Protein AF-A0A970FQN6-F1 (afdb_monomer)

Structure (mmCIF, N/CA/C/O backbone):
data_AF-A0A970FQN6-F1
#
_entry.id   AF-A0A970FQN6-F1
#
loop_
_atom_site.group_PDB
_atom_site.id
_atom_site.type_symbol
_atom_site.label_atom_id
_atom_site.label_alt_id
_atom_site.label_comp_id
_atom_site.label_asym_id
_atom_site.label_entity_id
_atom_site.label_seq_id
_atom_site.pdbx_PDB_ins_code
_atom_site.Cartn_x
_atom_site.Cartn_y
_atom_site.Cartn_z
_atom_site.occupancy
_atom_site.B_iso_or_equiv
_atom_site.auth_seq_id
_atom_site.auth_comp_id
_atom_site.auth_asym_id
_atom_site.auth_atom_id
_atom_site.pdbx_PDB_model_num
ATOM 1 N N . MET A 1 1 ? 2.406 27.500 33.387 1.00 47.84 1 MET A N 1
ATOM 2 C CA . MET A 1 1 ? 1.299 26.759 32.747 1.00 47.84 1 MET A CA 1
ATOM 3 C C . MET A 1 1 ? 1.703 25.301 32.716 1.00 47.84 1 MET A C 1
ATOM 5 O O . MET A 1 1 ? 2.878 25.051 32.470 1.00 47.84 1 MET A O 1
ATOM 9 N N . LYS A 1 2 ? 0.803 24.367 33.048 1.00 50.22 2 LYS A N 1
ATOM 10 C CA . LYS A 1 2 ? 1.091 22.944 32.832 1.00 50.22 2 LYS A CA 1
ATOM 11 C C . LYS A 1 2 ? 1.287 22.752 31.327 1.00 50.22 2 LYS A C 1
ATOM 13 O O . LYS A 1 2 ? 0.471 23.234 30.558 1.00 50.22 2 LYS A O 1
ATOM 18 N N . GLN A 1 3 ? 2.400 22.143 30.932 1.00 70.81 3 GLN A N 1
ATOM 19 C CA . GLN A 1 3 ? 2.715 21.893 29.521 1.00 70.81 3 GLN A CA 1
ATOM 20 C C . GLN A 1 3 ? 2.004 20.639 28.982 1.00 70.81 3 GLN A C 1
ATOM 22 O O . GLN A 1 3 ? 2.036 20.419 27.780 1.00 70.81 3 GLN A O 1
ATOM 27 N N . TYR A 1 4 ? 1.423 19.827 29.879 1.00 80.06 4 TYR A N 1
ATOM 28 C CA . TYR A 1 4 ? 0.677 18.599 29.596 1.00 80.06 4 TYR A CA 1
ATOM 29 C C . TYR A 1 4 ? -0.427 18.408 30.642 1.00 80.06 4 TYR A C 1
ATOM 31 O O . TYR A 1 4 ? -0.227 18.742 31.818 1.00 80.06 4 TYR A O 1
ATOM 39 N N . LEU A 1 5 ? -1.567 17.843 30.234 1.00 81.94 5 LEU A N 1
ATOM 40 C CA . LEU A 1 5 ? -2.668 17.502 31.141 1.00 81.94 5 LEU A CA 1
ATOM 41 C C . LEU A 1 5 ? -2.284 16.417 32.150 1.00 81.94 5 LEU A C 1
ATOM 43 O O . LEU A 1 5 ? -2.620 16.541 33.330 1.00 81.94 5 LEU A O 1
ATOM 47 N N . VAL A 1 6 ? -1.566 15.386 31.695 1.00 89.12 6 VAL A N 1
ATOM 48 C CA . VAL A 1 6 ? -1.220 14.214 32.504 1.00 89.12 6 VAL A CA 1
ATOM 49 C C . VAL A 1 6 ? 0.293 14.028 32.587 1.00 89.12 6 VAL A C 1
ATOM 51 O O . VAL A 1 6 ? 1.008 14.055 31.582 1.00 89.12 6 VAL A O 1
ATOM 54 N N . GLU A 1 7 ? 0.791 13.821 33.805 1.00 91.62 7 GLU A N 1
ATOM 55 C CA . GLU A 1 7 ? 2.194 13.494 34.060 1.00 91.62 7 GLU A CA 1
ATOM 56 C C . GLU A 1 7 ? 2.445 12.008 33.772 1.00 91.62 7 GLU A C 1
ATOM 58 O O . GLU A 1 7 ? 1.716 11.148 34.272 1.00 91.62 7 GLU A O 1
ATOM 63 N N . ARG A 1 8 ? 3.474 11.689 32.971 1.00 90.81 8 ARG A N 1
ATOM 64 C CA . ARG A 1 8 ? 3.842 10.296 32.659 1.00 90.81 8 ARG A CA 1
ATOM 65 C C . ARG A 1 8 ? 4.082 9.508 33.948 1.00 90.81 8 ARG A C 1
ATOM 67 O O . ARG A 1 8 ? 4.757 9.996 34.847 1.00 90.81 8 ARG A O 1
ATOM 74 N N . PHE A 1 9 ? 3.575 8.277 33.998 1.00 91.12 9 PHE A N 1
ATOM 75 C CA . PHE A 1 9 ? 3.705 7.354 35.135 1.00 91.12 9 PHE A CA 1
ATOM 76 C C . PHE A 1 9 ? 2.958 7.749 36.425 1.00 91.12 9 PHE A C 1
ATOM 78 O O . PHE A 1 9 ? 3.067 7.025 37.413 1.00 91.12 9 PHE A O 1
ATOM 85 N N . SER A 1 10 ? 2.185 8.839 36.430 1.00 92.69 10 SER A N 1
ATOM 86 C CA . SER A 1 10 ? 1.264 9.155 37.533 1.00 92.69 10 SER A CA 1
ATOM 87 C C . SER A 1 10 ? 0.054 8.211 37.557 1.00 92.69 10 SER A C 1
ATOM 89 O O . SER A 1 10 ? -0.230 7.537 36.570 1.00 92.69 10 SER A O 1
ATOM 91 N N . ASP A 1 11 ? -0.709 8.189 38.653 1.00 92.88 11 ASP A N 1
ATOM 92 C CA . ASP A 1 11 ? -1.968 7.429 38.705 1.00 92.88 11 ASP A CA 1
ATOM 93 C C . ASP A 1 11 ? -2.923 7.854 37.577 1.00 92.88 11 ASP A C 1
ATOM 95 O O . ASP A 1 11 ? -3.490 7.007 36.890 1.00 92.88 11 ASP A O 1
ATOM 99 N N . ASP A 1 12 ? -3.040 9.161 37.320 1.00 91.19 12 ASP A N 1
ATOM 100 C CA . ASP A 1 12 ? -3.902 9.714 36.268 1.00 91.19 12 ASP A CA 1
ATOM 101 C C . ASP A 1 12 ? -3.480 9.271 34.856 1.00 91.19 12 ASP A C 1
ATOM 103 O O . ASP A 1 12 ? -4.323 9.174 33.969 1.00 91.19 12 ASP A O 1
ATOM 107 N N . TYR A 1 13 ? -2.203 8.922 34.655 1.00 91.88 13 TYR A N 1
ATOM 108 C CA . TYR A 1 13 ? -1.685 8.352 33.403 1.00 91.88 13 TYR A CA 1
ATOM 109 C C . TYR A 1 13 ? -2.259 6.969 33.086 1.00 91.88 13 TYR A C 1
ATOM 111 O O . TYR A 1 13 ? -2.321 6.573 31.923 1.00 91.88 13 TYR A O 1
ATOM 119 N N . TYR A 1 14 ? -2.681 6.241 34.119 1.00 93.62 14 TYR A N 1
ATOM 120 C CA . TYR A 1 14 ? -3.165 4.869 34.014 1.00 93.62 14 TYR A CA 1
ATOM 121 C C . TYR A 1 14 ? -4.645 4.711 34.319 1.00 93.62 14 TYR A C 1
ATOM 123 O O . TYR A 1 14 ? -5.156 3.597 34.218 1.00 93.62 14 TYR A O 1
ATOM 131 N N . ARG A 1 15 ? -5.340 5.783 34.710 1.00 95.56 15 ARG A N 1
ATOM 132 C CA . ARG A 1 15 ? -6.764 5.701 35.029 1.00 95.56 15 ARG A CA 1
ATOM 133 C C . ARG A 1 15 ? -7.542 5.191 33.835 1.00 95.56 15 ARG A C 1
ATOM 135 O O . ARG A 1 15 ? -7.483 5.759 32.744 1.00 95.56 15 ARG A O 1
ATOM 142 N N . LEU A 1 16 ? -8.293 4.126 34.074 1.00 97.44 16 LEU A N 1
ATOM 143 C CA . LEU A 1 16 ? -9.225 3.599 33.098 1.00 97.44 16 LEU A CA 1
ATOM 144 C C . LEU A 1 16 ? -10.344 4.611 32.851 1.00 97.44 16 LEU A C 1
ATOM 146 O O . LEU A 1 16 ? -10.579 5.523 33.648 1.00 97.44 16 LEU A O 1
ATOM 150 N N . ILE A 1 17 ? -11.074 4.416 31.761 1.00 97.75 17 ILE A N 1
ATOM 151 C CA . ILE A 1 17 ? -12.407 4.997 31.616 1.00 97.75 17 ILE A CA 1
ATOM 152 C C . ILE A 1 17 ? -13.291 4.616 32.820 1.00 97.75 17 ILE A C 1
ATOM 154 O O . ILE A 1 17 ? -13.066 3.587 33.474 1.00 97.75 17 ILE A O 1
ATOM 158 N N . ASN A 1 18 ? -14.310 5.426 33.130 1.00 97.50 18 ASN A N 1
ATOM 159 C CA . ASN A 1 18 ? -15.292 5.031 34.143 1.00 97.50 18 ASN A CA 1
ATOM 160 C C . ASN A 1 18 ? -15.930 3.685 33.745 1.00 97.50 18 ASN A C 1
ATOM 162 O O . ASN A 1 18 ? -16.050 3.373 32.566 1.00 97.50 18 ASN A O 1
ATOM 166 N N . GLN A 1 19 ? -16.283 2.852 34.720 1.00 97.69 19 GLN A N 1
ATOM 167 C CA . GLN A 1 19 ? -16.672 1.462 34.448 1.00 97.69 19 GLN A CA 1
ATOM 168 C C . GLN A 1 19 ? -18.193 1.275 34.303 1.00 97.69 19 GLN A C 1
ATOM 170 O O . GLN A 1 19 ? -18.667 0.145 34.196 1.00 97.69 19 GLN A O 1
ATOM 175 N N . ASN A 1 20 ? -18.974 2.360 34.289 1.00 97.88 20 ASN A N 1
ATOM 176 C CA . ASN A 1 20 ? -20.427 2.281 34.159 1.00 97.88 20 ASN A CA 1
ATOM 177 C C . ASN A 1 20 ? -20.806 2.029 32.696 1.00 97.88 20 ASN A C 1
ATOM 179 O O . ASN A 1 20 ? -20.415 2.778 31.806 1.00 97.88 20 ASN A O 1
ATOM 183 N N . GLY A 1 21 ? -21.549 0.950 32.441 1.00 96.81 21 GLY A N 1
ATOM 184 C CA . GLY A 1 21 ? -21.921 0.550 31.081 1.00 96.81 21 GLY A CA 1
ATOM 185 C C . GLY A 1 21 ? -20.784 -0.074 30.258 1.00 96.81 21 GLY A C 1
ATOM 186 O O . GLY A 1 21 ? -20.989 -0.351 29.079 1.00 96.81 21 GLY A O 1
ATOM 187 N N . VAL A 1 22 ? -19.610 -0.324 30.854 1.00 98.12 22 VAL A N 1
ATOM 188 C CA . VAL A 1 22 ? -18.449 -0.919 30.171 1.00 98.12 22 VAL A CA 1
ATOM 189 C C . VAL A 1 22 ? -18.440 -2.434 30.339 1.00 98.12 22 VAL A C 1
ATOM 191 O O . VAL A 1 22 ? -18.572 -2.959 31.445 1.00 98.12 22 VAL A O 1
ATOM 194 N N . ARG A 1 23 ? -18.235 -3.151 29.235 1.00 97.62 23 ARG A N 1
ATOM 195 C CA . ARG A 1 23 ? -17.995 -4.599 29.222 1.00 97.62 23 ARG A CA 1
ATOM 196 C C . ARG A 1 23 ? -16.897 -4.953 28.230 1.00 97.62 23 ARG A C 1
ATOM 198 O O . ARG A 1 23 ? -16.698 -4.250 27.243 1.00 97.62 23 ARG A O 1
ATOM 205 N N . LEU A 1 24 ? -16.196 -6.051 28.495 1.00 97.31 24 LEU A N 1
ATOM 206 C CA . LEU A 1 24 ? -15.098 -6.529 27.662 1.00 97.31 24 LEU A CA 1
ATOM 207 C C . LEU A 1 24 ? -15.153 -8.049 27.523 1.00 97.31 24 LEU A C 1
ATOM 209 O O . LEU A 1 24 ? -15.381 -8.757 28.509 1.00 97.31 24 LEU A O 1
ATOM 213 N N . ALA A 1 25 ? -14.897 -8.542 26.313 1.00 97.69 25 ALA A N 1
ATOM 214 C CA . ALA A 1 25 ? -14.717 -9.957 26.020 1.00 97.69 25 ALA A CA 1
ATOM 215 C C . ALA A 1 25 ? -13.352 -10.222 25.379 1.00 97.69 25 ALA A C 1
ATOM 217 O O . ALA A 1 25 ? -12.825 -9.412 24.615 1.00 97.69 25 ALA A O 1
ATOM 218 N N . ARG A 1 26 ? -12.795 -11.394 25.691 1.00 96.38 26 ARG A N 1
ATOM 219 C CA . ARG A 1 26 ? -11.540 -11.912 25.136 1.00 96.38 26 ARG A CA 1
ATOM 220 C C . ARG A 1 26 ? -11.789 -13.239 24.423 1.00 96.38 26 ARG A C 1
ATOM 222 O O . ARG A 1 26 ? -12.753 -13.931 24.771 1.00 96.38 26 ARG A O 1
ATOM 229 N N . PRO A 1 27 ? -10.936 -13.615 23.459 1.00 95.56 27 PRO A N 1
ATOM 230 C CA . PRO A 1 27 ? -10.995 -14.929 22.845 1.00 95.56 27 PRO A CA 1
ATOM 231 C C . PRO A 1 27 ? -10.719 -15.999 23.900 1.00 95.56 27 PRO A C 1
ATOM 233 O O . PRO A 1 27 ? -9.972 -15.788 24.856 1.00 95.56 27 PRO A O 1
ATOM 236 N N . GLN A 1 28 ? -11.335 -17.164 23.732 1.00 94.38 28 GLN A N 1
ATOM 237 C CA . GLN A 1 28 ? -10.967 -18.340 24.516 1.00 94.38 28 GLN A CA 1
ATOM 238 C C . GLN A 1 28 ? -9.619 -18.866 24.024 1.00 94.38 28 GLN A C 1
ATOM 240 O O . GLN A 1 28 ? -9.338 -18.776 22.833 1.00 94.38 28 GLN A O 1
ATOM 245 N N . ALA A 1 29 ? -8.802 -19.431 24.916 1.00 92.19 29 ALA A N 1
ATOM 246 C CA . ALA A 1 29 ? -7.517 -20.004 24.516 1.00 92.19 29 ALA A CA 1
ATOM 247 C C . ALA A 1 29 ? -7.691 -21.169 23.526 1.00 92.19 29 ALA A C 1
ATOM 249 O O . ALA A 1 29 ? -7.026 -21.192 22.493 1.00 92.19 29 ALA A O 1
ATOM 250 N N . GLU A 1 30 ? -8.597 -22.100 23.841 1.00 94.62 30 GLU A N 1
ATOM 251 C CA . GLU A 1 30 ? -8.875 -23.281 23.022 1.00 94.62 30 GLU A CA 1
ATOM 252 C C . GLU A 1 30 ? -9.428 -22.873 21.649 1.00 94.62 30 GLU A C 1
ATOM 254 O O . GLU A 1 30 ? -10.441 -22.177 21.554 1.00 94.62 30 GLU A O 1
ATOM 259 N N . GLY A 1 31 ? -8.740 -23.288 20.583 1.00 91.94 31 GLY A N 1
ATOM 260 C CA . GLY A 1 31 ? -9.114 -23.000 19.196 1.00 91.94 31 GLY A CA 1
ATOM 261 C C . GLY A 1 31 ? -8.743 -21.599 18.690 1.00 91.94 31 GLY A C 1
ATOM 262 O O . GLY A 1 31 ? -9.152 -21.238 17.579 1.00 91.94 31 GLY A O 1
ATOM 263 N N . ASN A 1 32 ? -7.998 -20.807 19.476 1.00 94.81 32 ASN A N 1
ATOM 264 C CA . ASN A 1 32 ? -7.471 -19.493 19.076 1.00 94.81 32 ASN A CA 1
ATOM 265 C C . ASN A 1 32 ? -5.974 -19.309 19.386 1.00 94.81 32 ASN A C 1
ATOM 267 O O . ASN A 1 32 ? -5.469 -18.186 19.423 1.00 94.81 32 ASN A O 1
ATOM 271 N N . GLU A 1 33 ? -5.234 -20.395 19.599 1.00 94.69 33 GLU A N 1
ATOM 272 C CA . GLU A 1 33 ? -3.833 -20.411 20.041 1.00 94.69 33 GLU A CA 1
ATOM 273 C C . GLU A 1 33 ? -2.864 -19.726 19.063 1.00 94.69 33 GLU A C 1
ATOM 275 O O . GLU A 1 33 ? -1.706 -19.451 19.406 1.00 94.69 33 GLU A O 1
ATOM 280 N N . THR A 1 34 ? -3.311 -19.484 17.837 1.00 94.38 34 THR A N 1
ATOM 281 C CA . THR A 1 34 ? -2.544 -18.940 16.715 1.00 94.38 34 THR A CA 1
ATOM 282 C C . THR A 1 34 ? -2.926 -17.511 16.348 1.00 94.38 34 THR A C 1
ATOM 284 O O . THR A 1 34 ? -2.173 -16.869 15.624 1.00 94.38 34 THR A O 1
ATOM 287 N N . PHE A 1 35 ? -4.008 -16.963 16.907 1.00 95.25 35 PHE A N 1
ATOM 288 C CA . PHE A 1 35 ? -4.444 -15.601 16.608 1.00 95.25 35 PHE A CA 1
ATOM 289 C C . PHE A 1 35 ? -3.907 -14.615 17.629 1.00 95.25 35 PHE A C 1
ATOM 291 O O . PHE A 1 35 ? -4.072 -14.807 18.835 1.00 95.25 35 PHE A O 1
ATOM 298 N N . ASN A 1 36 ? -3.272 -13.556 17.142 1.00 94.81 36 ASN A N 1
ATOM 299 C CA . ASN A 1 36 ? -2.705 -12.507 17.978 1.00 94.81 36 ASN A CA 1
ATOM 300 C C . ASN A 1 36 ? -3.177 -11.107 17.647 1.00 94.81 36 ASN A C 1
ATOM 302 O O . ASN A 1 36 ? -2.873 -10.217 18.431 1.00 94.81 36 ASN A O 1
ATOM 306 N N . THR A 1 37 ? -3.872 -10.898 16.527 1.00 95.56 37 THR A N 1
ATOM 307 C CA . THR A 1 37 ? -4.160 -9.538 16.080 1.00 95.56 37 THR A CA 1
ATOM 308 C C . THR A 1 37 ? -5.481 -9.367 15.343 1.00 95.56 37 THR A C 1
ATOM 310 O O . THR A 1 37 ? -6.066 -10.325 14.836 1.00 95.56 37 THR A O 1
ATOM 313 N N . CYS A 1 38 ? -5.958 -8.127 15.304 1.00 96.31 38 CYS A N 1
ATOM 314 C CA . CYS A 1 38 ? -7.152 -7.684 14.606 1.00 96.31 38 CYS A CA 1
ATOM 315 C C . CYS A 1 38 ? -6.845 -6.340 13.952 1.00 96.31 38 CYS A C 1
ATOM 317 O O . CYS A 1 38 ? -6.336 -5.437 14.610 1.00 96.31 38 CYS A O 1
ATOM 319 N N . TRP A 1 39 ? -7.185 -6.213 12.674 1.00 94.62 39 TRP A N 1
ATOM 320 C CA . TRP A 1 39 ? -6.995 -4.992 11.889 1.00 94.62 39 TRP A CA 1
ATOM 321 C C . TRP A 1 39 ? -8.262 -4.620 11.118 1.00 94.62 39 TRP A C 1
ATOM 323 O O . TRP A 1 39 ? -8.201 -3.974 10.073 1.00 94.62 39 TRP A O 1
ATOM 333 N N . ASP A 1 40 ? -9.411 -5.114 11.581 1.00 96.06 40 ASP A N 1
ATOM 334 C CA . ASP A 1 40 ? -10.687 -4.832 10.948 1.00 96.06 40 ASP A CA 1
ATOM 335 C C . ASP A 1 40 ? -11.870 -5.124 11.862 1.00 96.06 40 ASP A C 1
ATOM 337 O O . ASP A 1 40 ? -11.909 -6.134 12.570 1.00 96.06 40 ASP A O 1
ATOM 341 N N . GLY A 1 41 ? -12.870 -4.267 11.760 1.00 96.88 41 GLY A N 1
ATOM 342 C CA . GLY A 1 41 ? -14.160 -4.420 12.394 1.00 96.88 41 GLY A CA 1
ATOM 343 C C . GLY A 1 41 ? -15.204 -3.647 11.605 1.00 96.88 41 GLY A C 1
ATOM 344 O O . GLY A 1 41 ? -14.901 -2.673 10.922 1.00 96.88 41 GLY A O 1
ATOM 345 N N . ALA A 1 42 ? -16.446 -4.093 11.669 1.00 97.50 42 ALA A N 1
ATOM 346 C CA . ALA A 1 42 ? -17.548 -3.357 11.085 1.00 97.50 42 ALA A CA 1
ATOM 347 C C . ALA A 1 42 ? -18.842 -3.723 11.800 1.00 97.50 42 ALA A C 1
ATOM 349 O O . ALA A 1 42 ? -19.084 -4.888 12.142 1.00 97.50 42 ALA A O 1
ATOM 350 N N . ILE A 1 43 ? -19.697 -2.727 12.002 1.00 97.06 43 ILE A N 1
ATOM 351 C CA . ILE A 1 43 ? -21.035 -2.949 12.527 1.00 97.06 43 ILE A CA 1
ATOM 352 C C . ILE A 1 43 ? -22.008 -3.183 11.378 1.00 97.06 43 ILE A C 1
ATOM 354 O O . ILE A 1 43 ? -22.044 -2.449 10.389 1.00 97.06 43 ILE A O 1
ATOM 358 N N . SER A 1 44 ? -22.768 -4.262 11.491 1.00 96.19 44 SER A N 1
ATOM 359 C CA . SER A 1 44 ? -23.825 -4.576 10.538 1.00 96.19 44 SER A CA 1
ATOM 360 C C . SER A 1 44 ? -25.029 -3.648 10.725 1.00 96.19 44 SER A C 1
ATOM 362 O O . SER A 1 44 ? -25.206 -3.092 11.810 1.00 96.19 44 SER A O 1
ATOM 364 N N . PRO A 1 45 ? -25.913 -3.518 9.720 1.00 92.50 45 PRO A N 1
ATOM 365 C CA . PRO A 1 45 ? -27.122 -2.703 9.847 1.00 92.50 45 PRO A CA 1
ATOM 366 C C . PRO A 1 45 ? -28.065 -3.100 10.997 1.00 92.50 45 PRO A C 1
ATOM 368 O O . PRO A 1 45 ? -28.905 -2.294 11.373 1.00 92.50 45 PRO A O 1
ATOM 371 N N . ASP A 1 46 ? -27.959 -4.318 11.550 1.00 92.31 46 ASP A N 1
ATOM 372 C CA . ASP A 1 46 ? -28.746 -4.759 12.718 1.00 92.31 46 ASP A CA 1
ATOM 373 C C . ASP A 1 46 ? -28.064 -4.477 14.078 1.00 92.31 46 ASP A C 1
ATOM 375 O O . ASP A 1 46 ? -28.594 -4.816 15.146 1.00 92.31 46 ASP A O 1
ATOM 379 N N . GLY A 1 47 ? -26.886 -3.849 14.037 1.00 95.19 47 GLY A N 1
ATOM 380 C CA . GLY A 1 47 ? -26.050 -3.492 15.180 1.00 95.19 47 GLY A CA 1
ATOM 381 C C . GLY A 1 47 ? -25.133 -4.611 15.689 1.00 95.19 47 GLY A C 1
ATOM 382 O O . GLY A 1 47 ? -24.400 -4.414 16.654 1.00 95.19 47 GLY A O 1
ATOM 383 N N . THR A 1 48 ? -25.099 -5.784 15.045 1.00 97.31 48 THR A N 1
ATOM 384 C CA . THR A 1 48 ? -24.095 -6.812 15.361 1.00 97.31 48 THR A CA 1
ATOM 385 C C . THR A 1 48 ? -22.711 -6.350 14.908 1.00 97.31 48 THR A C 1
ATOM 387 O O . THR A 1 48 ? -22.514 -6.050 13.727 1.00 97.31 48 THR A O 1
ATOM 390 N N . PHE A 1 49 ? -21.741 -6.345 15.823 1.00 98.56 49 PHE A N 1
ATOM 391 C CA . PHE A 1 49 ? -20.350 -6.001 15.535 1.00 98.56 49 PHE A CA 1
ATOM 392 C C . PHE A 1 49 ? -19.538 -7.238 15.123 1.00 98.56 49 PHE A C 1
ATOM 394 O O . PHE A 1 49 ? -19.423 -8.204 15.886 1.00 98.56 49 PHE A O 1
ATOM 401 N N . TYR A 1 50 ? -18.975 -7.199 13.916 1.00 98.69 50 TYR A N 1
ATOM 402 C CA . TYR A 1 50 ? -18.101 -8.228 13.352 1.00 98.69 50 TYR A CA 1
ATOM 403 C C . TYR A 1 50 ? -16.660 -7.739 13.348 1.00 98.69 50 TYR A C 1
ATOM 405 O O . TYR A 1 50 ? -16.407 -6.566 13.098 1.00 98.69 50 TYR A O 1
ATOM 413 N N . PHE A 1 51 ? -15.717 -8.641 13.587 1.00 98.44 51 PHE A N 1
ATOM 414 C CA . PHE A 1 51 ? -14.286 -8.352 13.519 1.00 98.44 51 PHE A CA 1
ATOM 415 C C . PHE A 1 51 ? -13.507 -9.632 13.212 1.00 98.44 51 PHE A C 1
ATOM 417 O O . PHE A 1 51 ? -14.086 -10.714 13.081 1.00 98.44 51 PHE A O 1
ATOM 424 N N . THR A 1 52 ? -12.191 -9.522 13.061 1.00 97.31 52 THR A N 1
ATOM 425 C CA . THR A 1 52 ? -11.338 -10.660 12.699 1.00 97.31 52 THR A CA 1
ATOM 426 C C . THR A 1 52 ? -10.426 -11.095 13.843 1.00 97.31 52 THR A C 1
ATOM 428 O O . THR A 1 52 ? -9.862 -10.273 14.562 1.00 97.31 52 THR A O 1
ATOM 431 N N . LEU A 1 53 ? -10.206 -12.401 13.966 1.00 97.19 53 LEU A N 1
ATOM 432 C CA . LEU A 1 53 ? -9.036 -12.953 14.640 1.00 97.19 53 LEU A CA 1
ATOM 433 C C . LEU A 1 53 ? -8.022 -13.337 13.564 1.00 97.19 53 LEU A C 1
ATOM 435 O O . LEU A 1 53 ? -8.310 -14.145 12.681 1.00 97.19 53 LEU A O 1
ATOM 439 N N . SER A 1 54 ? -6.850 -12.717 13.607 1.00 96.50 54 SER A N 1
ATOM 440 C CA . SER A 1 54 ? -5.824 -12.842 12.574 1.00 96.50 54 SER A CA 1
ATOM 441 C C . SER A 1 54 ? -4.523 -13.397 13.136 1.00 96.50 54 SER A C 1
ATOM 443 O O . SER A 1 54 ? -4.222 -13.223 14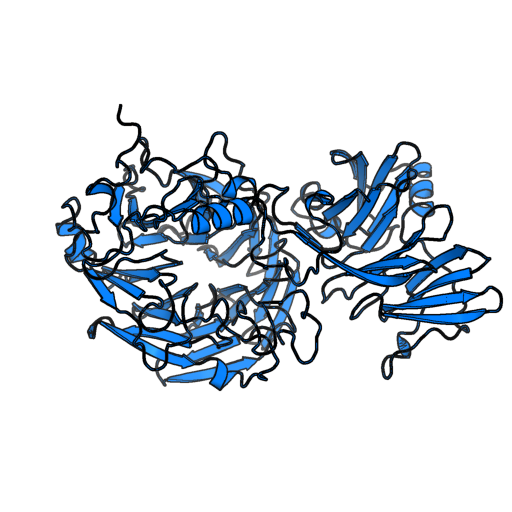.321 1.00 96.50 54 SER A O 1
ATOM 445 N N . SER A 1 55 ? -3.749 -14.043 12.266 1.00 94.00 55 SER A N 1
ATOM 446 C CA . SER A 1 55 ? -2.399 -14.521 12.567 1.00 94.00 55 SER A CA 1
ATOM 447 C C . SER A 1 55 ? -1.372 -13.583 11.944 1.00 94.00 55 SER A C 1
ATOM 449 O O . SER A 1 55 ? -1.431 -13.246 10.758 1.00 94.00 55 SER A O 1
ATOM 451 N N . GLU A 1 56 ? -0.421 -13.143 12.753 1.00 90.81 56 GLU A N 1
ATOM 452 C CA . GLU A 1 56 ? 0.694 -12.305 12.339 1.00 90.81 56 GLU A CA 1
ATOM 453 C C . GLU A 1 56 ? 1.956 -12.714 13.097 1.00 90.81 56 GLU A C 1
ATOM 455 O O . GLU A 1 56 ? 1.908 -13.050 14.281 1.00 90.81 56 GLU A O 1
ATOM 460 N N . ALA A 1 57 ? 3.104 -12.645 12.423 1.00 80.62 57 ALA A N 1
ATOM 461 C CA . ALA A 1 57 ? 4.417 -12.866 13.028 1.00 80.62 57 ALA A CA 1
ATOM 462 C C . ALA A 1 57 ? 4.677 -14.281 13.601 1.00 80.62 57 ALA A C 1
ATOM 464 O O . ALA A 1 57 ? 5.354 -14.432 14.620 1.00 80.62 57 ALA A O 1
ATOM 465 N N . GLY A 1 58 ? 4.252 -15.342 12.907 1.00 71.19 58 GLY A N 1
ATOM 466 C CA . GLY A 1 58 ? 5.023 -16.590 12.898 1.00 71.19 58 GLY A CA 1
ATOM 467 C C . GLY A 1 58 ? 4.289 -17.891 13.212 1.00 71.19 58 GLY A C 1
ATOM 468 O O . GLY A 1 58 ? 4.984 -18.895 13.427 1.00 71.19 58 GLY A O 1
ATOM 469 N N . LYS A 1 59 ? 2.949 -17.903 13.244 1.00 89.50 59 LYS A N 1
ATOM 470 C CA . LYS A 1 59 ? 2.143 -19.106 13.530 1.00 89.50 59 LYS A CA 1
ATOM 471 C C . LYS A 1 59 ? 1.382 -19.666 12.325 1.00 89.50 59 LYS A C 1
ATOM 473 O O . LYS A 1 59 ? 0.649 -20.633 12.502 1.00 89.50 59 LYS A O 1
ATOM 478 N N . PHE A 1 60 ? 1.665 -19.143 11.125 1.00 92.25 60 PHE A N 1
ATOM 479 C CA . PHE A 1 60 ? 1.337 -19.721 9.813 1.00 92.25 60 PHE A CA 1
ATOM 480 C C . PHE A 1 60 ? -0.140 -20.124 9.657 1.00 92.25 60 PHE A C 1
ATOM 482 O O . PHE A 1 60 ? -0.440 -21.146 9.044 1.00 92.25 60 PHE A O 1
ATOM 489 N N . ASP A 1 61 ? -1.054 -19.335 10.228 1.00 94.62 61 ASP A N 1
ATOM 490 C CA . ASP A 1 61 ? -2.487 -19.643 10.264 1.00 94.62 61 ASP A CA 1
ATOM 491 C C . ASP A 1 61 ? -3.326 -18.656 9.428 1.00 94.62 61 ASP A C 1
ATOM 493 O O . ASP A 1 61 ? -2.845 -17.611 8.986 1.00 94.62 61 ASP A O 1
ATOM 497 N N . HIS A 1 62 ? -4.592 -18.999 9.203 1.00 96.38 62 HIS A N 1
ATOM 498 C CA . HIS A 1 62 ? -5.552 -18.275 8.377 1.00 96.38 62 HIS A CA 1
ATOM 499 C C . HIS A 1 62 ? -6.555 -17.491 9.216 1.00 96.38 62 HIS A C 1
ATOM 501 O O . HIS A 1 62 ? -6.950 -17.928 10.289 1.00 96.38 62 HIS A O 1
ATOM 507 N N . ALA A 1 63 ? -7.029 -16.357 8.708 1.00 97.12 63 ALA A N 1
ATOM 508 C CA . ALA A 1 63 ? -7.960 -15.502 9.438 1.00 97.12 63 ALA A CA 1
ATOM 509 C C . ALA A 1 63 ? -9.263 -16.214 9.835 1.00 97.12 63 ALA A C 1
ATOM 511 O O . ALA A 1 63 ? -9.752 -17.115 9.145 1.00 97.12 63 ALA A O 1
ATOM 512 N N . LYS A 1 64 ? -9.880 -15.732 10.911 1.00 97.06 64 LYS A N 1
ATOM 513 C CA . LYS A 1 64 ? -11.203 -16.151 11.365 1.00 97.06 64 LYS A CA 1
ATOM 514 C C . LYS A 1 64 ? -12.114 -14.931 11.494 1.00 97.06 64 LYS A C 1
ATOM 516 O O . LYS A 1 64 ? -11.794 -14.006 12.236 1.00 97.06 64 LYS A O 1
ATOM 521 N N . LEU A 1 65 ? -13.258 -14.940 10.809 1.00 98.56 65 LEU A N 1
ATOM 522 C CA . LEU A 1 65 ? -14.305 -13.950 11.061 1.00 98.56 65 LEU A CA 1
ATOM 523 C C . LEU A 1 65 ? -15.053 -14.344 12.334 1.00 98.56 65 LEU A C 1
ATOM 525 O O . LEU A 1 65 ? -15.494 -15.489 12.476 1.00 98.56 65 LEU A O 1
ATOM 529 N N . VAL A 1 66 ? -15.234 -13.379 13.225 1.00 98.56 66 VAL A N 1
ATOM 530 C CA . VAL A 1 66 ? -15.981 -13.530 14.470 1.00 98.56 66 VAL A CA 1
ATOM 531 C C . VAL A 1 66 ? -16.977 -12.384 14.628 1.00 98.56 66 VAL A C 1
ATOM 533 O O . VAL A 1 66 ? -16.893 -11.354 13.957 1.00 98.56 66 VAL A O 1
ATOM 536 N N . ARG A 1 67 ? -17.934 -12.557 15.535 1.00 98.25 67 ARG A N 1
ATOM 537 C CA . ARG A 1 67 ? -18.847 -11.496 15.963 1.00 98.25 67 ARG A CA 1
ATOM 538 C C . ARG A 1 67 ? -18.871 -11.381 17.473 1.00 98.25 67 ARG A C 1
ATOM 540 O O . ARG A 1 67 ? -18.658 -12.368 18.182 1.00 98.25 67 ARG A O 1
ATOM 547 N N . TYR A 1 68 ? -19.176 -10.190 17.962 1.00 98.50 68 TYR A N 1
ATOM 548 C CA . TYR A 1 68 ? -19.407 -9.973 19.378 1.00 98.50 68 TYR A CA 1
ATOM 549 C C . TYR A 1 68 ? -20.873 -10.243 19.739 1.00 98.50 68 TYR A C 1
ATOM 551 O O . TYR A 1 68 ? -21.795 -9.656 19.177 1.00 98.50 68 TYR A O 1
ATOM 559 N N . ASP A 1 69 ? -21.086 -11.152 20.684 1.00 97.69 69 ASP A N 1
ATOM 560 C CA . ASP A 1 69 ? -22.365 -11.375 21.347 1.00 97.69 69 ASP A CA 1
ATOM 561 C C . ASP A 1 69 ? -22.436 -10.473 22.585 1.00 97.69 69 ASP A C 1
ATOM 563 O O . ASP A 1 69 ? -21.874 -10.791 23.639 1.00 97.69 69 ASP A O 1
ATOM 567 N N . TYR A 1 70 ? -23.106 -9.330 22.424 1.00 96.31 70 TYR A N 1
ATOM 568 C CA . TYR A 1 70 ? -23.243 -8.309 23.461 1.00 96.31 70 TYR A CA 1
ATOM 569 C C . TYR A 1 70 ? -23.964 -8.828 24.711 1.00 96.31 70 TYR A C 1
ATOM 571 O O . TYR A 1 70 ? -23.537 -8.532 25.830 1.00 96.31 70 TYR A O 1
ATOM 579 N N . GLU A 1 71 ? -25.021 -9.625 24.533 1.00 95.62 71 GLU A N 1
ATOM 580 C CA . GLU A 1 71 ? -25.868 -10.125 25.624 1.00 95.62 71 GLU A CA 1
ATOM 581 C C . GLU A 1 71 ? -25.114 -11.115 26.511 1.00 95.62 71 GLU A C 1
ATOM 583 O O . GLU A 1 71 ? -25.173 -11.039 27.738 1.00 95.62 71 GLU A O 1
ATOM 588 N N . ASN A 1 72 ? -24.354 -12.025 25.895 1.00 97.06 72 ASN A N 1
ATOM 589 C CA . ASN A 1 72 ? -23.584 -13.030 26.627 1.00 97.06 72 ASN A CA 1
ATOM 590 C C . ASN A 1 72 ? -22.147 -12.594 26.947 1.00 97.06 72 ASN A C 1
ATOM 592 O O . ASN A 1 72 ? -21.425 -13.353 27.598 1.00 97.06 72 ASN A O 1
ATOM 596 N N . ASN A 1 73 ? -21.732 -11.408 26.487 1.00 97.31 73 ASN A N 1
ATOM 597 C CA . ASN A 1 73 ? -20.370 -10.879 26.560 1.00 97.31 73 ASN A CA 1
ATOM 598 C C . ASN A 1 73 ? -19.314 -11.885 26.059 1.00 97.31 73 ASN A C 1
ATOM 600 O O . ASN A 1 73 ? -18.382 -12.251 26.780 1.00 97.31 73 ASN A O 1
ATOM 604 N N . LYS A 1 74 ? -19.489 -12.381 24.827 1.00 97.12 74 LYS A N 1
ATOM 605 C CA . LYS A 1 74 ? -18.636 -13.425 24.231 1.00 97.12 74 LYS A CA 1
ATOM 606 C C . LYS A 1 74 ? -18.286 -13.132 22.781 1.00 97.12 74 LYS A C 1
ATOM 608 O O . LYS A 1 74 ? -19.039 -12.488 22.063 1.00 97.12 74 LYS A O 1
ATOM 613 N N . ILE A 1 75 ? -17.153 -13.670 22.345 1.00 98.19 75 ILE A N 1
ATOM 614 C CA . ILE A 1 75 ? -16.756 -13.706 20.937 1.00 98.19 75 ILE A CA 1
ATOM 615 C C . ILE A 1 75 ? -17.265 -15.022 20.345 1.00 98.19 75 ILE A C 1
ATOM 617 O O . ILE A 1 75 ? -17.071 -16.079 20.946 1.00 98.19 75 ILE A O 1
ATOM 621 N N . VAL A 1 76 ? -17.947 -14.948 19.202 1.00 97.44 76 VAL A N 1
ATOM 622 C CA . VAL A 1 76 ? -18.570 -16.096 18.533 1.00 97.44 76 VAL A CA 1
ATOM 623 C C . VAL A 1 76 ? -17.996 -16.256 17.132 1.00 97.44 76 VAL A C 1
ATOM 625 O O . VAL A 1 76 ? -18.039 -15.327 16.323 1.00 97.44 76 VAL A O 1
ATOM 628 N N . ASP A 1 77 ? -17.504 -17.457 16.842 1.00 97.25 77 ASP A N 1
ATOM 629 C CA . ASP A 1 77 ? -16.954 -17.819 15.539 1.00 97.25 77 ASP A CA 1
ATOM 630 C C . ASP A 1 77 ? -18.034 -17.769 14.446 1.00 97.25 77 ASP A C 1
ATOM 632 O O . ASP A 1 77 ? -19.133 -18.298 14.618 1.00 97.25 77 ASP A O 1
ATOM 636 N N . CYS A 1 78 ? -17.711 -17.134 13.314 1.00 98.19 78 CYS A N 1
ATOM 637 C CA . CYS A 1 78 ? -18.548 -17.133 12.110 1.00 98.19 78 CYS A CA 1
ATOM 638 C C . CYS A 1 78 ? -17.987 -18.117 11.078 1.00 98.19 78 CYS A C 1
ATOM 640 O O . CYS A 1 78 ? -18.662 -19.065 10.689 1.00 98.19 78 CYS A O 1
ATOM 642 N N . PHE A 1 79 ? -16.727 -17.933 10.667 1.00 98.19 79 PHE A N 1
ATOM 643 C CA . PHE A 1 79 ? -16.016 -18.898 9.826 1.00 98.19 79 PHE A CA 1
ATOM 644 C C . PHE A 1 79 ? -14.500 -18.804 10.001 1.00 98.19 79 PHE A C 1
ATOM 646 O O . PHE A 1 79 ? -13.963 -17.757 10.355 1.00 98.19 79 PHE A O 1
ATOM 653 N N . TYR A 1 80 ? -13.809 -19.889 9.655 1.00 97.94 80 TYR A N 1
ATOM 654 C CA . TYR A 1 80 ? -12.354 -19.946 9.524 1.00 97.94 80 TYR A CA 1
ATOM 655 C C . TYR A 1 80 ? -11.959 -19.994 8.042 1.00 97.94 80 TYR A C 1
ATOM 657 O O . TYR A 1 80 ? -12.425 -20.865 7.303 1.00 97.94 80 TYR A O 1
ATOM 665 N N . ALA A 1 81 ? -11.121 -19.056 7.591 1.00 97.81 81 ALA A N 1
ATOM 666 C CA . ALA A 1 81 ? -10.807 -18.866 6.174 1.00 97.81 81 ALA A CA 1
ATOM 667 C C . ALA A 1 81 ? -10.100 -20.080 5.549 1.00 97.81 81 ALA A C 1
ATOM 669 O O . ALA A 1 81 ? -10.357 -20.404 4.389 1.00 97.81 81 ALA A O 1
ATOM 670 N N . GLY A 1 82 ? -9.279 -20.807 6.318 1.00 96.50 82 GLY A N 1
ATOM 671 C CA . GLY A 1 82 ? -8.589 -22.008 5.833 1.00 96.50 82 GLY A CA 1
ATOM 672 C C . GLY A 1 82 ? -9.547 -23.098 5.332 1.00 96.50 82 GLY A C 1
ATOM 673 O O . GLY A 1 82 ? -9.265 -23.739 4.322 1.00 96.50 82 GLY A O 1
ATOM 674 N N . ASN A 1 83 ? -10.731 -23.230 5.945 1.00 96.94 83 ASN A N 1
ATOM 675 C CA . ASN A 1 83 ? -11.754 -24.199 5.521 1.00 96.94 83 ASN A CA 1
ATOM 676 C C . ASN A 1 83 ? -12.444 -23.820 4.200 1.00 96.94 83 ASN A C 1
ATOM 678 O O . ASN A 1 83 ? -13.035 -24.682 3.554 1.00 96.94 83 ASN A O 1
ATOM 682 N N . LEU A 1 84 ? -12.395 -22.544 3.809 1.00 97.75 84 LEU A N 1
ATOM 683 C CA . LEU A 1 84 ? -13.010 -22.034 2.578 1.00 97.75 84 LEU A CA 1
ATOM 684 C C . LEU A 1 84 ? -12.008 -21.961 1.424 1.00 97.75 84 LEU A C 1
ATOM 686 O O . LEU A 1 84 ? -12.377 -22.096 0.258 1.00 97.75 84 LEU A O 1
ATOM 690 N N . ILE A 1 85 ? -10.744 -21.695 1.749 1.00 96.81 85 ILE A N 1
ATOM 691 C CA . ILE A 1 85 ? -9.665 -21.509 0.777 1.00 96.81 85 ILE A CA 1
ATOM 692 C C . ILE A 1 85 ? -9.027 -22.842 0.399 1.00 96.81 85 ILE A C 1
ATOM 694 O O . ILE A 1 85 ? -8.696 -23.036 -0.767 1.00 96.81 85 ILE A O 1
ATOM 698 N N . LEU A 1 86 ? -8.891 -23.755 1.368 1.00 94.94 86 LEU A N 1
ATOM 699 C CA . LEU A 1 86 ? -8.159 -25.016 1.226 1.00 94.94 86 LEU A CA 1
ATOM 700 C C . LEU A 1 86 ? -6.729 -24.796 0.677 1.00 94.94 86 LEU A C 1
ATOM 702 O O . LEU A 1 86 ? -6.373 -25.347 -0.369 1.00 94.94 86 LEU A O 1
ATOM 706 N N . PRO A 1 87 ? -5.917 -23.952 1.344 1.00 91.00 87 PRO A N 1
ATOM 707 C CA . PRO A 1 87 ? -4.604 -23.550 0.850 1.00 91.00 87 PRO A CA 1
ATOM 708 C C . PRO A 1 87 ? -3.588 -24.692 0.935 1.00 91.00 87 PRO A C 1
ATOM 710 O O . PRO A 1 87 ? -3.735 -25.631 1.715 1.00 91.00 87 PRO A O 1
ATOM 713 N N . ASN A 1 88 ? -2.521 -24.600 0.140 1.00 91.06 88 ASN A N 1
ATOM 714 C CA . ASN A 1 88 ? -1.387 -25.510 0.272 1.00 91.06 88 ASN A CA 1
ATOM 715 C C . ASN A 1 88 ? -0.488 -25.060 1.435 1.00 91.06 88 ASN A C 1
ATOM 717 O O . ASN A 1 88 ? -0.092 -23.901 1.472 1.00 91.06 88 ASN A O 1
ATOM 721 N N . ASP A 1 89 ? -0.078 -25.979 2.314 1.00 88.56 89 ASP A N 1
ATOM 722 C CA . ASP A 1 89 ? 0.786 -25.695 3.479 1.00 88.56 89 ASP A CA 1
ATOM 723 C C . ASP A 1 89 ? 2.128 -25.010 3.152 1.00 88.56 89 ASP A C 1
ATOM 725 O O . ASP A 1 89 ? 2.784 -24.454 4.038 1.00 88.56 89 ASP A O 1
ATOM 729 N N . ARG A 1 90 ? 2.579 -25.090 1.894 1.00 92.25 90 ARG A N 1
ATOM 730 C CA . ARG A 1 90 ? 3.794 -24.421 1.411 1.00 92.25 90 ARG A CA 1
ATOM 731 C C . ARG A 1 90 ? 3.588 -22.936 1.116 1.00 92.25 90 ARG A C 1
ATOM 733 O O . ARG A 1 90 ? 4.572 -22.206 1.075 1.00 92.25 90 ARG A O 1
ATOM 740 N 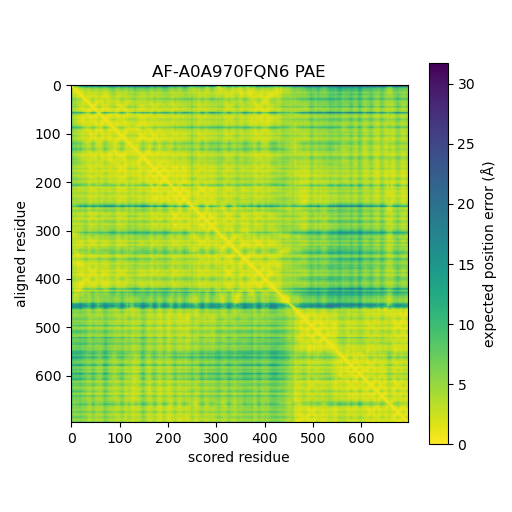N . GLN A 1 91 ? 2.352 -22.510 0.873 1.00 93.88 91 GLN A N 1
ATOM 741 C CA . GLN A 1 91 ? 2.017 -21.138 0.503 1.00 93.88 91 GLN A CA 1
ATOM 742 C C . GLN A 1 91 ? 1.986 -20.228 1.730 1.00 93.88 91 GLN A C 1
ATOM 744 O O . GLN A 1 91 ? 1.741 -20.664 2.856 1.00 93.88 91 GLN A O 1
ATOM 749 N N . LEU A 1 92 ? 2.192 -18.934 1.492 1.00 94.31 92 LEU A N 1
ATOM 750 C CA . LEU A 1 92 ? 1.882 -17.911 2.485 1.00 94.31 92 LEU A CA 1
ATOM 751 C C . LEU A 1 92 ? 0.383 -17.968 2.843 1.00 94.31 92 LEU A C 1
ATOM 753 O O . LEU A 1 92 ? -0.455 -18.082 1.942 1.00 94.31 92 LEU A O 1
ATOM 757 N N . PRO A 1 93 ? 0.017 -17.901 4.133 1.00 95.62 93 PRO A N 1
ATOM 758 C CA . PRO A 1 93 ? -1.370 -18.030 4.542 1.00 95.62 93 PRO A CA 1
ATOM 759 C C . PRO A 1 93 ? -2.174 -16.741 4.330 1.00 95.62 93 PRO A C 1
ATOM 761 O O . PRO A 1 93 ? -1.696 -15.632 4.547 1.00 95.62 93 PRO A O 1
ATOM 764 N N . ALA A 1 94 ? -3.457 -16.893 3.994 1.00 96.62 94 ALA A N 1
ATOM 765 C CA . ALA A 1 94 ? -4.468 -15.836 4.099 1.00 96.62 94 ALA A CA 1
ATOM 766 C C . ALA A 1 94 ? -4.760 -15.496 5.578 1.00 96.62 94 ALA A C 1
ATOM 768 O O . ALA A 1 94 ? -5.791 -15.884 6.128 1.00 96.62 94 ALA A O 1
ATOM 769 N N . SER A 1 95 ? -3.804 -14.846 6.237 1.00 96.19 95 SER A N 1
ATOM 770 C CA . SER A 1 95 ? -3.718 -14.725 7.692 1.00 96.19 95 SER A CA 1
ATOM 771 C C . SER A 1 95 ? -4.553 -13.599 8.302 1.00 96.19 95 SER A C 1
ATOM 773 O O . SER A 1 95 ? -4.721 -13.566 9.521 1.00 96.19 95 SER A O 1
ATOM 775 N N . LYS A 1 96 ? -5.108 -12.704 7.473 1.00 96.25 96 LYS A N 1
ATOM 776 C CA . LYS A 1 96 ? -5.906 -11.539 7.893 1.00 96.25 96 LYS A CA 1
ATOM 777 C C . LYS A 1 96 ? -7.161 -11.340 7.037 1.00 96.25 96 LYS A C 1
ATOM 779 O O . LYS A 1 96 ? -7.159 -11.653 5.847 1.00 96.25 96 LYS A O 1
ATOM 784 N N . LEU A 1 97 ? -8.189 -10.740 7.636 1.00 97.38 97 LEU A N 1
ATOM 785 C CA . LEU A 1 97 ? -9.159 -9.880 6.950 1.00 97.38 97 LEU A CA 1
ATOM 786 C C . LEU A 1 97 ? -8.800 -8.452 7.371 1.00 97.38 97 LEU A C 1
ATOM 788 O O . LEU A 1 97 ? -8.959 -8.113 8.537 1.00 97.38 97 LEU A O 1
ATOM 792 N N . HIS A 1 98 ? -8.198 -7.661 6.487 1.00 95.81 98 HIS A N 1
ATOM 793 C CA . HIS A 1 98 ? -7.625 -6.364 6.858 1.00 95.81 98 HIS A CA 1
ATOM 794 C C . HIS A 1 98 ? -8.463 -5.247 6.242 1.00 95.81 98 HIS A C 1
ATOM 796 O O . HIS A 1 98 ? -8.570 -5.183 5.022 1.00 95.81 98 HIS A O 1
ATOM 802 N N . THR A 1 99 ? -9.089 -4.398 7.061 1.00 95.94 99 THR A N 1
ATOM 803 C CA . THR A 1 99 ? -9.898 -3.236 6.634 1.00 95.94 99 THR A CA 1
ATOM 804 C C . THR A 1 99 ? -10.771 -3.469 5.384 1.00 95.94 99 THR A C 1
ATOM 806 O O . THR A 1 99 ? -10.738 -2.702 4.420 1.00 95.94 99 THR A O 1
ATOM 809 N N . SER A 1 100 ? -11.489 -4.589 5.349 1.00 97.31 100 SER A N 1
ATOM 810 C CA . SER A 1 100 ? -12.198 -5.138 4.190 1.00 97.31 100 SER A CA 1
ATOM 811 C C . SER A 1 100 ? -13.596 -5.685 4.493 1.00 97.31 100 SER A C 1
ATOM 813 O O . SER A 1 100 ? -14.326 -5.983 3.545 1.00 97.31 100 SER A O 1
ATOM 815 N N . ILE A 1 101 ? -13.994 -5.822 5.760 1.00 98.38 101 ILE A N 1
ATOM 816 C CA . ILE A 1 101 ? -15.327 -6.279 6.157 1.00 98.38 101 ILE A CA 1
ATOM 817 C C . ILE A 1 101 ? -16.352 -5.222 5.727 1.00 98.38 101 ILE A C 1
ATOM 819 O O . ILE A 1 101 ? -16.318 -4.063 6.134 1.00 98.38 101 ILE A O 1
ATOM 823 N N . ASN A 1 102 ? -17.283 -5.630 4.870 1.00 98.38 102 ASN A N 1
ATOM 824 C CA . ASN A 1 102 ? -18.386 -4.812 4.383 1.00 98.38 102 ASN A CA 1
ATOM 825 C C . ASN A 1 102 ? -19.694 -5.617 4.417 1.00 98.38 102 ASN A C 1
ATOM 827 O O . ASN A 1 102 ? -19.678 -6.845 4.498 1.00 98.38 102 ASN A O 1
ATOM 831 N N . PHE A 1 103 ? -20.827 -4.925 4.290 1.00 98.12 103 PHE A N 1
ATOM 832 C CA . PHE A 1 103 ? -22.154 -5.540 4.233 1.00 98.12 103 PHE A CA 1
ATOM 833 C C . PHE A 1 103 ? -22.811 -5.268 2.881 1.00 98.12 103 PHE A C 1
ATOM 835 O O . PHE A 1 103 ? -22.886 -4.120 2.440 1.00 98.12 103 PHE A O 1
ATOM 842 N N . MET A 1 104 ? -23.279 -6.328 2.224 1.00 97.38 104 MET A N 1
ATOM 843 C CA . MET A 1 104 ? -24.090 -6.235 1.008 1.00 97.38 104 MET A CA 1
ATOM 844 C C . MET A 1 104 ? -25.539 -5.862 1.351 1.00 97.38 104 MET A C 1
ATOM 846 O O . MET A 1 104 ? -25.960 -5.971 2.503 1.00 97.38 104 MET A O 1
ATOM 850 N N . GLU A 1 105 ? -26.339 -5.460 0.356 1.00 94.94 105 GLU A N 1
ATOM 851 C CA . GLU A 1 105 ? -27.710 -4.972 0.605 1.00 94.94 105 GLU A CA 1
ATOM 852 C C . GLU A 1 105 ? -28.641 -6.044 1.193 1.00 94.94 105 GLU A C 1
ATOM 854 O O . GLU A 1 105 ? -29.666 -5.725 1.789 1.00 94.94 105 GLU A O 1
ATOM 859 N N . ASP A 1 106 ? -28.298 -7.324 1.028 1.00 95.00 106 ASP A N 1
ATOM 860 C CA . ASP A 1 106 ? -29.041 -8.459 1.584 1.00 95.00 106 ASP A CA 1
ATOM 861 C C . ASP A 1 106 ? -28.644 -8.824 3.032 1.00 95.00 106 ASP A C 1
ATOM 863 O O . ASP A 1 106 ? -29.265 -9.703 3.650 1.00 95.00 106 ASP A O 1
ATOM 867 N N . GLY A 1 107 ? -27.655 -8.116 3.588 1.00 95.94 107 GLY A N 1
ATOM 868 C CA . GLY A 1 107 ? -27.128 -8.286 4.941 1.00 95.94 107 GLY A CA 1
ATOM 869 C C . GLY A 1 107 ? -25.971 -9.278 5.054 1.00 95.94 107 GLY A C 1
ATOM 870 O O . GLY A 1 107 ? -25.480 -9.501 6.159 1.00 95.94 107 GLY A O 1
ATOM 871 N N . ARG A 1 108 ? -25.514 -9.881 3.949 1.00 98.12 108 ARG A N 1
ATOM 872 C CA . ARG A 1 108 ? -24.332 -10.751 3.974 1.00 98.12 108 ARG A CA 1
ATOM 873 C C . ARG A 1 108 ? -23.053 -9.939 4.147 1.00 98.12 108 ARG A C 1
ATOM 875 O O . ARG A 1 108 ? -22.911 -8.849 3.591 1.00 98.12 108 ARG A O 1
ATOM 882 N N . VAL A 1 109 ? -22.102 -10.517 4.870 1.00 98.62 109 VAL A N 1
ATOM 883 C CA . VAL A 1 109 ? -20.742 -9.997 5.008 1.00 98.62 109 VAL A CA 1
ATOM 884 C C . VAL A 1 109 ? -19.950 -10.343 3.752 1.00 98.62 109 VAL A C 1
ATOM 886 O O . VAL A 1 109 ? -20.008 -11.480 3.288 1.00 98.62 109 VAL A O 1
ATOM 889 N N . ILE A 1 110 ? -19.189 -9.389 3.227 1.00 98.62 110 ILE A N 1
ATOM 890 C CA . ILE A 1 110 ? -18.192 -9.591 2.172 1.00 98.62 110 ILE A CA 1
ATOM 891 C C . ILE A 1 110 ? -16.853 -9.021 2.645 1.00 98.62 110 ILE A C 1
ATOM 893 O O . ILE A 1 110 ? -16.806 -7.901 3.148 1.00 98.62 110 ILE A O 1
ATOM 897 N N . ALA A 1 111 ? -15.777 -9.794 2.509 1.00 98.50 111 ALA A N 1
ATOM 898 C CA . ALA A 1 111 ? -14.432 -9.400 2.923 1.00 98.50 111 ALA A CA 1
ATOM 899 C C . ALA A 1 111 ? -13.364 -9.959 1.977 1.00 98.50 111 ALA A C 1
ATOM 901 O O . ALA A 1 111 ? -13.604 -10.925 1.249 1.00 98.50 111 ALA A O 1
ATOM 902 N N . THR A 1 112 ? -12.170 -9.370 2.009 1.00 98.38 112 THR A N 1
ATOM 903 C CA . THR A 1 112 ? -11.004 -9.857 1.263 1.00 98.38 112 THR A CA 1
ATOM 904 C C . THR A 1 112 ? -9.906 -10.289 2.212 1.00 98.38 112 THR A C 1
ATOM 906 O O . THR A 1 112 ? -9.676 -9.654 3.239 1.00 98.38 112 THR A O 1
ATOM 909 N N . THR A 1 113 ? -9.188 -11.350 1.870 1.00 98.00 113 THR A N 1
ATOM 910 C CA . THR A 1 113 ? -8.063 -11.788 2.702 1.00 98.00 113 THR A CA 1
ATOM 911 C C . THR A 1 113 ? -6.812 -10.939 2.491 1.00 98.00 113 THR A C 1
ATOM 913 O O . THR A 1 113 ? -6.665 -10.296 1.459 1.00 98.00 113 THR A O 1
ATOM 916 N N . HIS A 1 114 ? -5.867 -11.023 3.418 1.00 96.50 114 HIS A N 1
ATOM 917 C CA . HIS A 1 114 ? -4.519 -10.459 3.348 1.00 96.50 114 HIS A CA 1
ATOM 918 C C . HIS A 1 114 ? -3.520 -11.456 3.974 1.00 96.50 114 HIS A C 1
ATOM 920 O O . HIS A 1 114 ? -3.937 -12.388 4.666 1.00 96.50 114 HIS A O 1
ATOM 926 N N . THR A 1 115 ? -2.215 -11.282 3.747 1.00 94.12 115 THR A N 1
ATOM 927 C CA . THR A 1 115 ? -1.151 -12.120 4.332 1.00 94.12 115 THR A CA 1
ATOM 928 C C . THR A 1 115 ? -0.148 -11.245 5.066 1.00 94.12 115 THR A C 1
ATOM 930 O O . THR A 1 115 ? 0.439 -10.372 4.445 1.00 94.12 115 THR A O 1
ATOM 933 N N . THR A 1 116 ? 0.112 -11.532 6.340 1.00 92.50 116 THR A N 1
ATOM 934 C CA . THR A 1 116 ? 1.249 -10.979 7.116 1.00 92.50 116 THR A CA 1
ATOM 935 C C . THR A 1 116 ? 1.866 -12.022 8.047 1.00 92.50 116 THR A C 1
ATOM 937 O O . THR A 1 116 ? 2.442 -11.707 9.091 1.00 92.50 116 THR A O 1
ATOM 940 N N . ASP A 1 117 ? 1.692 -13.295 7.711 1.00 91.88 117 ASP A N 1
ATOM 941 C CA . ASP A 1 117 ? 2.345 -14.389 8.406 1.00 91.88 117 ASP A CA 1
ATOM 942 C C . ASP A 1 117 ? 3.205 -15.182 7.423 1.00 91.88 117 ASP A C 1
ATOM 944 O O . ASP A 1 117 ? 2.977 -15.180 6.212 1.00 91.88 117 ASP A O 1
ATOM 948 N N . ARG A 1 118 ? 4.237 -15.832 7.947 1.00 90.75 118 ARG A N 1
ATOM 949 C CA . ARG A 1 118 ? 5.145 -16.662 7.160 1.00 90.75 118 ARG A CA 1
ATOM 950 C C . ARG A 1 118 ? 4.472 -17.978 6.786 1.00 90.75 118 ARG A C 1
ATOM 952 O O . ARG A 1 118 ? 3.639 -18.488 7.532 1.00 90.75 118 ARG A O 1
ATOM 959 N N . ALA A 1 119 ? 4.896 -18.580 5.681 1.00 91.25 119 ALA A N 1
ATOM 960 C CA . ALA A 1 119 ? 4.582 -19.977 5.412 1.00 91.25 119 ALA A CA 1
ATOM 961 C C . ALA A 1 119 ? 5.326 -20.871 6.416 1.00 91.25 119 ALA A C 1
ATOM 963 O O . ALA A 1 119 ? 6.355 -20.487 6.981 1.00 91.25 119 ALA A O 1
ATOM 964 N N . ARG A 1 120 ? 4.858 -22.107 6.616 1.00 90.06 120 ARG A N 1
ATOM 965 C CA . ARG A 1 120 ? 5.474 -23.041 7.578 1.00 90.06 120 ARG A CA 1
ATOM 966 C C . ARG A 1 120 ? 6.965 -23.283 7.298 1.00 90.06 120 ARG A C 1
ATOM 968 O O . ARG A 1 120 ? 7.749 -23.406 8.240 1.00 90.06 120 ARG A O 1
ATOM 975 N N . SER A 1 121 ? 7.344 -23.343 6.020 1.00 88.06 121 SER A N 1
ATOM 976 C CA . SER A 1 121 ? 8.717 -23.560 5.541 1.00 88.06 121 SER A CA 1
ATOM 977 C C . SER A 1 121 ? 9.583 -22.301 5.520 1.00 88.06 121 SER A C 1
ATOM 979 O O . SER A 1 121 ? 10.792 -22.399 5.324 1.00 88.06 121 SER A O 1
ATOM 981 N N . HIS A 1 122 ? 8.991 -21.122 5.696 1.00 88.81 122 HIS A N 1
ATOM 982 C CA . HIS A 1 122 ? 9.688 -19.848 5.572 1.00 88.81 122 HIS A CA 1
ATOM 983 C C . HIS A 1 122 ? 10.308 -19.427 6.910 1.00 88.81 122 HIS A C 1
ATOM 985 O O . HIS A 1 122 ? 9.660 -19.592 7.945 1.00 88.81 122 HIS A O 1
ATOM 991 N N . PRO A 1 123 ? 11.540 -18.881 6.935 1.00 86.94 123 PRO A N 1
ATOM 992 C CA . PRO A 1 123 ? 12.152 -18.380 8.168 1.00 86.94 123 PRO A CA 1
ATOM 993 C C . PRO A 1 123 ? 11.452 -17.122 8.703 1.00 86.94 123 PRO A C 1
ATOM 995 O O . PRO A 1 123 ? 11.383 -16.924 9.913 1.00 86.94 123 PRO A O 1
ATOM 998 N N . GLU A 1 124 ? 10.896 -16.306 7.809 1.00 87.56 124 GLU A N 1
ATOM 999 C CA . GLU A 1 124 ? 10.194 -15.054 8.097 1.00 87.56 124 GLU A CA 1
ATOM 1000 C C . GLU A 1 124 ? 9.089 -14.816 7.057 1.00 87.56 124 GLU A C 1
ATOM 1002 O O . GLU A 1 124 ? 8.893 -15.631 6.154 1.00 87.56 124 GLU A O 1
ATOM 1007 N N . TRP A 1 125 ? 8.307 -13.748 7.199 1.00 89.75 125 TRP A N 1
ATOM 1008 C CA . TRP A 1 125 ? 7.273 -13.412 6.221 1.00 89.75 125 TRP A CA 1
ATOM 1009 C C . TRP A 1 125 ? 7.922 -12.807 4.971 1.00 89.75 125 TRP A C 1
ATOM 1011 O O . TRP A 1 125 ? 8.537 -11.752 5.042 1.00 89.75 125 TRP A O 1
ATOM 1021 N N . MET A 1 126 ? 7.809 -13.488 3.825 1.00 88.94 126 MET A N 1
ATOM 1022 C CA . MET A 1 126 ? 8.563 -13.151 2.606 1.00 88.94 126 MET A CA 1
ATOM 1023 C C . MET A 1 126 ? 7.657 -12.942 1.374 1.00 88.94 126 MET A C 1
ATOM 1025 O O . MET A 1 126 ? 7.853 -13.600 0.348 1.00 88.94 126 MET A O 1
ATOM 1029 N N . PRO A 1 127 ? 6.661 -12.038 1.429 1.00 89.44 127 PRO A N 1
ATOM 1030 C CA . PRO A 1 127 ? 5.668 -11.880 0.363 1.00 89.44 127 PRO A CA 1
ATOM 1031 C C . PRO A 1 127 ? 6.281 -11.357 -0.940 1.00 89.44 127 PRO A C 1
ATOM 1033 O O . PRO A 1 127 ? 5.915 -11.819 -2.015 1.00 89.44 127 PRO A O 1
ATOM 1036 N N . VAL A 1 128 ? 7.249 -10.439 -0.849 1.00 89.50 128 VAL A N 1
ATOM 1037 C CA . VAL A 1 128 ? 7.916 -9.849 -2.017 1.00 89.50 128 VAL A CA 1
ATOM 1038 C C . VAL A 1 128 ? 8.915 -10.838 -2.619 1.00 89.50 128 VAL A C 1
ATOM 1040 O O . VAL A 1 128 ? 8.896 -11.090 -3.820 1.00 89.50 128 VAL A O 1
ATOM 1043 N N . ALA A 1 129 ? 9.760 -11.457 -1.788 1.00 87.75 129 ALA A N 1
ATOM 1044 C CA . ALA A 1 129 ? 10.791 -12.380 -2.267 1.00 87.75 129 ALA A CA 1
ATOM 1045 C C . ALA A 1 129 ? 10.209 -13.638 -2.941 1.00 87.75 129 ALA A C 1
ATOM 1047 O O . ALA A 1 129 ? 10.838 -14.195 -3.838 1.00 87.75 129 ALA A O 1
ATOM 1048 N N . TYR A 1 130 ? 9.005 -14.065 -2.541 1.00 90.12 130 TYR A N 1
ATOM 1049 C CA . TYR A 1 130 ? 8.311 -15.225 -3.108 1.00 90.12 130 TYR A CA 1
ATOM 1050 C C . TYR A 1 130 ? 7.102 -14.863 -3.978 1.00 90.12 130 TYR A C 1
ATOM 1052 O O . TYR A 1 130 ? 6.356 -15.768 -4.341 1.00 90.12 130 TYR A O 1
ATOM 1060 N N . HIS A 1 131 ? 6.920 -13.593 -4.360 1.00 90.81 131 HIS A N 1
ATOM 1061 C CA . HIS A 1 131 ? 5.756 -13.123 -5.130 1.00 90.81 131 HIS A CA 1
ATOM 1062 C C . HIS A 1 131 ? 5.410 -14.038 -6.314 1.00 90.81 131 HIS A C 1
ATOM 1064 O O . HIS A 1 131 ? 4.278 -14.488 -6.454 1.00 90.81 131 HIS A O 1
ATOM 1070 N N . ASN A 1 132 ? 6.432 -14.409 -7.089 1.00 88.12 132 ASN A N 1
ATOM 1071 C CA . ASN A 1 132 ? 6.298 -15.204 -8.309 1.00 88.12 132 ASN A CA 1
ATOM 1072 C C . ASN A 1 132 ? 6.530 -16.709 -8.120 1.00 88.12 132 ASN A C 1
ATOM 1074 O O . ASN A 1 132 ? 6.549 -17.470 -9.093 1.00 88.12 132 ASN A O 1
ATOM 1078 N N . HIS A 1 133 ? 6.745 -17.171 -6.885 1.00 91.06 133 HIS A N 1
ATOM 1079 C CA . HIS A 1 133 ? 7.039 -18.576 -6.638 1.00 91.06 133 HIS A CA 1
ATOM 1080 C C . HIS A 1 133 ? 5.756 -19.411 -6.655 1.00 91.06 133 HIS A C 1
ATOM 1082 O O . HIS A 1 133 ? 4.973 -19.390 -5.707 1.00 91.06 133 HIS A O 1
ATOM 1088 N N . ALA A 1 134 ? 5.585 -20.231 -7.693 1.00 88.81 134 ALA A N 1
ATOM 1089 C CA . ALA A 1 134 ? 4.355 -20.987 -7.956 1.00 88.81 134 ALA A CA 1
ATOM 1090 C C . ALA A 1 134 ? 3.839 -21.857 -6.787 1.00 88.81 134 ALA A C 1
ATOM 1092 O O . ALA A 1 134 ? 2.645 -22.137 -6.714 1.00 88.81 134 ALA A O 1
ATOM 1093 N N . TRP A 1 135 ? 4.719 -22.302 -5.883 1.00 90.38 135 TRP A N 1
ATOM 1094 C CA . TRP A 1 135 ? 4.364 -23.225 -4.792 1.00 90.38 135 TRP A CA 1
ATOM 1095 C C . TRP A 1 135 ? 4.395 -22.617 -3.394 1.00 90.38 135 TRP A C 1
ATOM 1097 O O . TRP A 1 135 ? 3.879 -23.228 -2.467 1.00 90.38 135 TRP A O 1
ATOM 1107 N N . GLU A 1 136 ? 5.059 -21.475 -3.233 1.00 92.50 136 GLU A N 1
ATOM 1108 C CA . GLU A 1 136 ? 5.375 -20.917 -1.905 1.00 92.50 136 GLU A CA 1
ATOM 1109 C C . GLU A 1 136 ? 5.024 -19.438 -1.789 1.00 92.50 136 GLU A C 1
ATOM 1111 O O . GLU A 1 136 ? 4.908 -18.917 -0.684 1.00 92.50 136 GLU A O 1
ATOM 1116 N N . GLY A 1 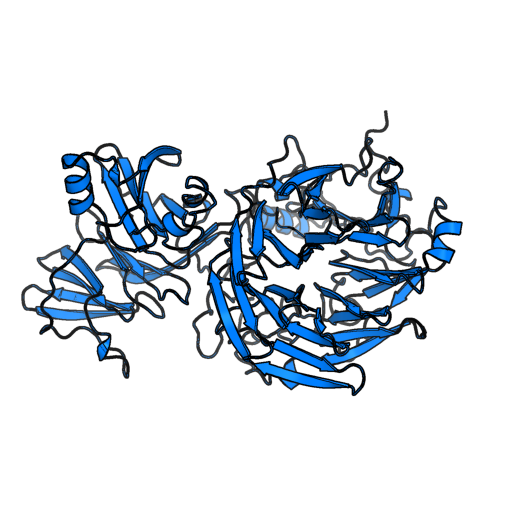137 ? 4.815 -18.765 -2.922 1.00 93.00 137 GLY A N 1
ATOM 1117 C CA . GLY A 1 137 ? 4.239 -17.437 -2.952 1.00 93.00 137 GLY A CA 1
ATOM 1118 C C . GLY A 1 137 ? 2.796 -17.438 -2.475 1.00 93.00 137 GLY A C 1
ATOM 1119 O O . GLY A 1 137 ? 2.121 -18.471 -2.411 1.00 93.00 137 GLY A O 1
ATOM 1120 N N . PHE A 1 138 ? 2.313 -16.244 -2.160 1.00 95.00 138 PHE A N 1
ATOM 1121 C CA . PHE A 1 138 ? 0.895 -16.033 -1.941 1.00 95.00 138 PHE A CA 1
ATOM 1122 C C . PHE A 1 138 ? 0.169 -16.178 -3.291 1.00 95.00 138 PHE A C 1
ATOM 1124 O O . PHE A 1 138 ? 0.569 -15.528 -4.259 1.00 95.00 138 PHE A O 1
ATOM 1131 N N . PRO A 1 139 ? -0.865 -17.030 -3.413 1.00 94.81 139 PRO A N 1
ATOM 1132 C CA . PRO A 1 139 ? -1.574 -17.198 -4.684 1.00 94.81 139 PRO A CA 1
ATOM 1133 C C . PRO A 1 139 ? -2.412 -15.965 -5.056 1.00 94.81 139 PRO A C 1
ATOM 1135 O O . PRO A 1 139 ? -2.751 -15.779 -6.224 1.00 94.81 139 PRO A O 1
ATOM 1138 N N . GLY A 1 140 ? -2.723 -15.123 -4.071 1.00 95.94 140 GLY A N 1
ATOM 1139 C CA . GLY A 1 140 ? -3.564 -13.939 -4.181 1.00 95.94 140 GLY A CA 1
ATOM 1140 C C . GLY A 1 140 ? -4.686 -13.971 -3.144 1.00 95.94 140 GLY A C 1
ATOM 1141 O O . GLY A 1 140 ? -5.016 -15.024 -2.590 1.00 95.94 140 GLY A O 1
ATOM 1142 N N . SER A 1 141 ? -5.260 -12.812 -2.839 1.00 97.69 141 SER A N 1
ATOM 1143 C CA . SER A 1 141 ? -6.332 -12.726 -1.844 1.00 97.69 141 SER A CA 1
ATOM 1144 C C . SER A 1 141 ? -7.629 -13.345 -2.331 1.00 97.69 141 SER A C 1
ATOM 1146 O O . SER A 1 141 ? -7.957 -13.256 -3.504 1.00 97.69 141 SER A O 1
ATOM 1148 N N . HIS A 1 142 ? -8.419 -13.900 -1.419 1.00 98.25 142 HIS A N 1
ATOM 1149 C CA . HIS A 1 142 ? -9.750 -14.415 -1.713 1.00 98.25 142 HIS A CA 1
ATOM 1150 C C . HIS A 1 142 ? -10.833 -13.407 -1.338 1.00 98.25 142 HIS A C 1
ATOM 1152 O O . HIS A 1 142 ? -10.717 -12.740 -0.310 1.00 98.25 142 HIS A O 1
ATOM 1158 N N . ILE A 1 143 ? -11.905 -13.344 -2.132 1.00 98.69 143 ILE A N 1
ATOM 1159 C CA . ILE A 1 143 ? -13.170 -12.717 -1.723 1.00 98.69 143 ILE A CA 1
ATOM 1160 C C . ILE A 1 143 ? -13.990 -13.771 -0.974 1.00 98.69 143 ILE A C 1
ATOM 1162 O O . ILE A 1 143 ? -14.370 -14.792 -1.553 1.00 98.69 143 ILE A O 1
ATOM 1166 N N . LEU A 1 144 ? -14.261 -13.528 0.306 1.00 98.69 144 LEU A N 1
ATOM 1167 C CA . LEU A 1 144 ? -15.033 -14.413 1.177 1.00 98.69 144 LEU A CA 1
ATOM 1168 C C . LEU A 1 144 ? -16.368 -13.762 1.534 1.00 98.69 144 LEU A C 1
ATOM 1170 O O . LEU A 1 144 ? -16.430 -12.558 1.790 1.00 98.69 144 LEU A O 1
ATOM 1174 N N . VAL A 1 145 ? -17.431 -14.562 1.557 1.00 98.62 145 VAL A N 1
ATOM 1175 C CA . VAL A 1 145 ? -18.791 -14.102 1.864 1.00 98.62 145 VAL A CA 1
ATOM 1176 C C . VAL A 1 145 ? -19.386 -14.950 2.973 1.00 98.62 145 VAL A C 1
ATOM 1178 O O . VAL A 1 145 ? -19.220 -16.165 2.961 1.00 98.62 145 VAL A O 1
ATOM 1181 N N . TYR A 1 146 ? -20.089 -14.321 3.911 1.00 98.62 146 TYR A N 1
ATOM 1182 C CA . TYR A 1 146 ? -20.776 -14.987 5.017 1.00 98.62 146 TYR A CA 1
ATOM 1183 C C . TYR A 1 146 ? -22.209 -14.482 5.146 1.00 98.62 146 TYR A C 1
ATOM 1185 O O . TYR A 1 146 ? -22.455 -13.277 5.168 1.00 98.62 146 TYR A O 1
ATOM 1193 N N . ASP A 1 147 ? -23.160 -15.404 5.239 1.00 98.19 147 ASP A N 1
ATOM 1194 C CA . ASP A 1 147 ? -24.557 -15.098 5.508 1.00 98.19 147 ASP A CA 1
ATOM 1195 C C . ASP A 1 147 ? -24.873 -15.285 6.998 1.00 98.19 147 ASP A C 1
ATOM 1197 O O . ASP A 1 147 ? -25.002 -16.423 7.460 1.00 98.19 147 ASP A O 1
ATOM 1201 N N . PRO A 1 148 ? -25.064 -14.193 7.759 1.00 97.06 148 PRO A N 1
ATOM 1202 C CA . PRO A 1 148 ? -25.339 -14.287 9.187 1.00 97.06 148 PRO A CA 1
ATOM 1203 C C . PRO A 1 148 ? -26.694 -14.926 9.511 1.00 97.06 148 PRO A C 1
ATOM 1205 O O . PRO A 1 148 ? -26.886 -15.393 10.632 1.00 97.06 148 PRO A O 1
ATOM 1208 N N . LYS A 1 149 ? -27.635 -14.983 8.556 1.00 96.12 149 LYS A N 1
ATOM 1209 C CA . LYS A 1 149 ? -28.961 -15.585 8.774 1.00 96.12 149 LYS A CA 1
ATOM 1210 C C . LYS A 1 149 ? -28.914 -17.108 8.727 1.00 96.12 149 LYS A C 1
ATOM 1212 O O . LYS A 1 149 ? -29.677 -17.763 9.433 1.00 96.12 149 LYS A O 1
ATOM 1217 N N . THR A 1 150 ? -28.055 -17.669 7.879 1.00 97.12 150 THR A N 1
ATOM 1218 C CA . THR A 1 150 ? -27.962 -19.121 7.652 1.00 97.12 150 THR A CA 1
ATOM 1219 C C . THR A 1 150 ? -26.701 -19.744 8.243 1.00 97.12 150 THR A C 1
ATOM 1221 O O . THR A 1 150 ? -26.655 -20.959 8.424 1.00 97.12 150 THR A O 1
ATOM 1224 N N . GLY A 1 151 ? -25.684 -18.934 8.546 1.00 96.69 151 GLY A N 1
ATOM 1225 C CA . GLY A 1 151 ? -24.355 -19.396 8.937 1.00 96.69 151 GLY A CA 1
ATOM 1226 C C . GLY A 1 151 ? -23.520 -19.927 7.765 1.00 96.69 151 GLY A C 1
ATOM 1227 O O . GLY A 1 151 ? -22.476 -20.533 7.991 1.00 96.69 151 GLY A O 1
ATOM 1228 N N . HIS A 1 152 ? -23.977 -19.754 6.519 1.00 98.06 152 HIS A N 1
ATOM 1229 C CA . HIS A 1 152 ? -23.284 -20.253 5.332 1.00 98.06 152 HIS A CA 1
ATOM 1230 C C . HIS A 1 152 ? -22.155 -19.311 4.895 1.00 98.06 152 HIS A C 1
ATOM 1232 O O . HIS A 1 152 ? -22.335 -18.093 4.888 1.00 98.06 152 HIS A O 1
ATOM 1238 N N . SER A 1 153 ? -21.025 -19.879 4.459 1.00 98.31 153 SER A N 1
ATOM 1239 C CA . SER A 1 153 ? -19.881 -19.125 3.935 1.00 98.31 153 SER A CA 1
ATOM 1240 C C . SER A 1 153 ? -19.437 -19.620 2.564 1.00 98.31 153 SER A C 1
ATOM 1242 O O . SER A 1 153 ? -19.463 -20.817 2.284 1.00 98.31 153 SER A O 1
ATOM 1244 N N . GLU A 1 154 ? -18.963 -18.698 1.731 1.00 97.44 154 GLU A N 1
ATOM 1245 C CA . GLU A 1 154 ? -18.539 -18.944 0.354 1.00 97.44 154 GLU A CA 1
ATOM 1246 C C . GLU A 1 154 ? -17.170 -18.318 0.067 1.00 97.44 154 GLU A C 1
ATOM 1248 O O . GLU A 1 154 ? -16.791 -17.300 0.647 1.00 97.44 154 GLU A O 1
ATOM 1253 N N . ASN A 1 155 ? -16.457 -18.909 -0.891 1.00 98.25 155 ASN A N 1
ATOM 1254 C CA . ASN A 1 155 ? -15.237 -18.369 -1.480 1.00 98.25 155 ASN A CA 1
ATOM 1255 C C . ASN A 1 155 ? -15.513 -18.037 -2.949 1.00 98.25 155 ASN A C 1
ATOM 1257 O O . ASN A 1 155 ? -15.816 -18.928 -3.742 1.00 98.25 155 ASN A O 1
ATOM 1261 N N . TRP A 1 156 ? -15.429 -16.761 -3.315 1.00 97.75 156 TRP A N 1
ATOM 1262 C CA . TRP A 1 156 ? -15.675 -16.284 -4.681 1.00 97.75 156 TRP A CA 1
ATOM 1263 C C . TRP A 1 156 ? -14.404 -16.239 -5.543 1.00 97.75 156 TRP A C 1
ATOM 1265 O O . TRP A 1 156 ? -14.449 -15.787 -6.687 1.00 97.75 156 TRP A O 1
ATOM 1275 N N . GLY A 1 157 ? -13.288 -16.754 -5.023 1.00 96.75 157 GLY A N 1
ATOM 1276 C CA . GLY A 1 157 ? -12.024 -16.902 -5.733 1.00 96.75 157 GLY A CA 1
ATOM 1277 C C . GLY A 1 157 ? -11.066 -15.729 -5.543 1.00 96.75 157 GLY A C 1
ATOM 1278 O O . GLY A 1 157 ? -11.287 -14.838 -4.720 1.00 96.75 157 GLY A O 1
ATOM 1279 N N . ILE A 1 158 ? -9.980 -15.775 -6.314 1.00 97.62 158 ILE A N 1
ATOM 1280 C CA . ILE A 1 158 ? -8.897 -14.791 -6.300 1.00 97.62 158 ILE A CA 1
ATOM 1281 C C . ILE A 1 158 ? -9.162 -13.762 -7.406 1.00 97.62 158 ILE A C 1
ATOM 1283 O O . ILE A 1 158 ? -9.128 -14.139 -8.580 1.00 97.62 158 ILE A O 1
ATOM 1287 N N . PRO A 1 159 ? -9.439 -12.483 -7.082 1.00 96.06 159 PRO A N 1
ATOM 1288 C CA . PRO A 1 159 ? -9.722 -11.478 -8.096 1.00 96.06 159 PRO A CA 1
ATOM 1289 C C . PRO A 1 159 ? -8.456 -11.039 -8.840 1.00 96.06 159 PRO A C 1
ATOM 1291 O O . PRO A 1 159 ? -8.529 -10.701 -10.019 1.00 96.06 159 PRO A O 1
ATOM 1294 N N . VAL A 1 160 ? -7.303 -11.048 -8.167 1.00 95.62 160 VAL A N 1
ATOM 1295 C CA . VAL A 1 160 ? -6.013 -10.628 -8.722 1.00 95.62 160 VAL A CA 1
ATOM 1296 C C . VAL A 1 160 ? -4.947 -11.632 -8.272 1.00 95.62 160 VAL A C 1
ATOM 1298 O O . VAL A 1 160 ? -4.701 -11.738 -7.069 1.00 95.62 160 VAL A O 1
ATOM 1301 N N . PRO A 1 161 ? -4.348 -12.407 -9.193 1.00 93.94 161 PRO A N 1
ATOM 1302 C CA . PRO A 1 161 ? -3.294 -13.360 -8.854 1.00 93.94 161 PRO A CA 1
ATOM 1303 C C . PRO A 1 161 ? -2.107 -12.678 -8.175 1.00 93.94 161 PRO A C 1
ATOM 1305 O O . PRO A 1 161 ? -1.723 -11.581 -8.571 1.00 93.94 161 PRO A O 1
ATOM 1308 N N . HIS A 1 162 ? -1.530 -13.342 -7.175 1.00 92.88 162 HIS A N 1
ATOM 1309 C CA . HIS A 1 162 ? -0.337 -12.933 -6.413 1.00 92.88 162 HIS A CA 1
ATOM 1310 C C . HIS A 1 162 ? -0.439 -11.624 -5.616 1.00 92.88 162 HIS A C 1
ATOM 1312 O O . HIS A 1 162 ? 0.326 -11.413 -4.674 1.00 92.88 162 HIS A O 1
ATOM 1318 N N . GLU A 1 163 ? -1.434 -10.788 -5.896 1.00 93.69 163 GLU A N 1
ATOM 1319 C CA . GLU A 1 163 ? -1.702 -9.590 -5.123 1.00 93.69 163 GLU A CA 1
ATOM 1320 C C . GLU A 1 163 ? -2.358 -9.942 -3.788 1.00 93.69 163 GLU A C 1
ATOM 1322 O O . GLU A 1 163 ? -3.324 -10.708 -3.700 1.00 93.69 163 GLU A O 1
ATOM 1327 N N . THR A 1 164 ? -1.859 -9.315 -2.731 1.00 94.62 164 THR A N 1
ATOM 1328 C CA . THR A 1 164 ? -2.497 -9.352 -1.423 1.00 94.62 164 THR A CA 1
ATOM 1329 C C . THR A 1 164 ? -3.281 -8.065 -1.209 1.00 94.62 164 THR A C 1
ATOM 1331 O O . THR A 1 164 ? -2.725 -6.975 -1.247 1.00 94.62 164 THR A O 1
ATOM 1334 N N . ILE A 1 165 ? -4.597 -8.175 -1.064 1.00 97.19 165 ILE A N 1
ATOM 1335 C CA . ILE A 1 165 ? -5.512 -7.046 -0.898 1.00 97.19 165 ILE A CA 1
ATOM 1336 C C . ILE A 1 165 ? -5.447 -6.556 0.542 1.00 97.19 165 ILE A C 1
ATOM 1338 O O . ILE A 1 165 ? -5.750 -7.304 1.467 1.00 97.19 165 ILE A O 1
ATOM 1342 N N . TYR A 1 166 ? -5.046 -5.300 0.725 1.00 94.94 166 TYR A N 1
ATOM 1343 C CA . TYR A 1 166 ? -4.822 -4.726 2.049 1.00 94.94 166 TYR A CA 1
ATOM 1344 C C . TYR A 1 166 ? -6.085 -4.115 2.663 1.00 94.94 166 TYR A C 1
ATOM 1346 O O . TYR A 1 166 ? -6.198 -4.014 3.880 1.00 94.94 166 TYR A O 1
ATOM 1354 N N . GLY A 1 167 ? -7.043 -3.727 1.824 1.00 96.62 167 GLY A N 1
ATOM 1355 C CA . GLY A 1 167 ? -8.362 -3.300 2.262 1.00 96.62 167 GLY A CA 1
ATOM 1356 C C . GLY A 1 167 ? -9.357 -3.203 1.121 1.00 96.62 167 GLY A C 1
ATOM 1357 O O . GLY A 1 167 ? -8.992 -3.231 -0.060 1.00 96.62 167 GLY A O 1
ATOM 1358 N N . ALA A 1 168 ? -10.634 -3.133 1.488 1.00 98.19 168 ALA A N 1
ATOM 1359 C CA . ALA A 1 168 ? -11.731 -3.142 0.537 1.00 98.19 168 ALA A CA 1
ATOM 1360 C C . ALA A 1 168 ? -12.927 -2.319 1.020 1.00 98.19 168 ALA A C 1
ATOM 1362 O O . ALA A 1 168 ? -13.233 -2.264 2.213 1.00 98.19 168 ALA A O 1
ATOM 1363 N N . LYS A 1 169 ? -13.654 -1.718 0.076 1.00 98.44 169 LYS A N 1
ATOM 1364 C CA . LYS A 1 169 ? -14.894 -0.993 0.356 1.00 98.44 169 LYS A CA 1
ATOM 1365 C C . LYS A 1 169 ? -15.973 -1.331 -0.659 1.00 98.44 169 LYS A C 1
ATOM 1367 O O . LYS A 1 169 ? -15.741 -1.294 -1.868 1.00 98.44 169 LYS A O 1
ATOM 1372 N N . TYR A 1 170 ? -17.150 -1.671 -0.145 1.00 98.44 170 TYR A N 1
ATOM 1373 C CA . TYR A 1 170 ? -18.319 -1.962 -0.959 1.00 98.44 170 TYR A CA 1
ATOM 1374 C C . TYR A 1 170 ? -19.065 -0.678 -1.328 1.00 98.44 170 TYR A C 1
ATOM 1376 O O . TYR A 1 170 ? -19.373 0.140 -0.462 1.00 98.44 170 TYR A O 1
ATOM 1384 N N . ASP A 1 171 ? -19.358 -0.529 -2.615 1.00 98.06 171 ASP A N 1
ATOM 1385 C CA . ASP A 1 171 ? -20.248 0.482 -3.168 1.00 98.06 171 ASP A CA 1
ATOM 1386 C C . ASP A 1 171 ? -21.616 -0.161 -3.469 1.00 98.06 171 ASP A C 1
ATOM 1388 O O . ASP A 1 171 ? -21.728 -0.943 -4.427 1.00 98.06 171 ASP A O 1
ATOM 1392 N N . PRO A 1 172 ? -22.657 0.159 -2.678 1.00 96.31 172 PRO A N 1
ATOM 1393 C CA . PRO A 1 172 ? -23.979 -0.439 -2.835 1.00 96.31 172 PRO A CA 1
ATOM 1394 C C . PRO A 1 172 ? -24.757 0.094 -4.046 1.00 96.31 172 PRO A C 1
ATOM 1396 O O . PRO A 1 172 ? -25.656 -0.584 -4.541 1.00 96.31 172 PRO A O 1
ATOM 1399 N N . ILE A 1 173 ? -24.432 1.285 -4.563 1.00 96.94 173 ILE A N 1
ATOM 1400 C CA . ILE A 1 173 ? -25.163 1.869 -5.698 1.00 96.94 173 ILE A CA 1
ATOM 1401 C C . ILE A 1 173 ? -24.835 1.096 -6.971 1.00 96.94 173 ILE A C 1
ATOM 1403 O O . ILE A 1 173 ? -25.728 0.657 -7.699 1.00 96.94 173 ILE A O 1
ATOM 1407 N N . HIS A 1 174 ? -23.544 0.885 -7.219 1.00 97.56 174 HIS A N 1
ATOM 1408 C CA . HIS A 1 174 ? -23.077 0.192 -8.417 1.00 97.56 174 HIS A CA 1
ATOM 1409 C C . HIS A 1 174 ? -22.875 -1.308 -8.212 1.00 97.56 174 HIS A C 1
ATOM 1411 O O . HIS A 1 174 ? -22.592 -2.018 -9.180 1.00 97.56 174 HIS A O 1
ATOM 1417 N N . ARG A 1 175 ? -23.024 -1.799 -6.973 1.00 97.94 175 ARG A N 1
ATOM 1418 C CA . ARG A 1 175 ? -22.776 -3.190 -6.569 1.00 97.94 175 ARG A CA 1
ATOM 1419 C C . ARG A 1 175 ? -21.360 -3.626 -6.940 1.00 97.94 175 ARG A C 1
ATOM 1421 O O . ARG A 1 175 ? -21.149 -4.608 -7.660 1.00 97.94 175 ARG A O 1
ATOM 1428 N N . ARG A 1 176 ? -20.376 -2.859 -6.472 1.00 98.50 176 ARG A N 1
ATOM 1429 C CA . ARG A 1 176 ? -18.947 -3.067 -6.752 1.00 98.50 176 ARG A CA 1
ATOM 1430 C C . ARG A 1 176 ? -18.154 -3.137 -5.458 1.00 98.50 176 ARG A C 1
ATOM 1432 O O . ARG A 1 176 ? -18.365 -2.340 -4.553 1.00 98.50 176 ARG A O 1
ATOM 1439 N N . LEU A 1 177 ? -17.215 -4.073 -5.387 1.00 98.69 177 LEU A N 1
ATOM 1440 C CA . LEU A 1 177 ? -16.213 -4.119 -4.330 1.00 98.69 177 LEU A CA 1
ATOM 1441 C C . LEU A 1 177 ? -14.921 -3.501 -4.860 1.00 98.69 177 LEU A C 1
ATOM 1443 O O . LEU A 1 177 ? -14.303 -4.034 -5.783 1.00 98.69 177 LEU A O 1
ATOM 1447 N N . TYR A 1 178 ? -14.525 -2.374 -4.282 1.00 98.75 178 TYR A N 1
ATOM 1448 C CA . TYR A 1 178 ? -13.243 -1.742 -4.562 1.00 98.75 178 TYR A CA 1
ATOM 1449 C C . TYR A 1 178 ? -12.191 -2.271 -3.595 1.00 98.75 178 TYR A C 1
ATOM 1451 O O . TYR A 1 178 ? -12.474 -2.425 -2.411 1.00 98.75 178 TYR A O 1
ATOM 1459 N N . MET A 1 179 ? -10.999 -2.569 -4.098 1.00 98.38 179 MET A N 1
ATOM 1460 C CA . MET A 1 179 ? -9.929 -3.257 -3.374 1.00 98.38 179 MET A CA 1
ATOM 1461 C C . MET A 1 179 ? -8.600 -2.554 -3.642 1.00 98.38 179 MET A C 1
ATOM 1463 O O . MET A 1 179 ? -8.340 -2.183 -4.784 1.00 98.38 179 MET A O 1
ATOM 1467 N N . ILE A 1 180 ? -7.750 -2.389 -2.631 1.00 97.75 180 ILE A N 1
ATOM 1468 C CA . ILE A 1 180 ? -6.395 -1.836 -2.789 1.00 97.75 180 ILE A CA 1
ATOM 1469 C C . ILE A 1 180 ? -5.352 -2.933 -2.543 1.00 97.75 180 ILE A C 1
ATOM 1471 O O . ILE A 1 180 ? -5.390 -3.626 -1.526 1.00 97.75 180 ILE A O 1
ATOM 1475 N N . GLY A 1 181 ? -4.439 -3.118 -3.496 1.00 95.75 181 GLY A N 1
ATOM 1476 C CA . GLY A 1 181 ? -3.326 -4.059 -3.393 1.00 95.75 181 GLY A CA 1
ATOM 1477 C C . GLY A 1 181 ? -2.226 -3.558 -2.457 1.00 95.75 181 GLY A C 1
ATOM 1478 O O . GLY A 1 181 ? -1.893 -2.373 -2.440 1.00 95.75 181 GLY A O 1
ATOM 1479 N N . PHE A 1 182 ? -1.637 -4.468 -1.692 1.00 93.75 182 PHE A N 1
ATOM 1480 C CA . PHE A 1 182 ? -0.548 -4.199 -0.757 1.00 93.75 182 PHE A CA 1
ATOM 1481 C C . PHE A 1 182 ? 0.790 -4.022 -1.479 1.00 93.75 182 PHE A C 1
ATOM 1483 O O . PHE A 1 182 ? 1.533 -3.096 -1.155 1.00 93.75 182 PHE A O 1
ATOM 1490 N N . LEU A 1 183 ? 1.101 -4.893 -2.448 1.00 91.94 183 LEU A N 1
ATOM 1491 C CA . LEU A 1 183 ? 2.442 -4.999 -3.030 1.00 91.94 183 LEU A CA 1
ATOM 1492 C C . LEU A 1 183 ? 2.646 -3.995 -4.159 1.00 91.94 183 LEU A C 1
ATOM 1494 O O . LEU A 1 183 ? 3.667 -3.310 -4.192 1.00 91.94 183 LEU A O 1
ATOM 1498 N N . ARG A 1 184 ? 1.675 -3.896 -5.075 1.00 93.38 184 ARG A N 1
ATOM 1499 C CA . ARG A 1 184 ? 1.759 -2.981 -6.227 1.00 93.38 184 ARG A CA 1
ATOM 1500 C C . ARG A 1 184 ? 1.104 -1.626 -5.965 1.00 93.38 184 ARG A C 1
ATOM 1502 O O . ARG A 1 184 ? 1.367 -0.679 -6.698 1.00 93.38 184 ARG A O 1
ATOM 1509 N N . GLY A 1 185 ? 0.241 -1.515 -4.951 1.00 95.00 185 GLY A N 1
ATOM 1510 C CA . GLY A 1 185 ? -0.497 -0.278 -4.658 1.00 95.00 185 GLY A CA 1
ATOM 1511 C C . GLY A 1 185 ? -1.558 0.080 -5.709 1.00 95.00 185 GLY A C 1
ATOM 1512 O O . GLY A 1 185 ? -1.933 1.248 -5.843 1.00 95.00 185 GLY A O 1
ATOM 1513 N N . HIS A 1 186 ? -2.022 -0.907 -6.481 1.00 97.25 186 HIS A N 1
ATOM 1514 C CA . HIS A 1 186 ? -3.086 -0.763 -7.478 1.00 97.25 186 HIS A CA 1
ATOM 1515 C C . HIS A 1 186 ? -4.474 -0.854 -6.847 1.00 97.25 186 HIS A C 1
ATOM 1517 O O . HIS A 1 186 ? -4.690 -1.622 -5.907 1.00 97.25 186 HIS A O 1
ATOM 1523 N N . VAL A 1 187 ? -5.421 -0.088 -7.392 1.00 98.19 187 VAL A N 1
ATOM 1524 C CA . VAL A 1 187 ? -6.839 -0.188 -7.035 1.00 98.19 187 VAL A CA 1
ATOM 1525 C C . VAL A 1 187 ? -7.555 -1.060 -8.054 1.00 98.19 187 VAL A C 1
ATOM 1527 O O . VAL A 1 187 ? -7.499 -0.808 -9.253 1.00 98.19 187 VAL A O 1
ATOM 1530 N N . TYR A 1 188 ? -8.313 -2.031 -7.567 1.00 98.31 188 TYR A N 1
ATOM 1531 C CA . TYR A 1 188 ? -9.100 -2.950 -8.371 1.00 98.31 188 TYR A CA 1
ATOM 1532 C C . TYR A 1 188 ? -10.589 -2.779 -8.076 1.00 98.31 188 TYR A C 1
ATOM 1534 O O . TYR A 1 188 ? -10.994 -2.475 -6.955 1.00 98.31 188 TYR A O 1
ATOM 1542 N N . CYS A 1 189 ? -11.419 -3.009 -9.084 1.00 98.50 189 CYS A N 1
ATOM 1543 C CA . CYS A 1 189 ? -12.870 -3.010 -8.975 1.00 98.50 189 CYS A CA 1
ATOM 1544 C C . CYS A 1 189 ? -13.402 -4.390 -9.352 1.00 98.50 189 CYS A C 1
ATOM 1546 O O . CYS A 1 189 ? -13.201 -4.836 -10.481 1.00 98.50 189 CYS A O 1
ATOM 1548 N N . TYR A 1 190 ? -14.097 -5.047 -8.428 1.00 98.69 190 TYR A N 1
ATOM 1549 C CA . TYR A 1 190 ? -14.843 -6.271 -8.685 1.00 98.69 190 TYR A CA 1
ATOM 1550 C C . TYR A 1 190 ? -16.334 -5.958 -8.791 1.00 98.69 190 TYR A C 1
ATOM 1552 O O . TYR A 1 190 ? -16.963 -5.521 -7.829 1.00 98.69 190 TYR A O 1
ATOM 1560 N N . ASP A 1 191 ? -16.909 -6.180 -9.967 1.00 98.25 191 ASP A N 1
ATOM 1561 C CA . ASP A 1 191 ? -18.330 -5.962 -10.218 1.00 98.25 191 ASP A CA 1
ATOM 1562 C C . ASP A 1 191 ? -19.131 -7.205 -9.808 1.00 98.25 191 ASP A C 1
ATOM 1564 O O . ASP A 1 191 ? -18.953 -8.289 -10.369 1.00 98.25 191 ASP A O 1
ATOM 1568 N N . LEU A 1 192 ? -20.024 -7.070 -8.823 1.00 97.50 192 LEU A N 1
ATOM 1569 C CA . LEU A 1 192 ? -20.735 -8.219 -8.256 1.00 97.50 192 LEU A CA 1
ATOM 1570 C C . LEU A 1 192 ? -21.784 -8.796 -9.210 1.00 97.50 192 LEU A C 1
ATOM 1572 O O . LEU A 1 192 ? -22.181 -9.947 -9.015 1.00 97.50 192 LEU A O 1
ATOM 1576 N N . ASN A 1 193 ? -22.230 -8.035 -10.212 1.00 96.19 193 ASN A N 1
ATOM 1577 C CA . ASN A 1 193 ? -23.235 -8.483 -11.174 1.00 96.19 193 ASN A CA 1
ATOM 1578 C C . ASN A 1 193 ? -22.590 -9.315 -12.284 1.00 96.19 193 ASN A C 1
ATOM 1580 O O . ASN A 1 193 ? -23.094 -10.374 -12.650 1.00 96.19 193 ASN A O 1
ATOM 1584 N N . THR A 1 194 ? -21.459 -8.845 -12.810 1.00 97.19 194 THR A N 1
ATOM 1585 C CA . THR A 1 194 ? -20.744 -9.483 -13.925 1.00 97.19 194 THR A CA 1
ATOM 1586 C C . THR A 1 194 ? -19.640 -10.434 -13.478 1.00 97.19 194 THR A C 1
ATOM 1588 O O . THR A 1 194 ? -19.167 -11.225 -14.294 1.00 97.19 194 THR A O 1
ATOM 1591 N N . LYS A 1 195 ? -19.234 -10.362 -12.204 1.00 95.81 195 LYS A N 1
ATOM 1592 C CA . LYS A 1 195 ? -18.133 -11.130 -11.604 1.00 95.81 195 LYS A CA 1
ATOM 1593 C C . LYS A 1 195 ? -16.783 -10.871 -12.286 1.00 95.81 195 LYS A C 1
ATOM 1595 O O . LYS A 1 195 ? -15.922 -11.746 -12.316 1.00 95.81 195 LYS A O 1
ATOM 1600 N N . LYS A 1 196 ? -16.603 -9.673 -12.853 1.00 97.00 196 LYS A N 1
ATOM 1601 C CA . LYS A 1 196 ? -15.371 -9.246 -13.531 1.00 97.00 196 LYS A CA 1
ATOM 1602 C C . LYS A 1 196 ? -14.560 -8.302 -12.656 1.00 97.00 196 LYS A C 1
ATOM 1604 O O . LYS A 1 196 ? -15.125 -7.484 -11.934 1.00 97.00 196 LYS A O 1
ATOM 1609 N N . VAL A 1 197 ? -13.241 -8.400 -12.789 1.00 97.94 197 VAL A N 1
ATOM 1610 C CA . VAL A 1 197 ? -12.273 -7.500 -12.157 1.00 97.94 197 VAL A CA 1
ATOM 1611 C C . VAL A 1 197 ? -11.750 -6.516 -13.198 1.00 97.94 197 VAL A C 1
ATOM 1613 O O . VAL A 1 197 ? -11.489 -6.894 -14.340 1.00 97.94 197 VAL A O 1
ATOM 1616 N N . LYS A 1 198 ? -11.598 -5.254 -12.801 1.00 97.75 198 LYS A N 1
ATOM 1617 C CA . LYS A 1 198 ? -10.917 -4.207 -13.562 1.00 97.75 198 LYS A CA 1
ATOM 1618 C C . LYS A 1 198 ? -9.818 -3.603 -12.691 1.00 97.75 198 LYS A C 1
ATOM 1620 O O . LYS A 1 198 ? -10.112 -3.155 -11.587 1.00 97.75 198 LYS A O 1
ATOM 1625 N N . ASP A 1 199 ? -8.592 -3.559 -13.198 1.00 97.50 199 ASP A N 1
ATOM 1626 C CA . ASP A 1 199 ? -7.516 -2.747 -12.622 1.00 97.50 199 ASP A CA 1
ATOM 1627 C C . ASP A 1 199 ? -7.742 -1.273 -13.001 1.00 97.50 199 ASP A C 1
ATOM 1629 O O . ASP A 1 199 ? -7.936 -0.943 -14.175 1.00 97.50 199 ASP A O 1
ATOM 1633 N N . LEU A 1 200 ? -7.811 -0.394 -12.001 1.00 97.31 200 LEU A N 1
ATOM 1634 C CA . LEU A 1 200 ? -7.984 1.051 -12.175 1.00 97.31 200 LEU A CA 1
ATOM 1635 C C . LEU A 1 200 ? -6.644 1.799 -12.228 1.00 97.31 200 LEU A C 1
ATOM 1637 O O . LEU A 1 200 ? -6.640 3.000 -12.502 1.00 97.31 200 LEU A O 1
ATOM 1641 N N . GLY A 1 201 ? -5.534 1.103 -11.987 1.00 94.94 201 GLY A N 1
ATOM 1642 C CA . GLY A 1 201 ? -4.175 1.619 -11.989 1.00 94.94 201 GLY A CA 1
ATOM 1643 C C . GLY A 1 201 ? -3.592 1.829 -10.590 1.00 94.94 201 GLY A C 1
ATOM 1644 O O . GLY A 1 201 ? -4.267 1.717 -9.561 1.00 94.94 201 GLY A O 1
ATOM 1645 N N . LYS A 1 202 ? -2.300 2.171 -10.570 1.00 95.81 202 LYS A N 1
ATOM 1646 C CA . LYS A 1 202 ? -1.537 2.447 -9.349 1.00 95.81 202 LYS A CA 1
ATOM 1647 C C . LYS A 1 202 ? -2.009 3.728 -8.656 1.00 95.81 202 LYS A C 1
ATOM 1649 O O . LYS A 1 202 ? -2.003 4.810 -9.253 1.00 95.81 202 LYS A O 1
ATOM 1654 N N . ALA A 1 203 ? -2.398 3.602 -7.390 1.00 95.69 203 ALA A N 1
ATOM 1655 C CA . ALA A 1 203 ? -2.853 4.704 -6.545 1.00 95.69 203 ALA A CA 1
ATOM 1656 C C . ALA A 1 203 ? -1.868 5.054 -5.429 1.00 95.69 203 ALA A C 1
ATOM 1658 O O . ALA A 1 203 ? -1.796 6.212 -5.031 1.00 95.69 203 ALA A O 1
ATOM 1659 N N . ALA A 1 204 ? -1.117 4.070 -4.937 1.00 94.69 204 ALA A N 1
ATOM 1660 C CA . ALA A 1 204 ? -0.168 4.227 -3.844 1.00 94.69 204 ALA A CA 1
ATOM 1661 C C . ALA A 1 204 ? 1.173 3.578 -4.185 1.00 94.69 204 ALA A C 1
ATOM 1663 O O . ALA A 1 204 ? 1.242 2.702 -5.043 1.00 94.69 204 ALA A O 1
ATOM 1664 N N . GLU A 1 205 ? 2.237 3.988 -3.497 1.00 92.88 205 GLU A N 1
ATOM 1665 C CA . GLU A 1 205 ? 3.550 3.367 -3.634 1.00 92.88 205 GLU A CA 1
ATOM 1666 C C . GLU A 1 205 ? 3.491 1.894 -3.199 1.00 92.88 205 GLU A C 1
ATOM 1668 O O . GLU A 1 205 ? 3.750 1.001 -4.003 1.00 92.88 205 GLU A O 1
ATOM 1673 N N . LEU A 1 206 ? 3.097 1.667 -1.944 1.00 89.25 206 LEU A N 1
ATOM 1674 C CA . LEU A 1 206 ? 2.819 0.375 -1.323 1.00 89.25 206 LEU A CA 1
ATOM 1675 C C . LEU A 1 206 ? 2.043 0.596 -0.010 1.00 89.25 206 LEU A C 1
ATOM 1677 O O . LEU A 1 206 ? 1.993 1.715 0.506 1.00 89.25 206 LEU A O 1
ATOM 1681 N N . TYR A 1 207 ? 1.472 -0.473 0.543 1.00 87.06 207 TYR A N 1
ATOM 1682 C CA . TYR A 1 207 ? 0.978 -0.550 1.932 1.00 87.06 207 TYR A CA 1
ATOM 1683 C C . TYR A 1 207 ? -0.064 0.529 2.285 1.00 87.06 207 TYR A C 1
ATOM 1685 O O . TYR A 1 207 ? 0.001 1.179 3.327 1.00 87.06 207 TYR A O 1
ATOM 1693 N N . CYS A 1 208 ? -1.050 0.714 1.405 1.00 87.56 208 CYS A N 1
ATOM 1694 C CA . CYS A 1 208 ? -2.224 1.552 1.646 1.00 87.56 208 CYS A CA 1
ATOM 1695 C C . CYS A 1 208 ? -3.434 0.650 1.899 1.00 87.56 208 CYS A C 1
ATOM 1697 O O . CYS A 1 208 ? -3.794 -0.114 1.009 1.00 87.56 208 CYS A O 1
ATOM 1699 N N . TYR A 1 209 ? -4.050 0.713 3.082 1.00 88.06 209 TYR A N 1
ATOM 1700 C CA . TYR A 1 209 ? -5.137 -0.208 3.437 1.00 88.06 209 TYR A CA 1
ATOM 1701 C C . TYR A 1 209 ? -6.531 0.429 3.423 1.00 88.06 209 TYR A C 1
ATOM 1703 O O . TYR A 1 209 ? -7.482 -0.203 2.973 1.00 88.06 209 TYR A O 1
ATOM 1711 N N . ARG A 1 210 ? -6.702 1.676 3.889 1.00 93.94 210 ARG A N 1
ATOM 1712 C CA . ARG A 1 210 ? -8.054 2.189 4.156 1.00 93.94 210 ARG A CA 1
ATOM 1713 C C . ARG A 1 210 ? -8.688 2.805 2.914 1.00 93.94 210 ARG A C 1
ATOM 1715 O O . ARG A 1 210 ? -8.160 3.750 2.335 1.00 93.94 210 ARG A O 1
ATOM 1722 N N . LEU A 1 211 ? -9.872 2.302 2.576 1.00 97.69 211 LEU A N 1
ATOM 1723 C CA . LEU A 1 211 ? -10.793 2.881 1.603 1.00 97.69 211 LEU A CA 1
ATOM 1724 C C . LEU A 1 211 ? -12.060 3.340 2.337 1.00 97.69 211 LEU A C 1
ATOM 1726 O O . LEU A 1 211 ? -12.655 2.566 3.087 1.00 97.69 211 LEU A O 1
ATOM 1730 N N . VAL A 1 212 ? -12.490 4.585 2.128 1.00 97.62 212 VAL A N 1
ATOM 1731 C CA . VAL A 1 212 ? -13.620 5.183 2.858 1.00 97.62 212 VAL A CA 1
ATOM 1732 C C . VAL A 1 212 ? -14.699 5.657 1.891 1.00 97.62 212 VAL A C 1
ATOM 1734 O O . VAL A 1 212 ? -14.416 6.442 0.995 1.00 97.62 212 VAL A O 1
ATOM 1737 N N . LEU A 1 213 ? -15.941 5.210 2.083 1.00 98.00 213 LEU A N 1
ATOM 1738 C CA . LEU A 1 213 ? -17.083 5.644 1.271 1.00 98.00 213 LEU A CA 1
ATOM 1739 C C . LEU A 1 213 ? -17.600 7.007 1.758 1.00 98.00 213 LEU A C 1
ATOM 1741 O O . LEU A 1 213 ? -18.056 7.132 2.898 1.00 98.00 213 LEU A O 1
ATOM 1745 N N . GLY A 1 214 ? -17.530 8.017 0.895 1.00 98.31 214 GLY A N 1
ATOM 1746 C CA . GLY A 1 214 ? -18.091 9.344 1.128 1.00 98.31 214 GLY A CA 1
ATOM 1747 C C . GLY A 1 214 ? -19.603 9.392 0.904 1.00 98.31 214 GLY A C 1
ATOM 1748 O O . GLY A 1 214 ? -20.164 8.576 0.174 1.00 98.31 214 GLY A O 1
ATOM 1749 N N . ALA A 1 215 ? -20.272 10.376 1.507 1.00 98.12 215 ALA A N 1
ATOM 1750 C CA . ALA A 1 215 ? -21.707 10.612 1.315 1.00 98.12 215 ALA A CA 1
ATOM 1751 C C . ALA A 1 215 ? -22.062 11.061 -0.117 1.00 98.12 215 ALA A C 1
ATOM 1753 O O . ALA A 1 215 ? -23.223 11.004 -0.516 1.00 98.12 215 ALA A O 1
ATOM 1754 N N . ASP A 1 216 ? -21.069 11.480 -0.904 1.00 97.88 216 ASP A N 1
ATOM 1755 C CA . ASP A 1 216 ? -21.199 11.749 -2.337 1.00 97.88 216 ASP A CA 1
ATOM 1756 C C . ASP A 1 216 ? -21.051 10.488 -3.211 1.00 97.88 216 ASP A C 1
ATOM 1758 O O . ASP A 1 216 ? -21.036 10.583 -4.438 1.00 97.88 216 ASP A O 1
ATOM 1762 N N . ASN A 1 217 ? -20.968 9.315 -2.576 1.00 97.44 217 ASN A N 1
ATOM 1763 C CA . ASN A 1 217 ? -20.809 7.988 -3.168 1.00 97.44 217 ASN A CA 1
ATOM 1764 C C . ASN A 1 217 ? -19.457 7.728 -3.838 1.00 97.44 217 ASN A C 1
ATOM 1766 O O . ASN A 1 217 ? -19.293 6.685 -4.468 1.00 97.44 217 ASN A O 1
ATOM 1770 N N . ASN A 1 218 ? -18.471 8.613 -3.684 1.00 98.62 218 ASN A N 1
ATOM 1771 C CA . ASN A 1 218 ? -17.096 8.327 -4.083 1.00 98.62 218 ASN A CA 1
ATOM 1772 C C . ASN A 1 218 ? -16.328 7.651 -2.944 1.00 98.62 218 ASN A C 1
ATOM 1774 O O . ASN A 1 218 ? -16.702 7.742 -1.775 1.00 98.62 218 ASN A O 1
ATOM 1778 N N . ILE A 1 219 ? -15.233 6.968 -3.278 1.00 98.69 219 ILE A N 1
ATOM 1779 C CA . ILE A 1 219 ? -14.367 6.332 -2.278 1.00 98.69 219 ILE A CA 1
ATOM 1780 C C . ILE A 1 219 ? -13.064 7.112 -2.165 1.00 98.69 219 ILE A C 1
ATOM 1782 O O . ILE A 1 219 ? -12.456 7.450 -3.173 1.00 98.69 219 ILE A O 1
ATOM 1786 N N . TYR A 1 220 ? -12.622 7.367 -0.941 1.00 98.50 220 TYR A N 1
ATOM 1787 C CA . TYR A 1 220 ? -11.465 8.192 -0.614 1.00 98.50 220 TYR A CA 1
ATOM 1788 C C . TYR A 1 220 ? -10.395 7.380 0.093 1.00 98.50 220 TYR A C 1
ATOM 1790 O O . TYR A 1 220 ? -10.704 6.483 0.881 1.00 98.50 220 TYR A O 1
ATOM 1798 N N . ALA A 1 221 ? -9.141 7.727 -0.173 1.00 97.69 221 ALA A N 1
ATOM 1799 C CA . ALA A 1 221 ? -7.985 7.140 0.482 1.00 97.69 221 ALA A CA 1
ATOM 1800 C C . ALA A 1 221 ? -6.764 8.057 0.364 1.00 97.69 221 ALA A C 1
ATOM 1802 O O . ALA A 1 221 ? -6.781 9.077 -0.330 1.00 97.69 221 ALA A O 1
ATOM 1803 N N . CYS A 1 222 ? -5.701 7.692 1.073 1.00 96.62 222 CYS A N 1
ATOM 1804 C CA . CYS A 1 222 ? -4.455 8.439 1.096 1.00 96.62 222 CYS A CA 1
ATOM 1805 C C . CYS A 1 222 ? -3.275 7.472 1.135 1.00 96.62 222 CYS A C 1
ATOM 1807 O O . CYS A 1 222 ? -3.296 6.516 1.909 1.00 96.62 222 CYS A O 1
ATOM 1809 N N . THR A 1 223 ? -2.260 7.717 0.307 1.00 94.69 223 THR A N 1
ATOM 1810 C CA . THR A 1 223 ? -1.058 6.880 0.255 1.00 94.69 223 THR A CA 1
ATOM 1811 C C . THR A 1 223 ? -0.255 6.980 1.546 1.00 94.69 223 THR A C 1
ATOM 1813 O O . THR A 1 223 ? -0.393 7.928 2.322 1.00 94.69 223 THR A O 1
ATOM 1816 N N . LYS A 1 224 ? 0.655 6.030 1.773 1.00 91.88 224 LYS A N 1
ATOM 1817 C CA . LYS A 1 224 ? 1.525 6.039 2.954 1.00 91.88 224 LYS A CA 1
ATOM 1818 C C . LYS A 1 224 ? 2.432 7.279 3.021 1.00 91.88 224 LYS A C 1
ATOM 1820 O O . LYS A 1 224 ? 2.752 7.725 4.118 1.00 91.88 224 LYS A O 1
ATOM 1825 N N . SER A 1 225 ? 2.762 7.879 1.875 1.00 91.88 225 SER A N 1
ATOM 1826 C CA . SER A 1 225 ? 3.475 9.162 1.776 1.00 91.88 225 SER A CA 1
ATOM 1827 C C . SER A 1 225 ? 2.588 10.403 1.951 1.00 91.88 225 SER A C 1
ATOM 1829 O O . SER A 1 225 ? 3.117 11.511 1.995 1.00 91.88 225 SER A O 1
ATOM 1831 N N . GLY A 1 226 ? 1.269 10.247 2.090 1.00 94.19 226 GLY A N 1
ATOM 1832 C CA . GLY A 1 226 ? 0.354 11.340 2.416 1.00 94.19 226 GLY A CA 1
ATOM 1833 C C . GLY A 1 226 ? -0.412 11.927 1.231 1.00 94.19 226 GLY A C 1
ATOM 1834 O O . GLY A 1 226 ? -1.037 12.972 1.405 1.00 94.19 226 GLY A O 1
ATOM 1835 N N . PHE A 1 227 ? -0.388 11.308 0.046 1.00 95.31 227 PHE A N 1
ATOM 1836 C CA . PHE A 1 227 ? -1.103 11.821 -1.129 1.00 95.31 227 PHE A CA 1
ATOM 1837 C C . PHE A 1 227 ? -2.542 11.310 -1.181 1.00 95.31 227 PHE A C 1
ATOM 1839 O O . PHE A 1 227 ? -2.780 10.104 -1.169 1.00 95.31 227 PHE A O 1
ATOM 1846 N N . TYR A 1 228 ? -3.511 12.217 -1.272 1.00 97.62 228 TYR A N 1
ATOM 1847 C CA . TYR A 1 228 ? -4.924 11.855 -1.321 1.00 97.62 228 TYR A CA 1
ATOM 1848 C C . TYR A 1 228 ? -5.413 11.582 -2.747 1.00 97.62 228 TYR A C 1
ATOM 1850 O O . TYR A 1 228 ? -5.172 12.358 -3.675 1.00 97.62 228 TYR A O 1
ATOM 1858 N N . PHE A 1 229 ? -6.190 10.512 -2.892 1.00 97.88 229 PHE A N 1
ATOM 1859 C CA . PHE A 1 229 ? -6.858 10.135 -4.132 1.00 97.88 229 PHE A CA 1
ATOM 1860 C C . PHE A 1 229 ? -8.321 9.770 -3.868 1.00 97.88 229 PHE A C 1
ATOM 1862 O O . PHE A 1 229 ? -8.720 9.483 -2.735 1.00 97.88 229 PHE A O 1
ATOM 1869 N N . ARG A 1 230 ? -9.129 9.764 -4.930 1.00 97.94 230 ARG A N 1
ATOM 1870 C CA . ARG A 1 230 ? -10.473 9.186 -4.896 1.00 97.94 230 ARG A CA 1
ATOM 1871 C C . ARG A 1 230 ? -10.683 8.193 -6.021 1.00 97.94 230 ARG A C 1
ATOM 1873 O O . ARG A 1 230 ? -10.096 8.297 -7.094 1.00 97.94 230 ARG A O 1
ATOM 1880 N N . ILE A 1 231 ? -11.600 7.275 -5.785 1.00 98.69 231 ILE A N 1
ATOM 1881 C CA . ILE A 1 231 ? -12.216 6.449 -6.805 1.00 98.69 231 ILE A CA 1
ATOM 1882 C C . ILE A 1 231 ? -13.551 7.104 -7.134 1.00 98.69 231 ILE A C 1
ATOM 1884 O O . ILE A 1 231 ? -14.443 7.179 -6.286 1.00 98.69 231 ILE A O 1
ATOM 1888 N N . ASN A 1 232 ? -13.671 7.581 -8.368 1.00 98.25 232 ASN A N 1
ATOM 1889 C CA . ASN A 1 232 ? -14.942 8.024 -8.912 1.00 98.25 232 ASN A CA 1
ATOM 1890 C C . ASN A 1 232 ? -15.757 6.776 -9.269 1.00 98.25 232 ASN A C 1
ATOM 1892 O O . ASN A 1 232 ? -15.409 6.065 -10.217 1.00 98.25 232 ASN A O 1
ATOM 1896 N N . THR A 1 233 ? -16.780 6.471 -8.476 1.00 98.50 233 THR A N 1
ATOM 1897 C CA . THR A 1 233 ? -17.522 5.199 -8.551 1.00 98.50 233 THR A CA 1
ATOM 1898 C C . THR A 1 233 ? -18.421 5.120 -9.781 1.00 98.50 233 THR A C 1
ATOM 1900 O O . THR A 1 233 ? -18.461 4.082 -10.448 1.00 98.50 233 THR A O 1
ATOM 1903 N N . GLU A 1 234 ? -19.027 6.245 -10.162 1.00 98.06 234 GLU A N 1
ATOM 1904 C CA . GLU A 1 234 ? -19.812 6.395 -11.393 1.00 98.06 234 GLU A CA 1
ATOM 1905 C C . GLU A 1 234 ? -18.967 6.113 -12.639 1.00 98.06 234 GLU A C 1
ATOM 1907 O O . GLU A 1 234 ? -19.289 5.259 -13.468 1.00 98.06 234 GLU A O 1
ATOM 1912 N N . LEU A 1 235 ? -17.822 6.792 -12.755 1.00 97.88 235 LEU A N 1
ATOM 1913 C CA . LEU A 1 235 ? -16.917 6.642 -13.897 1.00 97.88 235 LEU A CA 1
ATOM 1914 C C . LEU A 1 235 ? -16.026 5.395 -13.796 1.00 97.88 235 LEU A C 1
ATOM 1916 O O . LEU A 1 235 ? -15.345 5.043 -14.762 1.00 97.88 235 LEU A O 1
ATOM 1920 N N . ASN A 1 236 ? -16.029 4.728 -12.641 1.00 97.94 236 ASN A N 1
ATOM 1921 C CA . ASN A 1 236 ? -15.184 3.592 -12.301 1.00 97.94 236 ASN A CA 1
ATOM 1922 C C . ASN A 1 236 ? -13.706 3.824 -12.665 1.00 97.94 236 ASN A C 1
ATOM 1924 O O . ASN A 1 236 ? -13.118 3.090 -13.479 1.00 97.94 236 ASN A O 1
ATOM 1928 N N . LYS A 1 237 ? -13.142 4.902 -12.109 1.00 97.25 237 LYS A N 1
ATOM 1929 C CA . LYS A 1 237 ? -11.779 5.374 -12.383 1.00 97.25 237 LYS A CA 1
ATOM 1930 C C . LYS A 1 237 ? -11.133 5.998 -11.145 1.00 97.25 237 LYS A C 1
ATOM 1932 O O . LYS A 1 237 ? -11.821 6.494 -10.255 1.00 97.25 237 LYS A O 1
ATOM 1937 N N . LEU A 1 238 ? -9.809 6.010 -11.144 1.00 97.12 238 LEU A N 1
ATOM 1938 C CA . LEU A 1 238 ? -8.983 6.644 -10.126 1.00 97.12 238 LEU A CA 1
ATOM 1939 C C . LEU A 1 238 ? -8.726 8.121 -10.471 1.00 97.12 238 LEU A C 1
ATOM 1941 O O . LEU A 1 238 ? -8.492 8.456 -11.630 1.00 97.12 238 LEU A O 1
ATOM 1945 N N . GLU A 1 239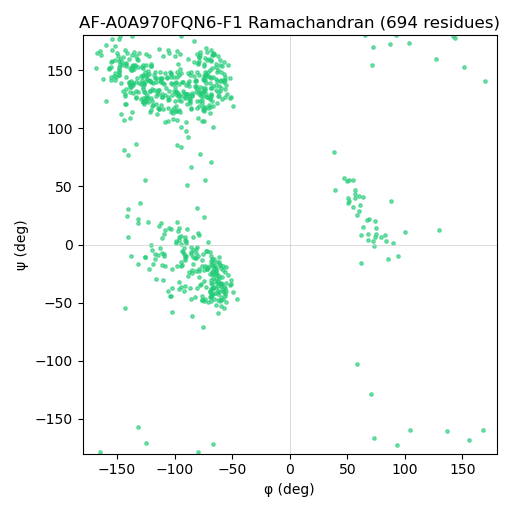 ? -8.747 9.002 -9.473 1.00 97.12 239 GLU A N 1
ATOM 1946 C CA . GLU A 1 239 ? -8.456 10.433 -9.616 1.00 97.12 239 GLU A CA 1
ATOM 1947 C C . GLU A 1 239 ? -7.543 10.908 -8.476 1.00 97.12 239 GLU A C 1
ATOM 1949 O O . GLU A 1 239 ? -7.756 10.561 -7.314 1.00 97.12 239 GLU A O 1
ATOM 1954 N N . ASP A 1 240 ? -6.539 11.727 -8.790 1.00 96.50 240 ASP A N 1
ATOM 1955 C CA . ASP A 1 240 ? -5.730 12.410 -7.773 1.00 96.50 240 ASP A CA 1
ATOM 1956 C C . ASP A 1 240 ? -6.453 13.662 -7.282 1.00 96.50 240 ASP A C 1
ATOM 1958 O O . ASP A 1 240 ? -7.004 14.423 -8.080 1.00 96.50 240 ASP A O 1
ATOM 1962 N N . LEU A 1 241 ? -6.453 13.881 -5.968 1.00 96.81 241 LEU A N 1
ATOM 1963 C CA . LEU A 1 241 ? -7.113 15.042 -5.366 1.00 96.81 241 LEU A CA 1
ATOM 1964 C C . LEU A 1 241 ? -6.188 16.257 -5.247 1.00 96.81 241 LEU A C 1
ATOM 1966 O O . LEU A 1 241 ? -6.591 17.281 -4.699 1.00 96.81 241 LEU A O 1
ATOM 1970 N N . ASN A 1 242 ? -4.952 16.148 -5.740 1.00 95.38 242 ASN A N 1
ATOM 1971 C CA . ASN A 1 242 ? -3.916 17.168 -5.668 1.00 95.38 242 ASN A CA 1
ATOM 1972 C C . ASN A 1 242 ? -3.703 17.736 -4.256 1.00 95.38 242 ASN A C 1
ATOM 1974 O O . ASN A 1 242 ? -3.431 18.924 -4.079 1.00 95.38 242 ASN A O 1
ATOM 1978 N N . TYR A 1 243 ? -3.837 16.877 -3.249 1.00 96.25 243 TYR A N 1
ATOM 1979 C CA . TYR A 1 243 ? -3.646 17.223 -1.850 1.00 96.25 243 TYR A CA 1
ATOM 1980 C C . TYR A 1 243 ? -2.645 16.264 -1.212 1.00 96.25 243 TYR A C 1
ATOM 1982 O O . TYR A 1 243 ? -2.687 15.056 -1.453 1.00 96.25 243 TYR A O 1
ATOM 1990 N N . THR A 1 244 ? -1.747 16.817 -0.398 1.00 94.31 244 THR A N 1
ATOM 1991 C CA . THR A 1 244 ? -0.766 16.055 0.371 1.00 94.31 244 THR A CA 1
ATOM 1992 C C . THR A 1 244 ? -0.825 16.459 1.832 1.00 94.31 244 THR A C 1
ATOM 1994 O O . THR A 1 244 ? -0.962 17.640 2.150 1.00 94.31 244 THR A O 1
ATOM 1997 N N . VAL A 1 245 ? -0.683 15.483 2.721 1.00 94.25 245 VAL A N 1
ATOM 1998 C CA . VAL A 1 245 ? -0.517 15.738 4.149 1.00 94.25 245 VAL A CA 1
ATOM 1999 C C . VAL A 1 245 ? 0.865 16.351 4.386 1.00 94.25 245 VAL A C 1
ATOM 2001 O O . VAL A 1 245 ? 1.897 15.756 4.056 1.00 94.25 245 VAL A O 1
ATOM 2004 N N . GLU A 1 246 ? 0.876 17.561 4.935 1.00 91.94 246 GLU A N 1
ATOM 2005 C CA . GLU A 1 246 ? 2.085 18.360 5.151 1.00 91.94 246 GLU A CA 1
ATOM 2006 C C . GLU A 1 246 ? 3.012 17.738 6.205 1.00 91.94 246 GLU A C 1
ATOM 2008 O O . GLU A 1 246 ? 2.569 17.026 7.110 1.00 91.94 246 GLU A O 1
ATOM 2013 N N . ASP A 1 247 ? 4.313 18.008 6.081 1.00 91.56 247 ASP A N 1
ATOM 2014 C CA . ASP A 1 247 ? 5.266 17.744 7.160 1.00 91.56 247 ASP A CA 1
ATOM 2015 C C . ASP A 1 247 ? 4.982 18.662 8.353 1.00 91.56 247 ASP A C 1
ATOM 2017 O O . ASP A 1 247 ? 4.626 19.833 8.193 1.00 91.56 247 ASP A O 1
ATOM 2021 N N . LEU A 1 248 ? 5.172 18.131 9.558 1.00 88.81 248 LEU A N 1
ATOM 2022 C CA . LEU A 1 248 ? 4.970 18.871 10.799 1.00 88.81 248 LEU A CA 1
ATOM 2023 C C . LEU A 1 248 ? 6.316 19.385 11.337 1.00 88.81 248 LEU A C 1
ATOM 2025 O O . LEU A 1 248 ? 7.283 18.617 11.401 1.00 88.81 248 LEU A O 1
ATOM 2029 N N . PRO A 1 249 ? 6.419 20.675 11.715 1.00 87.62 249 PRO A N 1
ATOM 2030 C CA . PRO A 1 249 ? 7.641 21.233 12.277 1.00 87.62 249 PRO A CA 1
ATOM 2031 C C . PRO A 1 249 ? 7.796 20.878 13.760 1.00 87.62 249 PRO A C 1
ATOM 2033 O O . PRO A 1 249 ? 6.819 20.737 14.488 1.00 87.62 249 PRO A O 1
ATOM 2036 N N . GLY A 1 250 ? 9.039 20.871 14.241 1.00 80.00 250 GLY A N 1
ATOM 2037 C CA . GLY A 1 250 ? 9.346 20.666 15.659 1.00 80.00 250 GLY A CA 1
ATOM 2038 C C . GLY A 1 250 ? 9.613 19.202 16.031 1.00 80.00 250 GLY A C 1
ATOM 2039 O O . GLY A 1 250 ? 9.651 18.332 15.161 1.00 80.00 250 GLY A O 1
ATOM 2040 N N . PRO A 1 251 ? 9.904 18.935 17.315 1.00 73.25 251 PRO A N 1
ATOM 2041 C CA . PRO A 1 251 ? 10.178 17.584 17.795 1.00 73.25 251 PRO A CA 1
ATOM 2042 C C . PRO A 1 251 ? 8.895 16.741 17.874 1.00 73.25 251 PRO A C 1
ATOM 2044 O O . PRO A 1 251 ? 7.843 17.272 18.215 1.00 73.25 251 PRO A O 1
ATOM 2047 N N . GLY A 1 252 ? 9.010 15.425 17.655 1.00 75.94 252 GLY A N 1
ATOM 2048 C CA . GLY A 1 252 ? 7.916 14.469 17.887 1.00 75.94 252 GLY A CA 1
ATOM 2049 C C . GLY A 1 252 ? 6.953 14.241 16.715 1.00 75.94 252 GLY A C 1
ATOM 2050 O O . GLY A 1 252 ? 5.751 14.097 16.916 1.00 75.94 252 GLY A O 1
ATOM 2051 N N . HIS A 1 253 ? 7.501 14.232 15.498 1.00 90.00 253 HIS A N 1
ATOM 2052 C CA . HIS A 1 253 ? 6.796 13.929 14.244 1.00 90.00 253 HIS A CA 1
ATOM 2053 C C . HIS A 1 253 ? 7.683 13.090 13.306 1.00 90.00 253 HIS A C 1
ATOM 2055 O O . HIS A 1 253 ? 7.679 13.254 12.083 1.00 90.00 253 HIS A O 1
ATOM 2061 N N . TYR A 1 254 ? 8.562 12.269 13.883 1.00 91.94 254 TYR A N 1
ATOM 2062 C CA . TYR A 1 254 ? 9.566 11.523 13.130 1.00 91.94 254 TYR A CA 1
ATOM 2063 C C . TYR A 1 254 ? 8.914 10.461 12.247 1.00 91.94 254 TYR A C 1
ATOM 2065 O O . TYR A 1 254 ? 9.297 10.298 11.086 1.00 91.94 254 TYR A O 1
ATOM 2073 N N . ILE A 1 255 ? 7.924 9.748 12.784 1.00 92.38 255 ILE A N 1
ATOM 2074 C CA . ILE A 1 255 ? 7.223 8.685 12.063 1.00 92.38 255 ILE A CA 1
ATOM 2075 C C . ILE A 1 255 ? 6.374 9.302 10.945 1.00 92.38 255 ILE A C 1
ATOM 2077 O O . ILE A 1 255 ? 6.444 8.844 9.806 1.00 92.38 255 ILE A O 1
ATOM 2081 N N . HIS A 1 256 ? 5.652 10.381 11.239 1.00 93.19 256 HIS A N 1
ATOM 2082 C CA . HIS A 1 256 ? 4.840 11.162 10.309 1.00 93.19 256 HIS A CA 1
ATOM 2083 C C . HIS A 1 256 ? 5.670 11.685 9.140 1.00 93.19 256 HIS A C 1
ATOM 2085 O O . HIS A 1 256 ? 5.375 11.407 7.981 1.00 93.19 256 HIS A O 1
ATOM 2091 N N . ASN A 1 257 ? 6.765 12.391 9.428 1.00 92.12 257 ASN A N 1
ATOM 2092 C CA . ASN A 1 257 ? 7.572 13.043 8.395 1.00 92.12 257 ASN A CA 1
ATOM 2093 C C . ASN A 1 257 ? 8.408 12.059 7.562 1.00 92.12 257 ASN A C 1
ATOM 2095 O O . ASN A 1 257 ? 8.879 12.426 6.489 1.00 92.12 257 ASN A O 1
ATOM 2099 N N . THR A 1 258 ? 8.634 10.827 8.036 1.00 89.00 258 THR A N 1
ATOM 2100 C CA . THR A 1 258 ? 9.573 9.905 7.370 1.00 89.00 258 THR A CA 1
ATOM 2101 C C . THR A 1 258 ? 9.002 8.542 6.999 1.00 89.00 258 THR A C 1
ATOM 2103 O O . THR A 1 258 ? 9.671 7.811 6.267 1.00 89.00 258 THR A O 1
ATOM 2106 N N . TRP A 1 259 ? 7.802 8.176 7.468 1.00 89.75 259 TRP A N 1
ATOM 2107 C CA . TRP A 1 259 ? 7.283 6.819 7.282 1.00 89.75 259 TRP A CA 1
ATOM 2108 C C . TRP A 1 259 ? 5.778 6.705 7.024 1.00 89.75 259 TRP A C 1
ATOM 2110 O O . TRP A 1 259 ? 5.422 6.094 6.019 1.00 89.75 259 TRP A O 1
ATOM 2120 N N . TYR A 1 260 ? 4.906 7.252 7.880 1.00 90.38 260 TYR A N 1
ATOM 2121 C CA . TYR A 1 260 ? 3.455 7.017 7.817 1.00 90.38 260 TYR A CA 1
ATOM 2122 C C . TYR A 1 260 ? 2.631 8.300 7.782 1.00 90.38 260 TYR A C 1
ATOM 2124 O O . TYR A 1 260 ? 2.664 9.074 8.728 1.00 90.38 260 TYR A O 1
ATOM 2132 N N . LYS A 1 261 ? 1.816 8.451 6.731 1.00 92.50 261 LYS A N 1
ATOM 2133 C CA . LYS A 1 261 ? 0.812 9.519 6.599 1.00 92.50 261 LYS A CA 1
ATOM 2134 C C . LYS A 1 261 ? -0.510 9.075 5.968 1.00 92.50 261 LYS A C 1
ATOM 2136 O O . LYS A 1 261 ? -1.346 9.927 5.666 1.00 92.50 261 LYS A O 1
ATOM 2141 N N . TYR A 1 262 ? -0.719 7.783 5.704 1.00 92.81 262 TYR A N 1
ATOM 2142 C CA . TYR A 1 262 ? -1.964 7.336 5.063 1.00 92.81 262 TYR A CA 1
ATOM 2143 C C . TYR A 1 262 ? -3.189 7.641 5.924 1.00 92.81 262 TYR A C 1
ATOM 2145 O O . TYR A 1 262 ? -3.090 7.877 7.128 1.00 92.81 262 TYR A O 1
ATOM 2153 N N . CYS A 1 263 ? -4.357 7.619 5.292 1.00 95.19 263 CYS A N 1
ATOM 2154 C CA . CYS A 1 263 ? -5.631 7.756 5.983 1.00 95.19 263 CYS A CA 1
ATOM 2155 C C . CYS A 1 263 ? -5.909 6.475 6.779 1.00 95.19 263 CYS A C 1
ATOM 2157 O O . CYS A 1 263 ? -5.850 5.382 6.217 1.00 95.19 263 CYS A O 1
ATOM 2159 N N . THR A 1 264 ? -6.189 6.609 8.074 1.00 94.44 264 THR A N 1
ATOM 2160 C CA . THR A 1 264 ? -6.477 5.477 8.971 1.00 94.44 264 THR A CA 1
ATOM 2161 C C . THR A 1 264 ? -7.970 5.229 9.096 1.00 94.44 264 THR A C 1
ATOM 2163 O O . THR A 1 264 ? -8.400 4.078 9.120 1.00 94.44 264 THR A O 1
ATOM 2166 N N . CYS A 1 265 ? -8.772 6.295 9.098 1.00 96.06 265 CYS A N 1
ATOM 2167 C CA . CYS A 1 265 ? -10.218 6.228 9.224 1.00 96.06 265 CYS A CA 1
ATOM 2168 C C . CYS A 1 265 ? -10.890 7.463 8.605 1.00 96.06 265 CYS A C 1
ATOM 2170 O O . CYS A 1 265 ? -10.293 8.536 8.477 1.00 96.06 265 CYS A O 1
ATOM 2172 N N . GLY A 1 266 ? -12.159 7.309 8.232 1.00 97.25 266 GLY A N 1
ATOM 2173 C CA . GLY A 1 266 ? -13.012 8.419 7.844 1.00 97.25 266 GLY A CA 1
ATOM 2174 C C . GLY A 1 266 ? -14.483 8.138 8.118 1.00 97.25 266 GLY A C 1
ATOM 2175 O O . GLY A 1 266 ? -14.933 6.988 8.056 1.00 97.25 266 GLY A O 1
ATOM 2176 N N . ARG A 1 267 ? -15.226 9.199 8.446 1.00 97.62 267 ARG A N 1
ATOM 2177 C CA . ARG A 1 267 ? -16.648 9.143 8.810 1.00 97.62 267 ARG A CA 1
ATOM 2178 C C . ARG A 1 267 ? -17.384 10.356 8.259 1.00 97.62 267 ARG A C 1
ATOM 2180 O O . ARG A 1 267 ? -16.959 11.499 8.449 1.00 97.62 267 ARG A O 1
ATOM 2187 N N . ASN A 1 268 ? -18.476 10.096 7.547 1.00 98.00 268 ASN A N 1
ATOM 2188 C CA . ASN A 1 268 ? -19.316 11.147 6.987 1.00 98.00 268 ASN A CA 1
ATOM 2189 C C . ASN A 1 268 ? -19.939 11.970 8.115 1.00 98.00 268 ASN A C 1
ATOM 2191 O O . ASN A 1 268 ? -20.412 11.417 9.106 1.00 98.00 268 ASN A O 1
ATOM 2195 N N . HIS A 1 269 ? -19.958 13.290 7.954 1.00 97.31 269 HIS A N 1
ATOM 2196 C CA . HIS A 1 269 ? -20.737 14.138 8.842 1.00 97.31 269 HIS A CA 1
ATOM 2197 C C . HIS A 1 269 ? -22.241 13.908 8.585 1.00 97.31 269 HIS A C 1
ATOM 2199 O O . HIS A 1 269 ? -22.623 13.755 7.420 1.00 97.31 269 HIS A O 1
ATOM 2205 N N . PRO A 1 270 ? -23.117 13.943 9.611 1.00 94.50 270 PRO A N 1
ATOM 2206 C CA . PRO A 1 270 ? -24.556 13.709 9.443 1.00 94.50 270 PRO A CA 1
ATOM 2207 C C . PRO A 1 270 ? -25.262 14.632 8.439 1.00 94.50 270 PRO A C 1
ATOM 2209 O O . PRO A 1 270 ? -26.292 14.260 7.886 1.00 94.50 270 PRO A O 1
ATOM 2212 N N . SER A 1 271 ? -24.717 15.823 8.159 1.00 95.12 271 SER A N 1
ATOM 2213 C CA . SER A 1 271 ? -25.259 16.704 7.107 1.00 95.12 271 SER A CA 1
ATOM 2214 C C . SER A 1 271 ? -25.071 16.163 5.685 1.00 95.12 271 SER A C 1
ATOM 2216 O O . SER A 1 271 ? -25.690 16.679 4.758 1.00 95.12 271 SER A O 1
ATOM 2218 N N . GLY A 1 272 ? -24.186 15.181 5.486 1.00 96.81 272 GLY A N 1
ATOM 2219 C CA . GLY A 1 272 ? -23.805 14.666 4.170 1.00 96.81 272 GLY A CA 1
ATOM 2220 C C . GLY A 1 272 ? -22.933 15.617 3.341 1.00 96.81 272 GLY A C 1
ATOM 2221 O O . GLY A 1 272 ? -22.610 15.304 2.202 1.00 96.81 272 GLY A O 1
ATOM 2222 N N . GLU A 1 273 ? -22.535 16.776 3.876 1.00 97.56 273 GLU A N 1
ATOM 2223 C CA . GLU A 1 273 ? -21.798 17.796 3.111 1.00 97.56 273 GLU A CA 1
ATOM 2224 C C . GLU A 1 273 ? -20.281 17.568 3.066 1.00 97.56 273 GLU A C 1
ATOM 2226 O O . GLU A 1 273 ? -19.597 18.061 2.162 1.00 97.56 273 GLU A O 1
ATOM 2231 N N . PHE A 1 274 ? -19.737 16.858 4.053 1.00 98.25 274 PHE A N 1
ATOM 2232 C CA . PHE A 1 274 ? -18.307 16.612 4.178 1.00 98.25 274 PHE A CA 1
ATOM 2233 C C . PHE A 1 274 ? -18.018 15.324 4.957 1.00 98.25 274 PHE A C 1
ATOM 2235 O O . PHE A 1 274 ? -18.891 14.761 5.621 1.00 98.25 274 PHE A O 1
ATOM 2242 N N . ILE A 1 275 ? -16.765 14.887 4.891 1.00 98.56 275 ILE A N 1
ATOM 2243 C CA . ILE A 1 275 ? -16.231 13.745 5.634 1.00 98.56 275 ILE A CA 1
ATOM 2244 C C . ILE A 1 275 ? -15.098 14.189 6.555 1.00 98.56 275 ILE A C 1
ATOM 2246 O O . ILE A 1 275 ? -14.266 15.012 6.163 1.00 98.56 275 ILE A O 1
ATOM 2250 N N . TYR A 1 276 ? -15.079 13.651 7.774 1.00 98.31 276 TYR A N 1
ATOM 2251 C CA . TYR A 1 276 ? -13.927 13.719 8.669 1.00 98.31 276 TYR A CA 1
ATOM 2252 C C . TYR A 1 276 ? -12.934 12.617 8.306 1.00 98.31 276 TYR A C 1
ATOM 2254 O O . TYR A 1 276 ? -13.347 11.500 7.996 1.00 98.31 276 TYR A O 1
ATOM 2262 N N . LEU A 1 277 ? -11.640 12.918 8.353 1.00 97.69 277 LEU A N 1
ATOM 2263 C CA . LEU A 1 277 ? -10.565 11.992 8.003 1.00 97.69 277 LEU A CA 1
ATOM 2264 C C . LEU A 1 277 ? -9.432 12.102 9.023 1.00 97.69 277 LEU A C 1
ATOM 2266 O O . LEU A 1 277 ? -9.046 13.208 9.409 1.00 97.69 277 LEU A O 1
ATOM 2270 N N . THR A 1 278 ? -8.873 10.964 9.417 1.00 96.00 278 THR A N 1
ATOM 2271 C CA . THR A 1 278 ? -7.645 10.890 10.216 1.00 96.00 278 THR A CA 1
ATOM 2272 C C . THR A 1 278 ? -6.521 10.308 9.382 1.00 96.00 278 THR A C 1
ATOM 2274 O O . THR A 1 278 ? -6.731 9.400 8.573 1.00 96.00 278 THR A O 1
ATOM 2277 N N . ASN A 1 279 ? -5.317 10.830 9.586 1.00 94.94 279 ASN A N 1
ATOM 2278 C CA . ASN A 1 279 ? -4.090 10.293 9.019 1.00 94.94 279 ASN A CA 1
ATOM 2279 C C . ASN A 1 279 ? -3.225 9.737 10.149 1.00 94.94 279 ASN A C 1
ATOM 2281 O O . ASN A 1 279 ? -3.199 10.303 11.244 1.00 94.94 279 ASN A O 1
ATOM 2285 N N . LEU A 1 280 ? -2.526 8.633 9.888 1.00 91.50 280 LEU A N 1
ATOM 2286 C CA . LEU A 1 280 ? -1.642 8.036 10.883 1.00 91.50 280 LEU A CA 1
ATOM 2287 C C . LEU A 1 280 ? -0.542 9.034 11.247 1.00 91.50 280 LEU A C 1
ATOM 2289 O O . LEU A 1 280 ? 0.012 9.678 10.361 1.00 91.50 280 LEU A O 1
ATOM 2293 N N . CYS A 1 281 ? -0.241 9.157 12.536 1.00 92.31 281 CYS A N 1
ATOM 2294 C CA . CYS A 1 281 ? 0.779 10.063 13.065 1.00 92.31 281 CYS A CA 1
ATOM 2295 C C . CYS A 1 281 ? 0.564 11.570 12.839 1.00 92.31 281 CYS A C 1
ATOM 2297 O O . CYS A 1 281 ? 1.423 12.369 13.209 1.00 92.31 281 CYS A O 1
ATOM 2299 N N . ALA A 1 282 ? -0.599 11.980 12.325 1.00 91.06 282 ALA A N 1
ATOM 2300 C CA . ALA A 1 282 ? -0.947 13.387 12.182 1.00 91.06 282 ALA A CA 1
ATOM 2301 C C . ALA A 1 282 ? -1.594 13.957 13.457 1.00 91.06 282 ALA A C 1
ATOM 2303 O O . ALA A 1 282 ? -2.378 13.292 14.133 1.00 91.06 282 ALA A O 1
ATOM 2304 N N . ASP A 1 283 ? -1.325 15.231 13.740 1.00 90.00 283 ASP A N 1
ATOM 2305 C CA . ASP A 1 283 ? -1.924 15.957 14.868 1.00 90.00 283 ASP A CA 1
ATOM 2306 C C . ASP A 1 283 ? -3.364 16.404 14.603 1.00 90.00 283 ASP A C 1
ATOM 2308 O O . ASP A 1 283 ? -4.176 16.508 15.525 1.00 90.00 283 ASP A O 1
ATOM 2312 N N . ASP A 1 284 ? -3.652 16.743 13.349 1.00 92.69 284 ASP A N 1
ATOM 2313 C CA . ASP A 1 284 ? -4.906 17.353 12.932 1.00 92.69 284 ASP A CA 1
ATOM 2314 C C . ASP A 1 284 ? -5.847 16.310 12.334 1.00 92.69 284 ASP A C 1
ATOM 2316 O O . ASP A 1 284 ? -5.453 15.484 11.510 1.00 92.69 284 ASP A O 1
ATOM 2320 N N . MET A 1 285 ? -7.127 16.423 12.675 1.00 95.88 285 MET A N 1
ATOM 2321 C CA . MET A 1 285 ? -8.191 15.783 11.912 1.00 95.88 285 MET A CA 1
ATOM 2322 C C . MET A 1 285 ? -8.537 16.658 10.704 1.00 95.88 285 MET A C 1
ATOM 2324 O O . MET A 1 285 ? -8.660 17.884 10.816 1.00 95.88 285 MET A O 1
ATOM 2328 N N . LEU A 1 286 ? -8.710 16.042 9.539 1.00 96.81 286 LEU A N 1
ATOM 2329 C CA . LEU A 1 286 ? -9.046 16.727 8.295 1.00 96.81 286 LEU A CA 1
ATOM 2330 C C . LEU A 1 286 ? -10.553 16.681 8.020 1.00 96.81 286 LEU A C 1
ATOM 2332 O O . LEU A 1 286 ? -11.265 15.780 8.459 1.00 96.81 286 LEU A O 1
ATOM 2336 N N . LYS A 1 287 ? -11.024 17.662 7.250 1.00 97.50 287 LYS A N 1
ATOM 2337 C CA . LYS A 1 287 ? -12.345 17.708 6.620 1.00 97.50 287 LYS A CA 1
ATOM 2338 C C . LYS A 1 287 ? -12.161 17.742 5.114 1.00 97.50 287 LYS A C 1
ATOM 2340 O O . LYS A 1 287 ? -11.409 18.582 4.622 1.00 97.50 287 LYS A O 1
ATOM 2345 N N . PHE A 1 288 ? -12.903 16.920 4.386 1.00 98.50 288 PHE A N 1
ATOM 2346 C CA . PHE A 1 288 ? -13.049 17.065 2.939 1.00 98.50 288 PHE A CA 1
ATOM 2347 C C . PHE A 1 288 ? -14.496 17.409 2.598 1.00 98.50 288 PHE A C 1
ATOM 2349 O O . PHE A 1 288 ? -15.404 16.630 2.879 1.00 98.50 288 PHE A O 1
ATOM 2356 N N . ASN A 1 289 ? -14.717 18.589 2.016 1.00 98.44 289 ASN A N 1
ATOM 2357 C CA . ASN A 1 289 ? -16.048 19.035 1.607 1.00 98.44 289 ASN A CA 1
ATOM 2358 C C . ASN A 1 289 ? -16.370 18.531 0.196 1.00 98.44 289 ASN A C 1
ATOM 2360 O O . ASN A 1 289 ? -15.668 18.869 -0.757 1.00 98.44 289 ASN A O 1
ATOM 2364 N N . PHE A 1 290 ? -17.455 17.771 0.048 1.00 98.25 290 PHE A N 1
ATOM 2365 C CA . PHE A 1 290 ? -17.800 17.127 -1.223 1.00 98.25 290 PHE A CA 1
ATOM 2366 C C . PHE A 1 290 ? -18.186 18.130 -2.315 1.00 98.25 290 PHE A C 1
ATOM 2368 O O . PHE A 1 290 ? -17.881 17.933 -3.490 1.00 98.25 290 PHE A O 1
ATOM 2375 N N . LYS A 1 291 ? -18.823 19.242 -1.930 1.00 96.75 291 LYS A N 1
ATOM 2376 C CA . LYS A 1 291 ? -19.300 20.264 -2.867 1.00 96.75 291 LYS A CA 1
ATOM 2377 C C . LYS A 1 291 ? -18.167 21.141 -3.391 1.00 96.75 291 LYS A C 1
ATOM 2379 O O . LYS A 1 291 ? -18.105 21.397 -4.591 1.00 96.75 291 LYS A O 1
ATOM 2384 N N . THR A 1 292 ? -17.305 21.644 -2.508 1.00 97.12 292 THR A N 1
ATOM 2385 C CA . THR A 1 292 ? -16.182 22.512 -2.904 1.00 97.12 292 THR A CA 1
ATOM 2386 C C . THR A 1 292 ? -14.962 21.722 -3.360 1.00 97.12 292 THR A C 1
ATOM 2388 O O . THR A 1 292 ? -14.100 22.292 -4.023 1.00 97.12 292 THR A O 1
ATOM 2391 N N . GLN A 1 293 ? -14.902 20.427 -3.033 1.00 96.19 293 GLN A N 1
ATOM 2392 C CA . GLN A 1 293 ? -13.763 19.540 -3.268 1.00 96.19 293 GLN A CA 1
ATOM 2393 C C . GLN A 1 293 ? -12.468 20.047 -2.627 1.00 96.19 293 GLN A C 1
ATOM 2395 O O . GLN A 1 293 ? -11.392 19.977 -3.217 1.00 96.19 293 GLN A O 1
ATOM 2400 N N . GLN A 1 294 ? -12.577 20.594 -1.418 1.00 96.94 294 GLN A N 1
ATOM 2401 C CA . GLN A 1 294 ? -11.447 21.165 -0.694 1.00 96.94 294 GLN A CA 1
ATOM 2402 C C . GLN A 1 294 ? -11.227 20.462 0.637 1.00 96.94 294 GLN A C 1
ATOM 2404 O O . GLN A 1 294 ? -12.175 20.170 1.374 1.00 96.94 294 GLN A O 1
ATOM 2409 N N . PHE A 1 295 ? -9.949 20.258 0.950 1.00 97.81 295 PHE A N 1
ATOM 2410 C CA . PHE A 1 295 ? -9.498 19.871 2.275 1.00 97.81 295 PHE A CA 1
ATOM 2411 C C . PHE A 1 295 ? -9.409 21.098 3.185 1.00 97.81 295 PHE A C 1
ATOM 2413 O O . PHE A 1 295 ? -8.973 22.173 2.774 1.00 97.81 295 PHE A O 1
ATOM 2420 N N . SER A 1 296 ? -9.794 20.928 4.443 1.00 96.81 296 SER A N 1
ATOM 2421 C CA . SER A 1 296 ? -9.523 21.873 5.526 1.00 96.81 296 SER A CA 1
ATOM 2422 C C . SER A 1 296 ? -9.228 21.110 6.817 1.00 96.81 296 SER A C 1
ATOM 2424 O O . SER A 1 296 ? -9.436 19.901 6.893 1.00 96.81 296 SER A O 1
ATOM 2426 N N . LYS A 1 297 ? -8.714 21.794 7.840 1.00 95.69 297 LYS A N 1
ATOM 2427 C CA . LYS A 1 297 ? -8.473 21.188 9.154 1.00 95.69 297 LYS A CA 1
ATOM 2428 C C . LYS A 1 297 ? -9.730 21.322 10.011 1.00 95.69 297 LYS A C 1
ATOM 2430 O O . LYS A 1 297 ? -10.267 22.420 10.139 1.00 95.69 297 LYS A O 1
ATOM 2435 N N . ALA A 1 298 ? -10.181 20.222 10.610 1.00 95.31 298 ALA A N 1
ATOM 2436 C CA . ALA A 1 298 ? -11.175 20.252 11.681 1.00 95.31 298 ALA A CA 1
ATOM 2437 C C . ALA A 1 298 ? -10.577 20.870 12.954 1.00 95.31 298 ALA A C 1
ATOM 2439 O O . ALA A 1 298 ? -11.232 21.649 13.640 1.00 95.31 298 ALA A O 1
ATOM 2440 N N . GLY A 1 299 ? -9.318 20.531 13.234 1.00 93.94 299 GLY A N 1
ATOM 2441 C CA . GLY A 1 299 ? -8.562 20.957 14.406 1.00 93.94 299 GLY A CA 1
ATOM 2442 C C . GLY A 1 299 ? -7.657 19.835 14.911 1.00 93.94 299 GLY A C 1
ATOM 2443 O O . GLY A 1 299 ? -7.672 18.726 14.370 1.00 93.94 299 GLY A O 1
ATOM 2444 N N . ARG A 1 300 ? -6.886 20.131 15.960 1.00 93.00 300 ARG A N 1
ATOM 2445 C CA . ARG A 1 300 ? -5.979 19.165 16.590 1.00 93.00 300 ARG A CA 1
ATOM 2446 C C . ARG A 1 300 ? -6.764 18.131 17.389 1.00 93.00 300 ARG A C 1
ATOM 2448 O O . ARG A 1 300 ? -7.675 18.486 18.129 1.00 93.00 300 ARG A O 1
ATOM 2455 N N . MET A 1 301 ? -6.342 16.874 17.304 1.00 93.31 301 MET A N 1
ATOM 2456 C CA . MET A 1 301 ? -6.899 15.740 18.053 1.00 93.31 301 MET A CA 1
ATOM 2457 C C . MET A 1 301 ? -6.390 15.668 19.501 1.00 93.31 301 MET A C 1
ATOM 2459 O O . MET A 1 301 ? -6.611 14.681 20.200 1.00 93.31 301 MET A O 1
ATOM 2463 N N . VAL A 1 302 ? -5.694 16.704 19.967 1.00 91.44 302 VAL A N 1
ATOM 2464 C CA . VAL A 1 302 ? -5.202 16.823 21.339 1.00 91.44 302 VAL A CA 1
ATOM 2465 C C . VAL A 1 302 ? -5.629 18.155 21.951 1.00 91.44 302 VAL A C 1
ATOM 2467 O O . VAL A 1 302 ? -5.782 19.141 21.223 1.00 91.44 302 VAL A O 1
ATOM 2470 N N . PRO A 1 303 ? -5.784 18.217 23.283 1.00 89.62 303 PRO A N 1
ATOM 2471 C CA . PRO A 1 303 ? -6.068 19.465 23.991 1.00 89.62 303 PRO A CA 1
ATOM 2472 C C . PRO A 1 303 ? -4.955 20.500 23.782 1.00 89.62 303 PRO A C 1
ATOM 2474 O O . PRO A 1 303 ? -3.798 20.135 23.550 1.00 89.62 303 PRO A O 1
ATOM 2477 N N . LYS A 1 304 ? -5.268 21.798 23.904 1.00 86.69 304 LYS A N 1
ATOM 2478 C CA . LYS A 1 304 ? -4.283 22.877 23.668 1.00 86.69 304 LYS A CA 1
ATOM 2479 C C . LYS A 1 304 ? -3.069 22.808 24.588 1.00 86.69 304 LYS A C 1
ATOM 2481 O O . LYS A 1 304 ? -1.959 23.098 24.151 1.00 86.69 304 LYS A O 1
ATOM 2486 N N . ASP A 1 305 ? -3.292 22.392 25.829 1.00 83.69 305 ASP A N 1
ATOM 2487 C CA . ASP A 1 305 ? -2.245 22.206 26.832 1.00 83.69 305 ASP A CA 1
ATOM 2488 C C . ASP A 1 305 ? -1.468 20.893 26.642 1.00 83.69 305 ASP A C 1
ATOM 2490 O O . ASP A 1 305 ? -0.684 20.540 27.509 1.00 83.69 305 ASP A O 1
ATOM 2494 N N . GLY A 1 306 ? -1.683 20.152 25.546 1.00 85.44 306 GLY A N 1
ATOM 2495 C CA . GLY A 1 306 ? -1.077 18.844 25.301 1.00 85.44 306 GLY A CA 1
ATOM 2496 C C . GLY A 1 306 ? -1.650 17.738 26.195 1.00 85.44 306 GLY A C 1
ATOM 2497 O O . GLY A 1 306 ? -2.139 17.976 27.298 1.00 85.44 306 GLY A O 1
ATOM 2498 N N . LEU A 1 307 ? -1.588 16.488 25.731 1.00 87.69 307 LEU A N 1
ATOM 2499 C CA . LEU A 1 307 ? -2.115 15.358 26.503 1.00 87.69 307 LEU A CA 1
ATOM 2500 C C . LEU A 1 307 ? -1.092 14.824 27.516 1.00 87.69 307 LEU A C 1
ATOM 2502 O O . LEU A 1 307 ? -1.314 14.864 28.725 1.00 87.69 307 LEU A O 1
ATOM 2506 N N . MET A 1 308 ? 0.040 14.342 27.010 1.00 88.88 308 MET A N 1
ATOM 2507 C CA . MET A 1 308 ? 1.134 13.760 27.784 1.00 88.88 308 MET A CA 1
ATOM 2508 C C . MET A 1 308 ? 2.466 14.051 27.088 1.00 88.88 308 MET A C 1
ATOM 2510 O O . MET A 1 308 ? 2.507 14.217 25.869 1.00 88.88 308 MET A O 1
ATOM 2514 N N . ALA A 1 309 ? 3.551 14.104 27.860 1.00 88.62 309 ALA A N 1
ATOM 2515 C CA . ALA A 1 309 ? 4.882 14.338 27.309 1.00 88.62 309 ALA A CA 1
ATOM 2516 C C . ALA A 1 309 ? 5.320 13.193 26.384 1.00 88.62 309 ALA A C 1
ATOM 2518 O O . ALA A 1 309 ? 5.079 12.021 26.680 1.00 88.62 309 ALA A O 1
ATOM 2519 N N . PHE A 1 310 ? 6.023 13.523 25.300 1.00 90.75 310 PHE A N 1
ATOM 2520 C CA . PHE A 1 310 ? 6.672 12.514 24.469 1.00 90.75 310 PHE A CA 1
ATOM 2521 C C . PHE A 1 310 ? 7.848 11.857 25.195 1.00 90.75 310 PHE A C 1
ATOM 2523 O O . PHE A 1 310 ? 8.621 12.557 25.854 1.00 90.75 310 PHE A O 1
ATOM 2530 N N . PRO A 1 311 ? 8.016 10.526 25.072 1.00 90.94 311 PRO A N 1
ATOM 2531 C CA . PRO A 1 311 ? 9.212 9.841 25.540 1.00 90.94 311 PRO A CA 1
ATOM 2532 C C . PRO A 1 311 ? 10.512 10.367 24.939 1.00 90.94 311 PRO A C 1
ATOM 2534 O O . PRO A 1 311 ? 11.511 10.464 25.644 1.00 90.94 311 PRO A O 1
ATOM 2537 N N . ASN A 1 312 ? 10.507 10.677 23.642 1.00 92.19 312 ASN A N 1
ATOM 2538 C CA . ASN A 1 312 ? 11.653 11.196 22.902 1.00 92.19 312 ASN A CA 1
ATOM 2539 C C . ASN A 1 312 ? 11.205 11.784 21.550 1.00 92.19 312 ASN A C 1
ATOM 2541 O O . ASN A 1 312 ? 10.019 11.780 21.221 1.00 92.19 312 ASN A O 1
ATOM 2545 N N . GLU A 1 313 ? 12.156 12.270 20.755 1.00 91.12 313 GLU A N 1
ATOM 2546 C CA . GLU A 1 313 ? 11.939 12.866 19.433 1.00 91.12 313 GLU A CA 1
ATOM 2547 C C . GLU A 1 313 ? 11.456 11.886 18.347 1.00 91.12 313 GLU A C 1
ATOM 2549 O O . GLU A 1 313 ? 11.014 12.331 17.290 1.00 91.12 313 GLU A O 1
ATOM 2554 N N . TYR A 1 314 ? 11.517 10.576 18.607 1.00 92.12 314 TYR A N 1
ATOM 2555 C CA . TYR A 1 314 ? 11.074 9.495 17.715 1.00 92.12 314 TYR A CA 1
ATOM 2556 C C . TYR A 1 314 ? 9.675 8.977 18.062 1.00 92.12 314 TYR A C 1
ATOM 2558 O O . TYR A 1 314 ? 9.320 7.840 17.735 1.00 92.12 314 TYR A O 1
ATOM 2566 N N . THR A 1 315 ? 8.920 9.790 18.801 1.00 91.75 315 THR A N 1
ATOM 2567 C CA . THR A 1 315 ? 7.561 9.488 19.227 1.00 91.75 315 THR A CA 1
ATOM 2568 C C . THR A 1 315 ? 6.580 10.430 18.555 1.00 91.75 315 THR A C 1
ATOM 2570 O O . THR A 1 315 ? 6.763 11.642 18.627 1.00 91.75 315 THR A O 1
ATOM 2573 N N . ASP A 1 316 ? 5.509 9.863 18.014 1.00 93.44 316 ASP A N 1
ATOM 2574 C CA . ASP A 1 316 ? 4.420 10.597 17.388 1.00 93.44 316 ASP A CA 1
ATOM 2575 C C . ASP A 1 316 ? 3.085 10.267 18.078 1.00 93.44 316 ASP A C 1
ATOM 2577 O O . ASP A 1 316 ? 2.948 9.269 18.798 1.00 93.44 316 ASP A O 1
ATOM 2581 N N . HIS A 1 317 ? 2.082 11.116 17.858 1.00 91.88 317 HIS A N 1
ATOM 2582 C CA . HIS A 1 317 ? 0.689 10.799 18.170 1.00 91.88 317 HIS A CA 1
ATOM 2583 C C . HIS A 1 317 ? 0.205 9.625 17.317 1.00 91.88 317 HIS A C 1
ATOM 2585 O O . HIS A 1 317 ? 0.703 9.409 16.224 1.00 91.88 317 HIS A O 1
ATOM 2591 N N . HIS A 1 318 ? -0.760 8.846 17.790 1.00 92.38 318 HIS A N 1
ATOM 2592 C CA . HIS A 1 318 ? -1.260 7.691 17.049 1.00 92.38 318 HIS A CA 1
ATOM 2593 C C . HIS A 1 318 ? -2.772 7.563 17.233 1.00 92.38 318 HIS A C 1
ATOM 2595 O O . HIS A 1 318 ? -3.262 7.469 18.355 1.00 92.38 318 HIS A O 1
ATOM 2601 N N . CYS A 1 319 ? -3.500 7.610 16.114 1.00 93.62 319 CYS A N 1
ATOM 2602 C CA . CYS A 1 319 ? -4.948 7.438 16.035 1.00 93.62 319 CYS A CA 1
ATOM 2603 C C . CYS A 1 319 ? -5.287 6.570 14.814 1.00 93.62 319 CYS A C 1
ATOM 2605 O O . CYS A 1 319 ? -5.134 7.007 13.665 1.00 93.62 319 CYS A O 1
ATOM 2607 N N . ASP A 1 320 ? -5.727 5.336 15.057 1.00 92.94 320 ASP A N 1
ATOM 2608 C CA . ASP A 1 320 ? -6.124 4.408 13.988 1.00 92.94 320 ASP A CA 1
ATOM 2609 C C . ASP A 1 320 ? -7.600 4.546 13.600 1.00 92.94 320 ASP A C 1
ATOM 2611 O O . ASP A 1 320 ? -7.978 4.249 12.466 1.00 92.94 320 ASP A O 1
ATOM 2615 N N . THR A 1 321 ? -8.458 4.991 14.520 1.00 95.81 321 THR A N 1
ATOM 2616 C CA . THR A 1 321 ? -9.906 4.955 14.303 1.00 95.81 321 THR A CA 1
ATOM 2617 C C . THR A 1 321 ? -10.670 5.961 15.159 1.00 95.81 321 THR A C 1
ATOM 2619 O O . THR A 1 321 ? -10.261 6.329 16.265 1.00 95.81 321 THR A O 1
ATOM 2622 N N . PHE A 1 322 ? -11.812 6.398 14.629 1.00 97.62 322 PHE A N 1
ATOM 2623 C CA . PHE A 1 322 ? -12.777 7.248 15.306 1.00 97.62 322 PHE A CA 1
ATOM 2624 C C . PHE A 1 322 ? -14.197 6.983 14.797 1.00 97.62 322 PHE A C 1
ATOM 2626 O O . PHE A 1 322 ? -14.408 6.416 13.723 1.00 97.62 322 PHE A O 1
ATOM 2633 N N . ILE A 1 323 ? -15.183 7.459 15.550 1.00 97.81 323 ILE A N 1
ATOM 2634 C CA . ILE A 1 323 ? -16.599 7.382 15.202 1.00 97.81 323 ILE A CA 1
ATOM 2635 C C . ILE A 1 323 ? -17.353 8.616 15.707 1.00 97.81 323 ILE A C 1
ATOM 2637 O O . ILE A 1 323 ? -16.923 9.263 16.663 1.00 97.81 323 ILE A O 1
ATOM 2641 N N . LEU A 1 324 ? -18.463 8.958 15.051 1.00 97.38 324 LEU A N 1
ATOM 2642 C CA . LEU A 1 324 ? -19.407 9.965 15.535 1.00 97.38 324 LEU A CA 1
ATOM 2643 C C . LEU A 1 324 ? -20.589 9.260 16.193 1.00 97.38 324 LEU A C 1
ATOM 2645 O O . LEU A 1 324 ? -21.121 8.307 15.628 1.00 97.38 324 LEU A O 1
ATOM 2649 N N . ASP A 1 325 ? -21.015 9.751 17.352 1.00 96.81 325 ASP A N 1
ATOM 2650 C CA . ASP A 1 325 ? -22.294 9.339 17.924 1.00 96.81 325 ASP A CA 1
ATOM 2651 C C . ASP A 1 325 ? -23.472 10.135 17.331 1.00 96.81 325 ASP A C 1
ATOM 2653 O O . ASP A 1 325 ? -23.293 11.091 16.568 1.00 96.81 325 ASP A O 1
ATOM 2657 N N . LYS A 1 326 ? -24.700 9.770 17.716 1.00 95.06 326 LYS A N 1
ATOM 2658 C CA . LYS A 1 326 ? -25.942 10.419 17.251 1.00 95.06 326 LYS A CA 1
ATOM 2659 C C . LYS A 1 326 ? -26.070 11.905 17.608 1.00 95.06 326 LYS A C 1
ATOM 2661 O O . LYS A 1 326 ? -26.971 12.581 17.119 1.00 95.06 326 LYS A O 1
ATOM 2666 N N . TYR A 1 327 ? -25.200 12.424 18.474 1.00 94.69 327 TYR A N 1
ATOM 2667 C CA . TYR A 1 327 ? -25.143 13.839 18.839 1.00 94.69 327 TYR A CA 1
ATOM 2668 C C . TYR A 1 327 ? -24.054 14.599 18.068 1.00 94.69 327 TYR A C 1
ATOM 2670 O O . TYR A 1 327 ? -23.847 15.784 18.325 1.00 94.69 327 TYR A O 1
ATOM 2678 N N . GLY A 1 328 ? -23.354 13.937 17.140 1.00 94.25 328 GLY A N 1
ATOM 2679 C CA . GLY A 1 328 ? -22.232 14.511 16.401 1.00 94.25 328 GLY A CA 1
ATOM 2680 C C . GLY A 1 328 ? -20.948 14.618 17.227 1.00 94.25 328 GLY A C 1
ATOM 2681 O O . GLY A 1 328 ? -20.019 15.316 16.823 1.00 94.25 328 GLY A O 1
ATOM 2682 N N . VAL A 1 329 ? -20.875 13.946 18.382 1.00 97.12 329 VAL A N 1
ATOM 2683 C CA . VAL A 1 329 ? -19.663 13.915 19.205 1.00 97.12 329 VAL A CA 1
ATOM 2684 C C . VAL A 1 329 ? -18.710 12.870 18.644 1.00 97.12 329 VAL A C 1
ATOM 2686 O O . VAL A 1 329 ? -19.095 11.725 18.411 1.00 97.12 329 VAL A O 1
ATOM 2689 N N . ILE A 1 330 ? -17.452 13.263 18.469 1.00 98.25 330 ILE A N 1
ATOM 2690 C CA . ILE A 1 330 ? -16.393 12.382 17.991 1.00 98.25 330 ILE A CA 1
ATOM 2691 C C . ILE A 1 330 ? -15.811 11.609 19.175 1.00 98.25 330 ILE A C 1
ATOM 2693 O O . ILE A 1 330 ? -15.378 12.202 20.163 1.00 98.25 330 ILE A O 1
ATOM 2697 N N . TRP A 1 331 ? -15.755 10.291 19.045 1.00 98.44 331 TRP A N 1
ATOM 2698 C CA . TRP A 1 331 ? -15.064 9.381 19.952 1.00 98.44 331 TRP A CA 1
ATOM 2699 C C . TRP A 1 331 ? -13.930 8.715 19.194 1.00 98.44 331 TRP A C 1
ATOM 2701 O O . TRP A 1 331 ? -14.139 8.223 18.086 1.00 98.44 331 TRP A O 1
ATOM 2711 N N . TYR A 1 332 ? -12.732 8.708 19.761 1.00 97.81 332 TYR A N 1
ATOM 2712 C CA . TYR A 1 332 ? -11.570 8.173 19.063 1.00 97.81 332 TYR A CA 1
ATOM 2713 C C . TYR A 1 332 ? -10.570 7.548 20.009 1.00 97.81 332 TYR A C 1
ATOM 2715 O O . TYR A 1 332 ? -10.440 7.941 21.173 1.00 97.81 332 TYR A O 1
ATOM 2723 N N . GLN A 1 333 ? -9.863 6.565 19.473 1.00 95.50 333 GLN A N 1
ATOM 2724 C CA . GLN A 1 333 ? -8.694 6.024 20.122 1.00 95.50 333 GLN A CA 1
ATOM 2725 C C . GLN A 1 333 ? -7.533 7.006 19.974 1.00 95.50 333 GLN A C 1
ATOM 2727 O O . GLN A 1 333 ? -7.356 7.644 18.938 1.00 95.50 333 GLN A O 1
ATOM 2732 N N . TYR A 1 334 ? -6.728 7.106 21.023 1.00 94.62 334 TYR A N 1
ATOM 2733 C CA . TYR A 1 334 ? -5.497 7.861 20.988 1.00 94.62 334 TYR A CA 1
ATOM 2734 C C . TYR A 1 334 ? -4.401 7.173 21.800 1.00 94.62 334 TYR A C 1
ATOM 2736 O O . TYR A 1 334 ? -4.580 6.855 22.976 1.00 94.62 334 TYR A O 1
ATOM 2744 N N . SER A 1 335 ? -3.235 7.002 21.196 1.00 92.81 335 SER A N 1
ATOM 2745 C CA . SER A 1 335 ? -2.018 6.499 21.830 1.00 92.81 335 SER A CA 1
ATOM 2746 C C . SER A 1 335 ? -0.811 7.320 21.370 1.00 92.81 335 SER A C 1
ATOM 2748 O O . SER A 1 335 ? -0.913 8.264 20.583 1.00 92.81 335 SER A O 1
ATOM 2750 N N . LEU A 1 336 ? 0.360 6.969 21.893 1.00 92.75 336 LEU A N 1
ATOM 2751 C CA . LEU A 1 336 ? 1.638 7.410 21.351 1.00 92.75 336 LEU A CA 1
ATOM 2752 C C . LEU A 1 336 ? 2.330 6.225 20.677 1.00 92.75 336 LEU A C 1
ATOM 2754 O O . LEU A 1 336 ? 2.242 5.097 21.170 1.00 92.75 336 LEU A O 1
ATOM 2758 N N . TRP A 1 337 ? 3.087 6.491 19.617 1.00 92.06 337 TRP A N 1
ATOM 2759 C CA . TRP A 1 337 ? 3.942 5.503 18.970 1.00 92.06 337 TRP A CA 1
ATOM 2760 C C . TRP A 1 337 ? 5.394 5.963 19.005 1.00 92.06 337 TRP A C 1
ATOM 2762 O O . TRP A 1 337 ? 5.746 6.960 18.392 1.00 92.06 337 TRP A O 1
ATOM 2772 N N . ASN A 1 338 ? 6.241 5.216 19.717 1.00 91.25 338 ASN A N 1
ATOM 2773 C CA . ASN A 1 338 ? 7.689 5.406 19.729 1.00 91.25 338 ASN A CA 1
ATOM 2774 C C . ASN A 1 338 ? 8.383 4.342 18.866 1.00 91.25 338 ASN A C 1
ATOM 2776 O O . ASN A 1 338 ? 8.364 3.158 19.218 1.00 91.25 338 ASN A O 1
ATOM 2780 N N . CYS A 1 339 ? 9.008 4.749 17.758 1.00 89.50 339 CYS A N 1
ATOM 2781 C CA . CYS A 1 339 ? 9.716 3.817 16.876 1.00 89.50 339 CYS A CA 1
ATOM 2782 C C . CYS A 1 339 ? 11.157 3.526 17.328 1.00 89.50 339 CYS A C 1
ATOM 2784 O O . CYS A 1 339 ? 11.703 2.480 16.981 1.00 89.50 339 CYS A O 1
ATOM 2786 N N . MET A 1 340 ? 11.776 4.407 18.125 1.00 90.25 340 MET A N 1
ATOM 2787 C CA . MET A 1 340 ? 13.140 4.232 18.641 1.00 90.25 340 MET A CA 1
ATOM 2788 C C . MET A 1 340 ? 13.199 4.549 20.140 1.00 90.25 340 MET A C 1
ATOM 2790 O O . MET A 1 340 ? 13.513 5.673 20.538 1.00 90.25 340 MET A O 1
ATOM 2794 N N . PRO A 1 341 ? 12.919 3.555 21.004 1.00 90.25 341 PRO A N 1
ATOM 2795 C CA . PRO A 1 341 ? 13.008 3.721 22.449 1.00 90.25 341 PRO A CA 1
ATOM 2796 C C . PRO A 1 341 ? 14.432 4.085 22.882 1.00 90.25 341 PRO A C 1
ATOM 2798 O O . PRO A 1 341 ? 15.390 3.423 22.481 1.00 90.25 341 PRO A O 1
ATOM 2801 N N . THR A 1 342 ? 14.562 5.104 23.732 1.00 91.44 342 THR A N 1
ATOM 2802 C CA . THR A 1 342 ? 15.849 5.605 24.262 1.00 91.44 342 THR A CA 1
ATOM 2803 C C . THR A 1 342 ? 15.971 5.462 25.779 1.00 91.44 342 THR A C 1
ATOM 2805 O O . THR A 1 342 ? 17.057 5.605 26.330 1.00 91.44 342 THR A O 1
ATOM 2808 N N . GLU A 1 343 ? 14.869 5.166 26.466 1.00 92.38 343 GLU A N 1
ATOM 2809 C CA . GLU A 1 343 ? 14.822 5.048 27.921 1.00 92.38 343 GLU A CA 1
ATOM 2810 C C . GLU A 1 343 ? 15.226 3.632 28.372 1.00 92.38 343 GLU A C 1
ATOM 2812 O O . GLU A 1 343 ? 14.958 2.639 27.688 1.00 92.38 343 GLU A O 1
ATOM 2817 N N . ASP A 1 344 ? 15.846 3.517 29.550 1.00 94.50 344 ASP A N 1
ATOM 2818 C CA . ASP A 1 344 ? 16.256 2.245 30.176 1.00 94.50 344 ASP A CA 1
ATOM 2819 C C . ASP A 1 344 ? 15.091 1.534 30.900 1.00 94.50 344 ASP A C 1
ATOM 2821 O O . ASP A 1 344 ? 15.273 0.833 31.898 1.00 94.50 344 ASP A O 1
ATOM 2825 N N . ILE A 1 345 ? 13.875 1.708 30.386 1.00 93.38 345 ILE A N 1
ATOM 2826 C CA . ILE A 1 345 ? 12.644 1.097 30.888 1.00 93.38 345 ILE A CA 1
ATOM 2827 C C . ILE A 1 345 ? 11.837 0.515 29.724 1.00 93.38 345 ILE A C 1
ATOM 2829 O O . ILE A 1 345 ? 11.718 1.121 28.661 1.00 93.38 345 ILE A O 1
ATOM 2833 N N . ARG A 1 346 ? 11.243 -0.660 29.932 1.00 90.94 346 ARG A N 1
ATOM 2834 C CA . ARG A 1 346 ? 10.209 -1.228 29.065 1.00 90.94 346 ARG A CA 1
ATOM 2835 C C . ARG A 1 346 ? 8.842 -0.895 29.640 1.00 90.94 346 ARG A C 1
ATOM 2837 O O . ARG A 1 346 ? 8.582 -1.177 30.803 1.00 90.94 346 ARG A O 1
ATOM 2844 N N . TYR A 1 347 ? 7.964 -0.346 28.814 1.00 90.25 347 TYR A N 1
ATOM 2845 C CA . TYR A 1 347 ? 6.572 -0.059 29.155 1.00 90.25 347 TYR A CA 1
ATOM 2846 C C . TYR A 1 347 ? 5.715 -0.100 27.888 1.00 90.25 347 TYR A C 1
ATOM 2848 O O . TYR A 1 347 ? 6.233 -0.206 26.771 1.00 90.25 347 TYR A O 1
ATOM 2856 N N . ARG A 1 348 ? 4.398 -0.039 28.067 1.00 88.31 348 ARG A N 1
ATOM 2857 C CA . ARG A 1 348 ? 3.430 0.141 26.984 1.00 88.31 348 ARG A CA 1
ATOM 2858 C C . ARG A 1 348 ? 2.816 1.527 27.106 1.00 88.31 348 ARG A C 1
ATOM 2860 O O . ARG A 1 348 ? 2.553 1.992 28.211 1.00 88.31 348 ARG A O 1
ATOM 2867 N N . LEU A 1 349 ? 2.644 2.190 25.969 1.00 89.50 349 LEU A N 1
ATOM 2868 C CA . LEU A 1 349 ? 1.995 3.494 25.918 1.00 89.50 349 LEU A CA 1
ATOM 2869 C C . LEU A 1 349 ? 0.482 3.277 26.082 1.00 89.50 349 LEU A C 1
ATOM 2871 O O . LEU A 1 349 ? -0.047 2.372 25.434 1.00 89.50 349 LEU A O 1
ATOM 2875 N N . PRO A 1 350 ? -0.201 4.025 26.969 1.00 93.19 350 PRO A N 1
ATOM 2876 C CA . PRO A 1 350 ? -1.623 3.830 27.201 1.00 93.19 350 PRO A CA 1
ATOM 2877 C C . PRO A 1 350 ? -2.449 4.055 25.935 1.00 93.19 350 PRO A C 1
ATOM 2879 O O . PRO A 1 350 ? -2.195 4.982 25.164 1.00 93.19 350 PRO A O 1
ATOM 2882 N N . ASN A 1 351 ? -3.459 3.208 25.766 1.00 95.75 351 ASN A N 1
ATOM 2883 C CA . ASN A 1 351 ? -4.470 3.331 24.731 1.00 95.75 351 ASN A CA 1
ATOM 2884 C C . ASN A 1 351 ? -5.679 4.067 25.303 1.00 95.75 351 ASN A C 1
ATOM 2886 O O . ASN A 1 351 ? -6.453 3.495 26.071 1.00 95.75 351 ASN A O 1
ATOM 2890 N N . CYS A 1 352 ? -5.806 5.348 24.992 1.00 95.94 352 CYS A N 1
ATOM 2891 C CA . CYS A 1 352 ? -6.797 6.227 25.592 1.00 95.94 352 CYS A CA 1
ATOM 2892 C C . CYS A 1 352 ? -8.044 6.355 24.719 1.00 95.94 352 CYS A C 1
ATOM 2894 O O . CYS A 1 352 ? -7.961 6.395 23.493 1.00 95.94 352 CYS A O 1
ATOM 2896 N N . LEU A 1 353 ? -9.197 6.492 25.370 1.00 97.69 353 LEU A N 1
ATOM 2897 C CA . LEU A 1 353 ? -10.406 7.014 24.753 1.00 97.69 353 LEU A CA 1
ATOM 2898 C C . LEU A 1 353 ? -10.402 8.534 24.879 1.00 97.69 353 LEU A C 1
ATOM 2900 O O . LEU A 1 353 ? -10.267 9.087 25.977 1.00 97.69 353 LEU A O 1
ATOM 2904 N N . MET A 1 354 ? -10.599 9.193 23.750 1.00 97.44 354 MET A N 1
ATOM 2905 C CA . MET A 1 354 ? -10.794 10.627 23.665 1.00 97.44 354 MET A CA 1
ATOM 2906 C C . MET A 1 354 ? -12.220 10.925 23.211 1.00 97.44 354 MET A C 1
ATOM 2908 O O . MET A 1 354 ? -12.815 10.174 22.432 1.00 97.44 354 MET A O 1
ATOM 2912 N N . ARG A 1 355 ? -12.753 12.047 23.688 1.00 97.44 355 ARG A N 1
ATOM 2913 C CA . ARG A 1 355 ? -14.044 12.594 23.269 1.00 97.44 355 ARG A CA 1
ATOM 2914 C C . ARG A 1 355 ? -13.840 14.005 22.730 1.00 97.44 355 ARG A C 1
ATOM 2916 O O . ARG A 1 355 ? -13.047 14.771 23.268 1.00 97.44 355 ARG A O 1
ATOM 2923 N N . TRP A 1 356 ? -14.556 14.373 21.674 1.00 97.88 356 TRP A N 1
ATOM 2924 C CA . TRP A 1 356 ? -14.508 15.719 21.118 1.00 97.88 356 TRP A CA 1
ATOM 2925 C C . TRP A 1 356 ? -15.874 16.164 20.596 1.00 97.88 356 TRP A C 1
ATOM 2927 O O . TRP A 1 356 ? -16.373 15.723 19.564 1.00 97.88 356 TRP A O 1
ATOM 2937 N N . ASP A 1 357 ? -16.484 17.082 21.341 1.00 96.12 357 ASP A N 1
ATOM 2938 C CA . ASP A 1 357 ? -17.743 17.744 21.000 1.00 96.12 357 ASP A CA 1
ATOM 2939 C C . ASP A 1 357 ? -17.462 18.959 20.101 1.00 96.12 357 ASP A C 1
ATOM 2941 O O . ASP A 1 357 ? -17.564 20.125 20.500 1.00 96.12 357 ASP A O 1
ATOM 2945 N N . ILE A 1 358 ? -16.990 18.639 18.896 1.00 94.44 358 ILE A N 1
ATOM 2946 C CA . ILE A 1 358 ? -16.463 19.602 17.931 1.00 94.44 358 ILE A CA 1
ATOM 2947 C C . ILE A 1 358 ? -17.532 20.584 17.444 1.00 94.44 358 ILE A C 1
ATOM 2949 O O . ILE A 1 358 ? -17.254 21.774 17.300 1.00 94.44 358 ILE A O 1
ATOM 2953 N N . GLU A 1 359 ? -18.766 20.115 17.252 1.00 90.19 359 GLU A N 1
ATOM 2954 C CA . GLU A 1 359 ? -19.871 20.919 16.716 1.00 90.19 359 GLU A CA 1
ATOM 2955 C C . GLU A 1 359 ? -20.312 22.026 17.689 1.00 90.19 359 GLU A C 1
ATOM 2957 O O . GLU A 1 359 ? -20.788 23.079 17.268 1.00 90.19 359 GLU A O 1
ATOM 2962 N N . ASN A 1 360 ? -20.074 21.843 18.993 1.00 93.69 360 ASN A N 1
ATOM 2963 C CA . ASN A 1 360 ? -20.310 22.867 20.014 1.00 93.69 360 ASN A CA 1
ATOM 2964 C C . ASN A 1 360 ? -19.043 23.666 20.374 1.00 93.69 360 ASN A C 1
ATOM 2966 O O . ASN A 1 360 ? -19.014 24.356 21.396 1.00 93.69 360 ASN A O 1
ATOM 2970 N N . GLY A 1 361 ? -17.986 23.573 19.560 1.00 91.69 361 GLY A N 1
ATOM 2971 C CA . GLY A 1 361 ? -16.745 24.332 19.731 1.00 91.69 361 GLY A CA 1
ATOM 2972 C C . GLY A 1 361 ? -15.939 23.957 20.976 1.00 91.69 361 GLY A C 1
ATOM 2973 O O . GLY A 1 361 ? -15.146 24.775 21.449 1.00 91.69 361 GLY A O 1
ATOM 2974 N N . LYS A 1 362 ? -16.147 22.756 21.535 1.00 94.81 362 LYS A N 1
ATOM 2975 C CA . LYS A 1 362 ? -15.368 22.275 22.683 1.00 94.81 362 LYS A CA 1
ATOM 2976 C C . LYS A 1 362 ? -13.997 21.770 22.241 1.00 94.81 362 LYS A C 1
ATOM 2978 O O . LYS A 1 362 ? -13.761 21.481 21.068 1.00 94.81 362 LYS A O 1
ATOM 2983 N N . GLU A 1 363 ? -13.087 21.669 23.201 1.00 94.19 363 GLU A N 1
ATOM 2984 C CA . GLU A 1 363 ? -11.782 21.044 22.993 1.00 94.19 363 GLU A CA 1
ATOM 2985 C C . GLU A 1 363 ? -11.882 19.519 23.142 1.00 94.19 363 GLU A C 1
ATOM 2987 O O . GLU A 1 363 ? -12.815 19.033 23.792 1.00 94.19 363 GLU A O 1
ATOM 2992 N N . PRO A 1 364 ? -10.942 18.762 22.554 1.00 96.19 364 PRO A N 1
ATOM 2993 C CA . PRO A 1 364 ? -10.754 17.362 22.896 1.00 96.19 364 PRO A CA 1
ATOM 2994 C C . PRO A 1 364 ? -10.602 17.148 24.402 1.00 96.19 364 PRO A C 1
ATOM 2996 O O . PRO A 1 364 ? -9.956 17.943 25.084 1.00 96.19 364 PRO A O 1
ATOM 2999 N N . GLU A 1 365 ? -11.140 16.048 24.916 1.00 94.81 365 GLU A N 1
ATOM 3000 C CA . GLU A 1 365 ? -11.019 15.661 26.319 1.00 94.81 365 GLU A CA 1
ATOM 3001 C C . GLU A 1 365 ? -10.548 14.210 26.453 1.00 94.81 365 GLU A C 1
ATOM 3003 O O . GLU A 1 365 ? -10.987 13.317 25.723 1.00 94.81 365 GLU A O 1
ATOM 3008 N N . LEU A 1 366 ? -9.635 13.986 27.402 1.00 95.06 366 LEU A N 1
ATOM 3009 C CA . LEU A 1 366 ? -9.223 12.648 27.804 1.00 95.06 366 LEU A CA 1
ATOM 3010 C C . LEU A 1 366 ? -10.312 12.032 28.673 1.00 95.06 366 LEU A C 1
ATOM 3012 O O . LEU A 1 366 ? -10.625 12.562 29.739 1.00 95.06 366 LEU A O 1
ATOM 3016 N N . VAL A 1 367 ? -10.838 10.891 28.241 1.00 96.19 367 VAL A N 1
ATOM 3017 C CA . VAL A 1 367 ? -11.848 10.143 28.999 1.00 96.19 367 VAL A CA 1
ATOM 3018 C C . VAL A 1 367 ? -11.188 9.126 29.933 1.00 96.19 367 VAL A C 1
ATOM 3020 O O . VAL A 1 367 ? -11.671 8.894 31.038 1.00 96.19 367 VAL A O 1
ATOM 3023 N N . GLY A 1 368 ? -10.076 8.529 29.501 1.00 96.06 368 GLY A N 1
ATOM 3024 C CA . GLY A 1 368 ? -9.303 7.551 30.267 1.00 96.06 368 GLY A CA 1
ATOM 3025 C C . GLY A 1 368 ? -8.760 6.432 29.384 1.00 96.06 368 GLY A C 1
ATOM 3026 O O . GLY A 1 368 ? -8.994 6.401 28.177 1.00 96.06 368 GLY A O 1
ATOM 3027 N N . VAL A 1 369 ? -8.030 5.499 29.984 1.00 96.69 369 VAL A N 1
ATOM 3028 C CA . VAL A 1 369 ? -7.473 4.325 29.304 1.00 96.69 369 VAL A CA 1
ATOM 3029 C C . VAL A 1 369 ? -8.579 3.305 28.997 1.00 96.69 369 VAL A C 1
ATOM 3031 O O . VAL A 1 369 ? -9.396 2.975 29.859 1.00 96.69 369 VAL A O 1
ATOM 3034 N N . LEU A 1 370 ? -8.609 2.795 27.765 1.00 97.25 370 LEU A N 1
ATOM 3035 C CA . LEU A 1 370 ? -9.581 1.804 27.302 1.00 97.25 370 LEU A CA 1
ATOM 3036 C C . LEU A 1 370 ? -9.346 0.450 27.975 1.00 97.25 370 LEU A C 1
ATOM 3038 O O . LEU A 1 370 ? -8.304 -0.180 27.793 1.00 97.25 370 LEU A O 1
ATOM 3042 N N . GLY A 1 371 ? -10.334 -0.027 28.728 1.00 96.50 371 GLY A N 1
ATOM 3043 C CA . GLY A 1 371 ? -10.269 -1.331 29.370 1.00 96.50 371 GLY A CA 1
ATOM 3044 C C . GLY A 1 371 ? -11.153 -1.470 30.600 1.00 96.50 371 GLY A C 1
ATOM 3045 O O . GLY A 1 371 ? -12.000 -0.632 30.908 1.00 96.50 371 GLY A O 1
ATOM 3046 N N . THR A 1 372 ? -10.894 -2.557 31.311 1.00 96.62 372 THR A N 1
ATOM 3047 C CA . THR A 1 372 ? -11.471 -2.933 32.603 1.00 96.62 372 THR A CA 1
ATOM 3048 C C . THR A 1 372 ? -10.334 -3.170 33.605 1.00 96.62 372 THR A C 1
ATOM 3050 O O . THR A 1 372 ? -9.189 -3.334 33.173 1.00 96.62 372 THR A O 1
ATOM 3053 N N . PRO A 1 373 ? -10.593 -3.203 34.927 1.00 95.75 373 PRO A N 1
ATOM 3054 C CA . PRO A 1 373 ? -9.545 -3.410 35.931 1.00 95.75 373 PRO A CA 1
ATOM 3055 C C . PRO A 1 373 ? -8.646 -4.626 35.669 1.00 95.75 373 PRO A C 1
ATOM 3057 O O . PRO A 1 373 ? -7.445 -4.562 35.936 1.00 95.75 373 PRO A O 1
ATOM 3060 N N . ASP A 1 374 ? -9.215 -5.692 35.102 1.00 94.50 374 ASP A N 1
ATOM 3061 C CA . ASP A 1 374 ? -8.520 -6.954 34.833 1.00 94.50 374 ASP A CA 1
ATOM 3062 C C . ASP A 1 374 ? -7.874 -7.014 33.438 1.00 94.50 374 ASP A C 1
ATOM 3064 O O . ASP A 1 374 ? -7.087 -7.920 33.161 1.00 94.50 374 ASP A O 1
ATOM 3068 N N . TRP A 1 375 ? -8.219 -6.089 32.533 1.00 95.31 375 TRP A N 1
ATOM 3069 C CA . TRP A 1 375 ? -7.713 -6.097 31.163 1.00 95.31 375 TRP A CA 1
ATOM 3070 C C . TRP A 1 375 ? -7.816 -4.742 30.464 1.00 95.31 375 TRP A C 1
ATOM 3072 O O . TRP A 1 375 ? -8.907 -4.212 30.253 1.00 95.31 375 TRP A O 1
ATOM 3082 N N . VAL A 1 376 ? -6.678 -4.240 29.994 1.00 95.25 376 VAL A N 1
ATOM 3083 C CA . VAL A 1 376 ? -6.537 -2.994 29.221 1.00 95.25 376 VAL A CA 1
ATOM 3084 C C . VAL A 1 376 ? -6.349 -3.276 27.722 1.00 95.25 376 VAL A C 1
ATOM 3086 O O . VAL A 1 376 ? -5.592 -4.161 27.339 1.00 95.25 376 VAL A O 1
ATOM 3089 N N . GLN A 1 377 ? -6.989 -2.530 26.831 1.00 95.31 377 GLN A N 1
ATOM 3090 C CA . GLN A 1 377 ? -6.718 -2.687 25.397 1.00 95.31 377 GLN A CA 1
ATOM 3091 C C . GLN A 1 377 ? -5.299 -2.205 25.043 1.00 95.31 377 GLN A C 1
ATOM 3093 O O . GLN A 1 377 ? -4.789 -1.248 25.619 1.00 95.31 377 GLN A O 1
ATOM 3098 N N . SER A 1 378 ? -4.651 -2.894 24.107 1.00 93.44 378 SER A N 1
ATOM 3099 C CA . SER A 1 378 ? -3.297 -2.607 23.622 1.00 93.44 378 SER A CA 1
ATOM 3100 C C . SER A 1 378 ? -3.254 -1.388 22.698 1.00 93.44 378 SER A C 1
ATOM 3102 O O . SER A 1 378 ? -2.731 -0.354 23.086 1.00 93.44 378 SER A O 1
ATOM 3104 N N . VAL A 1 379 ? -3.796 -1.507 21.490 1.00 92.50 379 VAL A N 1
ATOM 3105 C CA . VAL A 1 379 ? -4.000 -0.447 20.497 1.00 92.50 379 VAL A CA 1
ATOM 3106 C C . VAL A 1 379 ? -5.325 -0.757 19.822 1.00 92.50 379 VAL A C 1
ATOM 3108 O O . VAL A 1 379 ? -5.471 -1.845 19.266 1.00 92.50 379 VAL A O 1
ATOM 3111 N N . THR A 1 380 ? -6.293 0.154 19.892 1.00 95.69 380 THR A N 1
ATOM 3112 C CA . THR A 1 380 ? -7.578 -0.039 19.203 1.00 95.69 380 THR A CA 1
ATOM 3113 C C . THR A 1 380 ? -7.378 0.118 17.710 1.00 95.69 380 THR A C 1
ATOM 3115 O O . THR A 1 380 ? -6.885 1.152 17.274 1.00 95.69 380 THR A O 1
ATOM 3118 N N . THR A 1 381 ? -7.806 -0.871 16.935 1.00 94.69 381 THR A N 1
ATOM 3119 C CA . THR A 1 381 ? -7.683 -0.859 15.474 1.00 94.69 381 THR A CA 1
ATOM 3120 C C . THR A 1 381 ? -8.997 -0.523 14.777 1.00 94.69 381 THR A C 1
ATOM 3122 O O . THR A 1 381 ? -8.973 -0.046 13.644 1.00 94.69 381 THR A O 1
ATOM 3125 N N . GLU A 1 382 ? -10.142 -0.695 15.451 1.00 96.69 382 GLU A N 1
ATOM 3126 C CA . GLU A 1 382 ? -11.442 -0.275 14.924 1.00 96.69 382 GLU A CA 1
ATOM 3127 C C . GLU A 1 382 ? -12.432 0.164 16.012 1.00 96.69 382 GLU A C 1
ATOM 3129 O O . GLU A 1 382 ? -12.445 -0.385 17.119 1.00 96.69 382 GLU A O 1
ATOM 3134 N N . MET A 1 383 ? -13.262 1.159 15.673 1.00 97.62 383 MET A N 1
ATOM 3135 C CA . MET A 1 383 ? -14.357 1.671 16.493 1.00 97.62 383 MET A CA 1
ATOM 3136 C C . MET A 1 383 ? -15.623 1.832 15.654 1.00 97.62 383 MET A C 1
ATOM 3138 O O . MET A 1 383 ? -15.614 2.454 14.590 1.00 97.62 383 MET A O 1
ATOM 3142 N N . GLU A 1 384 ? -16.731 1.323 16.180 1.00 98.06 384 GLU A N 1
ATOM 3143 C CA . GLU A 1 384 ? -18.040 1.372 15.531 1.00 98.06 384 GLU A CA 1
ATOM 3144 C C . GLU A 1 384 ? -19.130 1.757 16.529 1.00 98.06 384 GLU A C 1
ATOM 3146 O O . GLU A 1 384 ? -18.986 1.543 17.733 1.00 98.06 384 GLU A O 1
ATOM 3151 N N . TYR A 1 385 ? -20.222 2.336 16.034 1.00 98.00 385 TYR A N 1
ATOM 3152 C CA . TYR A 1 385 ? -21.300 2.860 16.868 1.00 98.00 385 TYR A CA 1
ATOM 3153 C C . TYR A 1 385 ? -22.655 2.301 16.443 1.00 98.00 385 TYR A C 1
ATOM 3155 O O . TYR A 1 385 ? -23.049 2.405 15.283 1.00 98.00 385 TYR A O 1
ATOM 3163 N N . ASP A 1 386 ? -23.369 1.730 17.408 1.00 97.94 386 ASP A N 1
ATOM 3164 C CA . ASP A 1 386 ? -24.774 1.365 17.290 1.00 97.94 386 ASP A CA 1
ATOM 3165 C C . ASP A 1 386 ? -25.636 2.549 17.736 1.00 97.94 386 ASP A C 1
ATOM 3167 O O . ASP A 1 386 ? -25.744 2.839 18.930 1.00 97.94 386 ASP A O 1
ATOM 3171 N N . GLU A 1 387 ? -26.250 3.243 16.781 1.00 96.00 387 GLU A N 1
ATOM 3172 C CA . GLU A 1 387 ? -27.100 4.402 17.059 1.00 96.00 387 GLU A CA 1
ATOM 3173 C C . GLU A 1 387 ? -28.390 4.038 17.808 1.00 96.00 387 GLU A C 1
ATOM 3175 O O . GLU A 1 387 ? -28.807 4.779 18.708 1.00 96.00 387 GLU A O 1
ATOM 3180 N N . GLU A 1 388 ? -29.006 2.899 17.477 1.00 96.38 388 GLU A N 1
ATOM 3181 C CA . GLU A 1 388 ? -30.278 2.477 18.069 1.00 96.38 388 GLU A CA 1
ATOM 3182 C C . GLU A 1 388 ? -30.104 2.124 19.546 1.00 96.38 388 GLU A C 1
ATOM 3184 O O . GLU A 1 388 ? -30.910 2.531 20.389 1.00 96.38 388 GLU A O 1
ATOM 3189 N N . ARG A 1 389 ? -29.036 1.384 19.862 1.00 97.25 389 ARG A N 1
ATOM 3190 C CA . ARG A 1 389 ? -28.728 0.941 21.230 1.00 97.25 389 ARG A CA 1
ATOM 3191 C C . ARG A 1 389 ? -27.834 1.920 21.993 1.00 97.25 389 ARG A C 1
ATOM 3193 O O . ARG A 1 389 ? -27.687 1.774 23.201 1.00 97.25 389 ARG A O 1
ATOM 3200 N N . ASP A 1 390 ? -27.280 2.925 21.314 1.00 98.00 390 ASP A N 1
ATOM 3201 C CA . ASP A 1 390 ? -26.308 3.891 21.842 1.00 98.00 390 ASP A CA 1
ATOM 3202 C C . ASP A 1 390 ? -25.053 3.214 22.422 1.00 98.00 390 ASP A C 1
ATOM 3204 O O . ASP A 1 390 ? -24.574 3.574 23.500 1.00 98.00 390 ASP A O 1
ATOM 3208 N N . ILE A 1 391 ? -24.531 2.213 21.705 1.00 98.44 391 ILE A N 1
ATOM 3209 C CA . ILE A 1 391 ? -23.365 1.424 22.122 1.00 98.44 391 ILE A CA 1
ATOM 3210 C C . ILE A 1 391 ? -22.160 1.777 21.256 1.00 98.44 391 ILE A C 1
ATOM 3212 O O . ILE A 1 391 ? -22.216 1.712 20.031 1.00 98.44 391 ILE A O 1
ATOM 3216 N N . LEU A 1 392 ? -21.044 2.096 21.904 1.00 98.56 392 LEU A N 1
ATOM 3217 C CA . LEU A 1 392 ? -19.740 2.231 21.266 1.00 98.56 392 LEU A CA 1
ATOM 3218 C C . LEU A 1 392 ? -18.964 0.920 21.382 1.00 98.56 392 LEU A C 1
ATOM 3220 O O . LEU A 1 392 ? -18.715 0.451 22.492 1.00 98.56 392 LEU A O 1
ATOM 3224 N N . TYR A 1 393 ? -18.546 0.363 20.252 1.00 98.62 393 TYR A N 1
ATOM 3225 C CA . TYR A 1 393 ? -17.662 -0.795 20.183 1.00 98.62 393 TYR A CA 1
ATOM 3226 C C . TYR A 1 393 ? -16.227 -0.366 19.885 1.00 98.62 393 TYR A C 1
ATOM 3228 O O . TYR A 1 393 ? -15.993 0.546 19.092 1.00 98.62 393 TYR A O 1
ATOM 3236 N N . SER A 1 394 ? -15.264 -1.065 20.482 1.00 98.00 394 SER A N 1
ATOM 3237 C CA . SER A 1 394 ? -13.851 -0.989 20.120 1.00 98.00 394 SER A CA 1
ATOM 3238 C C . SER A 1 394 ? -13.217 -2.378 20.114 1.00 98.00 394 SER A C 1
ATOM 3240 O O . SER A 1 394 ? -13.485 -3.196 20.996 1.00 98.00 394 SER A O 1
ATOM 3242 N N . VAL A 1 395 ? -12.340 -2.653 19.151 1.00 97.94 395 VAL A N 1
ATOM 3243 C CA . VAL A 1 395 ? -11.511 -3.870 19.123 1.00 97.94 395 VAL A CA 1
ATOM 3244 C C . VAL A 1 395 ? -10.040 -3.499 19.026 1.00 97.94 395 VAL A C 1
ATOM 3246 O O . VAL A 1 395 ? -9.685 -2.541 18.339 1.00 97.94 395 VAL A O 1
ATOM 3249 N N . ASP A 1 396 ? -9.190 -4.230 19.741 1.00 96.44 396 ASP A N 1
ATOM 3250 C CA . ASP A 1 396 ? -7.754 -3.973 19.779 1.00 96.44 396 ASP A CA 1
ATOM 3251 C C . ASP A 1 396 ? -6.928 -4.984 18.976 1.00 96.44 396 ASP A C 1
ATOM 3253 O O . ASP A 1 396 ? -7.395 -6.051 18.581 1.00 96.44 396 ASP A O 1
ATOM 3257 N N . ALA A 1 397 ? -5.660 -4.651 18.757 1.00 93.25 397 ALA A N 1
ATOM 3258 C CA . ALA A 1 397 ? -4.697 -5.515 18.090 1.00 93.25 397 ALA A CA 1
ATOM 3259 C C . ALA A 1 397 ? -4.272 -6.737 18.926 1.00 93.25 397 ALA A C 1
ATOM 3261 O O . ALA A 1 397 ? -3.412 -7.477 18.464 1.00 93.25 397 ALA A O 1
ATOM 3262 N N . GLY A 1 398 ? -4.818 -6.957 20.128 1.00 93.38 398 GLY A N 1
ATOM 3263 C CA . GLY A 1 398 ? -4.391 -8.006 21.050 1.00 93.38 398 GLY A CA 1
ATOM 3264 C C . GLY A 1 398 ? -3.033 -7.758 21.725 1.00 93.38 398 GLY A C 1
ATOM 3265 O O . GLY A 1 398 ? -2.260 -6.860 21.396 1.00 93.38 398 GLY A O 1
ATOM 3266 N N . ARG A 1 399 ? -2.717 -8.586 22.724 1.00 92.56 399 ARG A N 1
ATOM 3267 C CA . ARG A 1 399 ? -1.471 -8.505 23.516 1.00 92.56 399 ARG A CA 1
ATOM 3268 C C . ARG A 1 399 ? -0.509 -9.665 23.277 1.00 92.56 399 ARG A C 1
ATOM 3270 O O . ARG A 1 399 ? 0.605 -9.664 23.802 1.00 92.56 399 ARG A O 1
ATOM 3277 N N . GLY A 1 400 ? -0.947 -10.670 22.532 1.00 93.00 400 GLY A N 1
ATOM 3278 C CA . GLY A 1 400 ? -0.255 -11.930 22.318 1.00 93.00 400 GLY A CA 1
ATOM 3279 C C . GLY A 1 400 ? -1.198 -12.935 21.671 1.00 93.00 400 GLY A C 1
ATOM 3280 O O . GLY A 1 400 ? -2.193 -12.551 21.080 1.00 93.00 400 GLY A O 1
ATOM 3281 N N . PHE A 1 401 ? -0.890 -14.223 21.787 1.00 93.81 401 PHE A N 1
ATOM 3282 C CA . PHE A 1 401 ? -1.680 -15.294 21.176 1.00 93.81 401 PHE A CA 1
ATOM 3283 C C . PHE A 1 401 ? -2.712 -15.902 22.138 1.00 93.81 401 PHE A C 1
ATOM 3285 O O . PHE A 1 401 ? -2.562 -15.785 23.357 1.00 93.81 401 PHE A O 1
ATOM 3292 N N . GLY A 1 402 ? -3.696 -16.634 21.606 1.00 92.62 402 GLY A N 1
ATOM 3293 C CA . GLY A 1 402 ? -4.651 -17.387 22.423 1.00 92.62 402 GLY A CA 1
ATOM 3294 C C . GLY A 1 402 ? -5.616 -16.464 23.154 1.00 92.62 402 GLY A C 1
ATOM 3295 O O . GLY A 1 402 ? -6.188 -15.556 22.561 1.00 92.62 402 GLY A O 1
ATOM 3296 N N . ASP A 1 403 ? -5.748 -16.647 24.467 1.00 93.56 403 ASP A N 1
ATOM 3297 C CA . ASP A 1 403 ? -6.566 -15.792 25.339 1.00 93.56 403 ASP A CA 1
ATOM 3298 C C . ASP A 1 403 ? -6.000 -14.373 25.542 1.00 93.56 403 ASP A C 1
ATOM 3300 O O . ASP A 1 403 ? -6.660 -13.513 26.134 1.00 93.56 403 ASP A O 1
ATOM 3304 N N . ASN A 1 404 ? -4.789 -14.118 25.036 1.00 94.25 404 ASN A N 1
ATOM 3305 C CA . ASN A 1 404 ? -4.195 -12.787 24.936 1.00 94.25 404 ASN A CA 1
ATOM 3306 C C . ASN A 1 404 ? -4.394 -12.141 23.556 1.00 94.25 404 ASN A C 1
ATOM 3308 O O . ASN A 1 404 ? -3.821 -11.079 23.311 1.00 94.25 404 ASN A O 1
ATOM 3312 N N . GLY A 1 405 ? -5.166 -12.768 22.665 1.00 94.44 405 GLY A N 1
ATOM 3313 C CA . GLY A 1 405 ? -5.528 -12.205 21.368 1.00 94.44 405 GLY A CA 1
ATOM 3314 C C . GLY A 1 405 ? -6.440 -10.968 21.463 1.00 94.44 405 GLY A C 1
ATOM 3315 O O . GLY A 1 405 ? -6.676 -10.450 22.559 1.00 94.44 405 GLY A O 1
ATOM 3316 N N . PRO A 1 406 ? -6.955 -10.492 20.316 1.00 96.31 406 PRO A N 1
ATOM 3317 C CA . PRO A 1 406 ? -7.800 -9.298 20.212 1.00 96.31 406 PRO A CA 1
ATOM 3318 C C . PRO A 1 406 ? -8.995 -9.305 21.160 1.00 96.31 406 PRO A C 1
ATOM 3320 O O . PRO A 1 406 ? -9.798 -10.236 21.129 1.00 96.31 406 PRO A O 1
ATOM 3323 N N . SER A 1 407 ? -9.155 -8.260 21.968 1.00 97.12 407 SER A N 1
ATOM 3324 C CA . SER A 1 407 ? -10.320 -8.081 22.830 1.00 97.12 407 SER A CA 1
ATOM 3325 C C . SER A 1 407 ? -11.286 -7.049 22.262 1.00 97.12 407 SER A C 1
ATOM 3327 O O . SER A 1 407 ? -10.890 -6.028 21.697 1.00 97.12 407 SER A O 1
ATOM 3329 N N . VAL A 1 408 ? -12.577 -7.304 22.461 1.00 98.06 408 VAL A N 1
ATOM 3330 C CA . VAL A 1 408 ? -13.655 -6.372 22.125 1.00 98.06 408 VAL A CA 1
ATOM 3331 C C . VAL A 1 408 ? -14.193 -5.743 23.401 1.00 98.06 408 VAL A C 1
ATOM 3333 O O . VAL A 1 408 ? -14.466 -6.438 24.383 1.00 98.06 408 VAL A O 1
ATOM 3336 N N . LEU A 1 409 ? -14.335 -4.426 23.388 1.00 98.12 409 LEU A N 1
ATOM 3337 C CA . LEU A 1 409 ? -14.925 -3.630 24.450 1.00 98.12 409 LEU A CA 1
ATOM 3338 C C . LEU A 1 409 ? -16.188 -2.961 23.908 1.00 98.12 409 LEU A C 1
ATOM 3340 O O . LEU A 1 409 ? -16.230 -2.517 22.763 1.00 98.12 409 LEU A O 1
ATOM 3344 N N . ALA A 1 410 ? -17.229 -2.923 24.731 1.00 98.50 410 ALA A N 1
ATOM 3345 C CA . ALA A 1 410 ? -18.475 -2.241 24.424 1.00 98.50 410 ALA A CA 1
ATOM 3346 C C . ALA A 1 410 ? -18.842 -1.293 25.565 1.00 98.50 410 ALA A C 1
ATOM 3348 O O . ALA A 1 410 ? -18.755 -1.662 26.739 1.00 98.50 410 ALA A O 1
ATOM 3349 N N . ILE A 1 411 ? -19.261 -0.084 25.205 1.00 98.56 411 ILE A N 1
ATOM 3350 C CA . ILE A 1 411 ? -19.662 0.973 26.130 1.00 98.56 411 ILE A CA 1
ATOM 3351 C C . ILE A 1 411 ? -21.103 1.350 25.815 1.00 98.56 411 ILE A C 1
ATOM 3353 O O . ILE A 1 411 ? -21.374 1.903 24.753 1.00 98.56 411 ILE A O 1
ATOM 3357 N N . ASP A 1 412 ? -22.021 1.078 26.739 1.00 98.31 412 ASP A N 1
ATOM 3358 C CA . ASP A 1 412 ? -23.343 1.711 26.736 1.00 98.31 412 ASP A CA 1
ATOM 3359 C C . ASP A 1 412 ? -23.151 3.205 27.021 1.00 98.31 412 ASP A C 1
ATOM 3361 O O . ASP A 1 412 ? -22.909 3.614 28.162 1.00 98.31 412 ASP A O 1
ATOM 3365 N N . LEU A 1 413 ? -23.207 4.030 25.974 1.00 98.25 413 LEU A N 1
ATOM 3366 C CA . LEU A 1 413 ? -22.931 5.453 26.099 1.00 98.25 413 LEU A CA 1
ATOM 3367 C C . LEU A 1 413 ? -24.053 6.198 26.833 1.00 98.25 413 LEU A C 1
ATOM 3369 O O . LEU A 1 413 ? -23.814 7.295 27.345 1.00 98.25 413 LEU A O 1
ATOM 3373 N N . ALA A 1 414 ? -25.273 5.662 26.895 1.00 97.06 414 ALA A N 1
ATOM 3374 C CA . ALA A 1 414 ? -26.357 6.296 27.639 1.00 97.06 414 ALA A CA 1
ATOM 3375 C C . ALA A 1 414 ? -26.093 6.225 29.149 1.00 97.06 414 ALA A C 1
ATOM 3377 O O . ALA A 1 414 ? -26.307 7.209 29.864 1.00 97.06 414 ALA A O 1
ATOM 3378 N N . GLU A 1 415 ? -25.586 5.089 29.629 1.00 97.94 415 GLU A N 1
ATOM 3379 C CA . GLU A 1 415 ? -25.150 4.936 31.017 1.00 97.94 415 GLU A CA 1
ATOM 3380 C C . GLU A 1 415 ? -23.822 5.653 31.278 1.00 97.94 415 GLU A C 1
ATOM 3382 O O . GLU A 1 415 ? -23.718 6.460 32.203 1.00 97.94 415 GLU A O 1
ATOM 3387 N N . PHE A 1 416 ? -22.827 5.436 30.420 1.00 98.19 416 PHE A N 1
ATOM 3388 C CA . PHE A 1 416 ? -21.478 5.972 30.587 1.00 98.19 416 PHE A CA 1
ATOM 3389 C C . PHE A 1 416 ? -21.447 7.505 30.680 1.00 98.19 416 PHE A C 1
ATOM 3391 O O . PHE A 1 416 ? -20.726 8.070 31.506 1.00 98.19 416 PHE A O 1
ATOM 3398 N N . ARG A 1 417 ? -22.259 8.207 29.870 1.00 96.69 417 ARG A N 1
ATOM 3399 C CA . ARG A 1 417 ? -22.317 9.682 29.868 1.00 96.69 417 ARG A CA 1
ATOM 3400 C C . ARG A 1 417 ? -22.821 10.272 31.194 1.00 96.69 417 ARG A C 1
ATOM 3402 O O . ARG A 1 417 ? -22.501 11.425 31.475 1.00 96.69 417 ARG A O 1
ATOM 3409 N N . LYS A 1 418 ? -23.560 9.522 32.026 1.00 97.44 418 LYS A N 1
ATOM 3410 C CA . LYS A 1 418 ? -24.022 9.992 33.354 1.00 97.44 418 LYS A CA 1
ATOM 3411 C C . LYS A 1 418 ? -22.872 10.183 34.344 1.00 97.44 418 LYS A C 1
ATOM 3413 O O . LYS A 1 418 ? -23.000 10.979 35.267 1.00 97.44 418 LYS A O 1
ATOM 3418 N N . HIS A 1 419 ? -21.767 9.480 34.108 1.00 97.06 419 HIS A N 1
ATOM 3419 C CA . HIS A 1 419 ? -20.565 9.455 34.940 1.00 97.06 419 HIS A CA 1
ATOM 3420 C C . HIS A 1 419 ? -19.358 10.084 34.228 1.00 97.06 419 HIS A C 1
ATOM 3422 O O . HIS A 1 419 ? -18.207 9.890 34.625 1.00 97.06 419 HIS A O 1
ATOM 3428 N N . LEU A 1 420 ? -19.597 10.833 33.146 1.00 93.44 420 LEU A N 1
ATOM 3429 C CA . LEU A 1 420 ? -18.534 11.501 32.405 1.00 93.44 420 LEU A CA 1
ATOM 3430 C C . LEU A 1 420 ? -17.829 12.527 33.309 1.00 93.44 420 LEU A C 1
ATOM 3432 O O . LEU A 1 420 ? -18.474 13.381 33.916 1.00 93.44 420 LEU A O 1
ATOM 3436 N N . GLY A 1 421 ? -16.500 12.438 33.390 1.00 87.69 421 GLY A N 1
ATOM 3437 C CA . GLY A 1 421 ? -15.669 13.264 34.273 1.00 87.69 421 GLY A CA 1
ATOM 3438 C C . GLY A 1 421 ? -15.355 12.629 35.633 1.00 87.69 421 GLY A C 1
ATOM 3439 O O . GLY A 1 421 ? -14.481 13.132 36.340 1.00 87.69 421 GLY A O 1
ATOM 3440 N N . GLU A 1 422 ? -15.999 11.516 35.998 1.00 94.12 422 GLU A N 1
ATOM 3441 C CA . GLU A 1 422 ? -15.576 10.716 37.149 1.00 94.12 422 GLU A CA 1
ATOM 3442 C C . GLU A 1 422 ? -14.302 9.922 36.801 1.00 94.12 422 GLU A C 1
ATOM 3444 O O . GLU A 1 422 ? -14.251 9.273 35.751 1.00 94.12 422 GLU A O 1
ATOM 3449 N N . PRO A 1 423 ? -13.261 9.939 37.657 1.00 88.69 423 PRO A N 1
ATOM 3450 C CA . PRO A 1 423 ? -12.045 9.180 37.402 1.00 88.69 423 PRO A CA 1
ATOM 3451 C C . PRO A 1 423 ? -12.326 7.679 37.496 1.00 88.69 423 PRO A C 1
ATOM 3453 O O . PRO A 1 423 ? -12.830 7.195 38.512 1.00 88.69 423 PRO A O 1
ATOM 3456 N N . GLY A 1 424 ? -11.938 6.922 36.469 1.00 95.69 424 GLY A N 1
ATOM 3457 C CA . GLY A 1 424 ? -11.976 5.468 36.547 1.00 95.69 424 GLY A CA 1
ATOM 3458 C C . GLY A 1 424 ? -10.942 4.898 37.529 1.00 95.69 424 GLY A C 1
ATOM 3459 O O . GLY A 1 424 ? -10.041 5.608 38.012 1.00 95.69 424 GLY A O 1
ATOM 3460 N N . PRO A 1 425 ? -11.073 3.601 37.857 1.00 96.69 425 PRO A N 1
ATOM 3461 C CA . PRO A 1 425 ? -10.123 2.911 38.713 1.00 96.69 425 PRO A CA 1
ATOM 3462 C C . PRO A 1 425 ? -8.763 2.768 38.019 1.00 96.69 425 PRO A C 1
ATOM 3464 O O . PRO A 1 425 ? -8.638 2.897 36.800 1.00 96.69 425 PRO A O 1
ATOM 3467 N N . LEU A 1 426 ? -7.736 2.471 38.812 1.00 95.88 426 LEU A N 1
ATOM 3468 C CA . LEU A 1 426 ? -6.465 1.997 38.273 1.00 95.88 426 LEU A CA 1
ATOM 3469 C C . LEU A 1 426 ? -6.613 0.536 37.820 1.00 95.88 426 LEU A C 1
ATOM 3471 O O . LEU A 1 426 ? -7.333 -0.224 38.478 1.00 95.88 426 LEU A O 1
ATOM 3475 N N . PRO A 1 427 ? -5.933 0.122 36.739 1.00 94.25 427 PRO A N 1
ATOM 3476 C CA . PRO A 1 427 ? -5.863 -1.282 36.374 1.00 94.25 427 PRO A CA 1
ATOM 3477 C C . PRO A 1 427 ? -5.145 -2.075 37.470 1.00 94.25 427 PRO A C 1
ATOM 3479 O O . PRO A 1 427 ? -4.152 -1.623 38.045 1.00 94.25 427 PRO A O 1
ATOM 3482 N N . VAL A 1 428 ? -5.650 -3.275 37.744 1.00 93.50 428 VAL A N 1
ATOM 3483 C CA . VAL A 1 428 ? -4.943 -4.283 38.551 1.00 93.50 428 VAL A CA 1
ATOM 3484 C C . VAL A 1 428 ? -3.886 -4.985 37.696 1.00 93.50 428 VAL A C 1
ATOM 3486 O O . VAL A 1 428 ? -2.862 -5.426 38.207 1.00 93.50 428 VAL A O 1
ATOM 3489 N N . ASP A 1 429 ? -4.131 -5.046 36.390 1.00 84.12 429 ASP A N 1
ATOM 3490 C CA . ASP A 1 429 ? -3.234 -5.573 35.374 1.00 84.12 429 ASP A CA 1
ATOM 3491 C C . ASP A 1 429 ? -1.907 -4.791 35.257 1.00 84.12 429 ASP A C 1
ATOM 3493 O O . ASP A 1 429 ? -1.873 -3.566 35.109 1.00 84.12 429 ASP A O 1
ATOM 3497 N N . ASP A 1 430 ? -0.798 -5.531 35.256 1.00 87.44 430 ASP A N 1
ATOM 3498 C CA . ASP A 1 430 ? 0.567 -5.007 35.187 1.00 87.44 430 ASP A CA 1
ATOM 3499 C C . ASP A 1 430 ? 1.018 -4.637 33.762 1.00 87.44 430 ASP A C 1
ATOM 3501 O O . ASP A 1 430 ? 2.128 -4.132 33.590 1.00 87.44 430 ASP A O 1
ATOM 3505 N N . PHE A 1 431 ? 0.193 -4.857 32.731 1.00 89.88 431 PHE A N 1
ATOM 3506 C CA . PHE A 1 431 ? 0.559 -4.661 31.320 1.00 89.88 431 PHE A CA 1
ATOM 3507 C C . PHE A 1 431 ? 1.166 -3.284 30.996 1.00 89.88 431 PHE A C 1
ATOM 3509 O O . PHE A 1 431 ? 2.063 -3.187 30.153 1.00 89.88 431 PHE A O 1
ATOM 3516 N N . LEU A 1 432 ? 0.700 -2.224 31.663 1.00 90.50 432 LEU A N 1
ATOM 3517 C CA . LEU A 1 432 ? 1.187 -0.857 31.455 1.00 90.50 432 LEU A CA 1
ATOM 3518 C C . LEU A 1 432 ? 2.370 -0.473 32.360 1.00 90.50 432 LEU A C 1
ATOM 3520 O O . LEU A 1 432 ? 2.978 0.577 32.148 1.00 90.50 432 LEU A O 1
ATOM 3524 N N . LYS A 1 433 ? 2.716 -1.290 33.363 1.00 87.69 433 LYS A N 1
ATOM 3525 C CA . LYS A 1 433 ? 3.723 -0.918 34.363 1.00 87.69 433 LYS A CA 1
ATOM 3526 C C . LYS A 1 433 ? 5.126 -0.838 33.744 1.00 87.69 433 LYS A C 1
ATOM 3528 O O . LYS A 1 433 ? 5.536 -1.753 33.025 1.00 87.69 433 LYS A O 1
ATOM 3533 N N . PRO A 1 434 ? 5.899 0.222 34.043 1.00 92.19 434 PRO A N 1
ATOM 3534 C CA . PRO A 1 434 ? 7.268 0.344 33.575 1.00 92.19 434 PRO A CA 1
ATOM 3535 C C . PRO A 1 434 ? 8.187 -0.600 34.348 1.00 92.19 434 PRO A C 1
ATOM 3537 O O . PRO A 1 434 ? 8.150 -0.664 35.577 1.00 92.19 434 PRO A O 1
ATOM 3540 N N . VAL A 1 435 ? 9.050 -1.306 33.621 1.00 93.75 435 VAL A N 1
ATOM 3541 C CA . VAL A 1 435 ? 10.035 -2.240 34.176 1.00 93.75 435 VAL A CA 1
ATOM 3542 C C . VAL A 1 435 ? 11.432 -1.835 33.699 1.00 93.75 435 VAL A C 1
ATOM 3544 O O . VAL A 1 435 ? 11.615 -1.664 32.493 1.00 93.75 435 VAL A O 1
ATOM 3547 N N . PRO A 1 436 ? 12.429 -1.681 34.590 1.00 95.75 436 PRO A N 1
ATOM 3548 C CA . PRO A 1 436 ? 13.810 -1.420 34.187 1.00 95.75 436 PRO A CA 1
ATOM 3549 C C . PRO A 1 436 ? 14.358 -2.499 33.249 1.00 95.75 436 PRO A C 1
ATOM 3551 O O . PRO A 1 436 ? 14.120 -3.687 33.464 1.00 95.75 436 PRO A O 1
ATOM 3554 N N . LEU A 1 437 ? 15.117 -2.087 32.234 1.00 96.38 437 LEU A N 1
ATOM 3555 C CA . LEU A 1 437 ? 15.792 -3.019 31.332 1.00 96.38 437 LEU A CA 1
ATOM 3556 C C . LEU A 1 437 ? 17.000 -3.675 32.010 1.00 96.38 437 LEU A C 1
ATOM 3558 O O . LEU A 1 437 ? 17.785 -3.017 32.696 1.00 96.38 437 LEU A O 1
ATOM 3562 N N . THR A 1 438 ? 17.199 -4.961 31.736 1.00 96.88 438 THR A N 1
ATOM 3563 C CA . THR A 1 438 ? 18.467 -5.655 31.993 1.00 96.88 438 THR A CA 1
ATOM 3564 C C . THR A 1 438 ? 19.563 -5.168 31.037 1.00 96.88 438 THR A C 1
ATOM 3566 O O . THR A 1 438 ? 19.281 -4.653 29.956 1.00 96.88 438 THR A O 1
ATOM 3569 N N . GLU A 1 439 ? 20.838 -5.366 31.385 1.00 96.56 439 GLU A N 1
ATOM 3570 C CA . GLU A 1 439 ? 21.965 -4.985 30.513 1.00 96.56 439 GLU A CA 1
ATOM 3571 C C . GLU A 1 439 ? 21.928 -5.690 29.143 1.00 96.56 439 GLU A C 1
ATOM 3573 O O . GLU A 1 439 ? 22.279 -5.098 28.121 1.00 96.56 439 GLU A O 1
ATOM 3578 N N . GLU A 1 440 ? 21.444 -6.936 29.090 1.00 96.50 440 GLU A N 1
ATOM 3579 C CA . GLU A 1 440 ? 21.246 -7.654 27.826 1.00 96.50 440 GLU A CA 1
ATOM 3580 C C . GLU A 1 440 ? 20.151 -7.003 26.968 1.00 96.50 440 GLU A C 1
ATOM 3582 O O . GLU A 1 440 ? 20.318 -6.842 25.759 1.00 96.50 440 GLU A O 1
ATOM 3587 N N . GLU A 1 441 ? 19.038 -6.592 27.578 1.00 95.81 441 GLU A N 1
ATOM 3588 C CA . GLU A 1 441 ? 17.952 -5.911 26.868 1.00 95.81 441 GLU A CA 1
ATOM 3589 C C . GLU A 1 441 ? 18.364 -4.524 26.373 1.00 95.81 441 GLU A C 1
ATOM 3591 O O . GLU A 1 441 ? 17.998 -4.156 25.256 1.00 95.81 441 GLU A O 1
ATOM 3596 N N . LYS A 1 442 ? 19.160 -3.775 27.149 1.00 95.38 442 LYS A N 1
ATOM 3597 C CA . LYS A 1 442 ? 19.743 -2.500 26.700 1.00 95.38 442 LYS A CA 1
ATOM 3598 C C . LYS A 1 442 ? 20.609 -2.706 25.463 1.00 95.38 442 LYS A C 1
ATOM 3600 O O . LYS A 1 442 ? 20.410 -2.030 24.458 1.00 95.38 442 LYS A O 1
ATOM 3605 N N . LYS A 1 443 ? 21.490 -3.713 25.486 1.00 94.62 443 LYS A N 1
ATOM 3606 C CA . LYS A 1 443 ? 22.318 -4.070 24.328 1.00 94.62 443 LYS A CA 1
ATOM 3607 C C . LYS A 1 443 ? 21.462 -4.417 23.103 1.00 94.62 443 LYS A C 1
ATOM 3609 O O . LYS A 1 443 ? 21.708 -3.877 22.029 1.00 94.62 443 LYS A O 1
ATOM 3614 N N . LYS A 1 444 ? 20.428 -5.254 23.262 1.00 93.19 444 LYS A N 1
ATOM 3615 C CA . LYS A 1 444 ? 19.503 -5.612 22.169 1.00 93.19 444 LYS A CA 1
ATOM 3616 C C . LYS A 1 444 ? 18.737 -4.403 21.628 1.00 93.19 444 LYS A C 1
ATOM 3618 O O . LYS A 1 444 ? 18.544 -4.300 20.419 1.00 93.19 444 LYS A O 1
ATOM 3623 N N . ARG A 1 445 ? 18.295 -3.485 22.495 1.00 92.00 445 ARG A N 1
ATOM 3624 C CA . ARG A 1 445 ? 17.656 -2.221 22.092 1.00 92.00 445 ARG A CA 1
ATOM 3625 C C . ARG A 1 445 ? 18.614 -1.383 21.250 1.00 92.00 445 ARG A C 1
ATOM 3627 O O . ARG A 1 445 ? 18.225 -0.935 20.178 1.00 92.00 445 ARG A O 1
ATOM 3634 N N . ASP A 1 446 ? 19.848 -1.204 21.706 1.00 91.38 446 ASP A N 1
ATOM 3635 C CA . ASP A 1 446 ? 20.839 -0.369 21.023 1.00 91.38 446 ASP A CA 1
ATOM 3636 C C . ASP A 1 446 ? 21.293 -0.985 19.690 1.00 91.38 446 ASP A C 1
ATOM 3638 O O . ASP A 1 446 ? 21.563 -0.262 18.733 1.00 91.38 446 ASP A O 1
ATOM 3642 N N . GLU A 1 447 ? 21.355 -2.316 19.599 1.00 91.00 447 GLU A N 1
ATOM 3643 C CA . GLU A 1 447 ? 21.560 -3.039 18.339 1.00 91.00 447 GLU A CA 1
ATOM 3644 C C . GLU A 1 447 ? 20.374 -2.848 17.388 1.00 91.00 447 GLU A C 1
ATOM 3646 O O . GLU A 1 447 ? 20.580 -2.487 16.230 1.00 91.00 447 GLU A O 1
ATOM 3651 N N . ARG A 1 448 ? 19.136 -3.003 17.876 1.00 86.94 448 ARG A N 1
ATOM 3652 C CA . ARG A 1 448 ? 17.925 -2.792 17.071 1.00 86.94 448 ARG A CA 1
ATOM 3653 C C . ARG A 1 448 ? 17.811 -1.355 16.572 1.00 86.94 448 ARG A C 1
ATOM 3655 O O . ARG A 1 448 ? 17.504 -1.165 15.409 1.00 86.94 448 ARG A O 1
ATOM 3662 N N . ASN A 1 449 ? 18.103 -0.354 17.401 1.00 87.88 449 ASN A N 1
ATOM 3663 C CA . ASN A 1 449 ? 18.015 1.061 17.019 1.00 87.88 449 ASN A CA 1
ATOM 3664 C C . ASN A 1 449 ? 19.025 1.454 15.919 1.00 87.88 449 ASN A C 1
ATOM 3666 O O . ASN A 1 449 ? 18.851 2.481 15.269 1.00 87.88 449 ASN A O 1
ATOM 3670 N N . LYS A 1 450 ? 20.081 0.656 15.692 1.00 85.25 450 LYS A N 1
ATOM 3671 C CA . LYS A 1 450 ? 20.999 0.839 14.552 1.00 85.25 450 LYS A CA 1
ATOM 3672 C C . LYS A 1 450 ? 20.425 0.298 13.244 1.00 85.25 450 LYS A C 1
ATOM 3674 O O . LYS A 1 450 ? 20.887 0.692 12.178 1.00 85.25 450 LYS A O 1
ATOM 3679 N N . VAL A 1 451 ? 19.448 -0.602 13.323 1.00 79.94 451 VAL A N 1
ATOM 3680 C CA . VAL A 1 451 ? 18.770 -1.188 12.171 1.00 79.94 451 VAL A CA 1
ATOM 3681 C C . VAL A 1 451 ? 17.492 -0.400 11.919 1.00 79.94 451 VAL A C 1
ATOM 3683 O O . VAL A 1 451 ? 16.568 -0.412 12.726 1.00 79.94 451 VAL A O 1
ATOM 3686 N N . LYS A 1 452 ? 17.416 0.270 10.773 1.00 72.94 452 LYS A N 1
ATOM 3687 C CA . LYS A 1 452 ? 16.163 0.858 10.300 1.00 72.94 452 LYS A CA 1
ATOM 3688 C C . LYS A 1 452 ? 15.436 -0.211 9.487 1.00 72.94 452 LYS A C 1
ATOM 3690 O O . LYS A 1 452 ? 15.742 -0.402 8.317 1.00 72.94 452 LYS A O 1
ATOM 3695 N N . ALA A 1 453 ? 14.559 -0.975 10.132 1.00 66.69 453 ALA A N 1
ATOM 3696 C CA . ALA A 1 453 ? 13.787 -2.025 9.468 1.00 66.69 453 ALA A CA 1
ATOM 3697 C C . ALA A 1 453 ? 12.420 -1.493 9.006 1.00 66.69 453 ALA A C 1
ATOM 3699 O O . ALA A 1 453 ? 11.771 -0.734 9.726 1.00 66.69 453 ALA A O 1
ATOM 3700 N N . GLY A 1 454 ? 11.996 -1.907 7.811 1.00 72.44 454 GLY A N 1
ATOM 3701 C CA . GLY A 1 454 ? 10.628 -1.738 7.315 1.00 72.44 454 GLY A CA 1
ATOM 3702 C C . GLY A 1 454 ? 9.648 -2.776 7.875 1.00 72.44 454 GLY A C 1
ATOM 3703 O O . GLY A 1 454 ? 10.033 -3.649 8.653 1.00 72.44 454 GLY A O 1
ATOM 3704 N N . GLU A 1 455 ? 8.382 -2.710 7.450 1.00 72.31 455 GLU A N 1
ATOM 3705 C CA . GLU A 1 455 ? 7.349 -3.698 7.838 1.00 72.31 455 GLU A CA 1
ATOM 3706 C C . GLU A 1 455 ? 7.631 -5.094 7.255 1.00 72.31 455 GLU A C 1
ATOM 3708 O O . GLU A 1 455 ? 7.277 -6.112 7.839 1.00 72.31 455 GLU A O 1
ATOM 3713 N N . GLU A 1 456 ? 8.296 -5.144 6.106 1.00 67.56 456 GLU A N 1
ATOM 3714 C CA . GLU A 1 456 ? 8.604 -6.347 5.332 1.00 67.56 456 GLU A CA 1
ATOM 3715 C C . GLU A 1 456 ? 9.694 -7.261 5.920 1.00 67.56 456 GLU A C 1
ATOM 3717 O O . GLU A 1 456 ? 9.935 -8.311 5.338 1.00 67.56 456 GLU A O 1
ATOM 3722 N N . VAL A 1 457 ? 10.367 -6.865 7.013 1.00 62.47 457 VAL A N 1
ATOM 3723 C CA . VAL A 1 457 ? 11.494 -7.586 7.654 1.00 62.47 457 VAL A C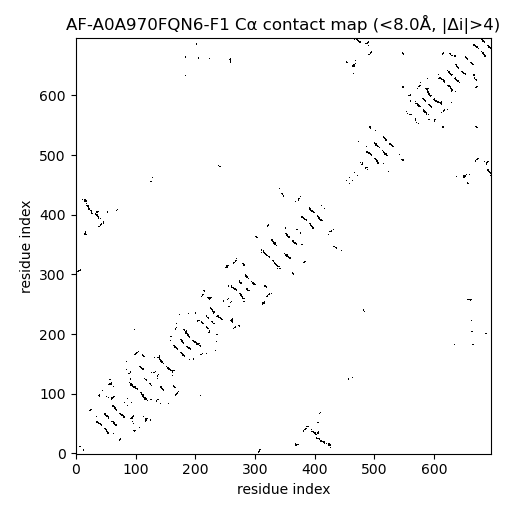A 1
ATOM 3724 C C . VAL A 1 457 ? 12.444 -8.233 6.626 1.00 62.47 457 VAL A C 1
ATOM 3726 O O . VAL A 1 457 ? 12.397 -9.428 6.370 1.00 62.47 457 VAL A O 1
ATOM 3729 N N . THR A 1 458 ? 13.344 -7.443 6.033 1.00 65.75 458 THR A N 1
ATOM 3730 C CA . THR A 1 458 ? 14.240 -7.901 4.945 1.00 65.75 458 THR A CA 1
ATOM 3731 C C . THR A 1 458 ? 15.623 -8.369 5.394 1.00 65.75 458 THR A C 1
ATOM 3733 O O . THR A 1 458 ? 16.460 -8.706 4.557 1.00 65.75 458 THR A O 1
ATOM 3736 N N . ALA A 1 459 ? 15.908 -8.348 6.700 1.00 65.44 459 ALA A N 1
ATOM 3737 C CA . ALA A 1 459 ? 17.276 -8.451 7.206 1.00 65.44 459 ALA A CA 1
ATOM 3738 C C . ALA A 1 459 ? 17.961 -9.780 6.846 1.00 65.44 459 ALA A C 1
ATOM 3740 O O . ALA A 1 459 ? 19.163 -9.789 6.581 1.00 65.44 459 ALA A O 1
ATOM 3741 N N . ASN A 1 460 ? 17.212 -10.887 6.826 1.00 71.69 460 ASN A N 1
ATOM 3742 C CA . ASN A 1 460 ? 17.767 -12.209 6.530 1.00 71.69 460 ASN A CA 1
ATOM 3743 C C . ASN A 1 460 ? 17.564 -12.626 5.067 1.00 71.69 460 ASN A C 1
ATOM 3745 O O . ASN A 1 460 ? 18.273 -13.516 4.594 1.00 71.69 460 ASN A O 1
ATOM 3749 N N . ASN A 1 461 ? 16.632 -11.990 4.350 1.00 77.12 461 ASN A N 1
ATOM 3750 C CA . ASN A 1 461 ? 16.349 -12.263 2.945 1.00 77.12 461 ASN A CA 1
ATOM 3751 C C . ASN A 1 461 ? 16.076 -10.968 2.145 1.00 77.12 461 ASN A C 1
ATOM 3753 O O . ASN A 1 461 ? 14.920 -10.641 1.854 1.00 77.12 461 ASN A O 1
ATOM 3757 N N . PRO A 1 462 ? 17.124 -10.203 1.790 1.00 81.44 462 PRO A N 1
ATOM 3758 C CA . PRO A 1 462 ? 16.958 -8.944 1.080 1.00 81.44 462 PRO A CA 1
ATOM 3759 C C . PRO A 1 462 ? 16.444 -9.171 -0.346 1.00 81.44 462 PRO A C 1
ATOM 3761 O O . PRO A 1 462 ? 16.959 -10.005 -1.086 1.00 81.44 462 PRO A O 1
ATOM 3764 N N . PHE A 1 463 ? 15.452 -8.377 -0.746 1.00 88.31 463 PHE A N 1
ATOM 3765 C CA . PHE A 1 463 ? 14.870 -8.387 -2.095 1.00 88.31 463 PHE A CA 1
ATOM 3766 C C . PHE A 1 463 ? 14.994 -7.037 -2.818 1.00 88.31 463 PHE A C 1
ATOM 3768 O O . PHE A 1 463 ? 14.509 -6.887 -3.940 1.00 88.31 463 PHE A O 1
ATOM 3775 N N . GLN A 1 464 ? 15.579 -6.033 -2.163 1.00 90.62 464 GLN A N 1
ATOM 3776 C CA . GLN A 1 464 ? 15.778 -4.693 -2.712 1.00 90.62 464 GLN A CA 1
ATOM 3777 C C . GLN A 1 464 ? 17.022 -4.675 -3.597 1.00 90.62 464 GLN A C 1
ATOM 3779 O O . GLN A 1 464 ? 18.072 -5.169 -3.191 1.00 90.62 464 GLN A O 1
ATOM 3784 N N . ALA A 1 465 ? 16.917 -4.067 -4.779 1.00 93.88 465 ALA A N 1
ATOM 3785 C CA . ALA A 1 465 ? 18.019 -4.042 -5.742 1.00 93.88 465 ALA A CA 1
ATOM 3786 C C . ALA A 1 465 ? 19.274 -3.310 -5.236 1.00 93.88 465 ALA A C 1
ATOM 3788 O O . ALA A 1 465 ? 20.394 -3.668 -5.606 1.00 93.88 465 ALA A O 1
ATOM 3789 N N . PHE A 1 466 ? 19.082 -2.294 -4.394 1.00 93.75 466 PHE A N 1
ATOM 3790 C CA . PHE A 1 466 ? 20.140 -1.462 -3.823 1.00 93.75 466 PHE A CA 1
ATOM 3791 C C . PHE A 1 466 ? 19.806 -1.113 -2.371 1.00 93.75 466 PHE A C 1
ATOM 3793 O O . PHE A 1 466 ? 18.617 -1.069 -2.043 1.00 93.75 466 PHE A O 1
ATOM 3800 N N . PRO A 1 467 ? 20.800 -0.811 -1.517 1.00 90.56 467 PRO A N 1
ATOM 3801 C CA . PRO A 1 467 ? 20.553 -0.273 -0.182 1.00 90.56 467 PRO A CA 1
ATOM 3802 C C . PRO A 1 467 ? 19.744 1.029 -0.236 1.00 90.56 467 PRO A C 1
ATOM 3804 O O . PRO A 1 467 ? 19.962 1.867 -1.114 1.00 90.56 467 PRO A O 1
ATOM 3807 N N . ILE A 1 468 ? 18.818 1.221 0.706 1.00 88.38 468 ILE A N 1
ATOM 3808 C CA . ILE A 1 468 ? 17.914 2.382 0.707 1.00 88.38 468 ILE A CA 1
ATOM 3809 C C . ILE A 1 468 ? 18.667 3.715 0.826 1.00 88.38 468 ILE A C 1
ATOM 3811 O O . ILE A 1 468 ? 18.265 4.707 0.227 1.00 88.38 468 ILE A O 1
ATOM 3815 N N . GLU A 1 469 ? 19.788 3.746 1.549 1.00 89.06 469 GLU A N 1
ATOM 3816 C CA . GLU A 1 469 ? 20.630 4.932 1.716 1.00 89.06 469 GLU A CA 1
ATOM 3817 C C . GLU A 1 469 ? 21.266 5.428 0.414 1.00 89.06 469 GLU A C 1
ATOM 3819 O O . GLU A 1 469 ? 21.602 6.607 0.323 1.00 89.06 469 GLU A O 1
ATOM 3824 N N . ALA A 1 470 ? 21.408 4.549 -0.577 1.00 92.75 470 ALA A N 1
ATOM 3825 C CA . ALA A 1 470 ? 21.960 4.877 -1.882 1.00 92.75 470 ALA A CA 1
ATOM 3826 C C . ALA A 1 470 ? 20.879 5.287 -2.889 1.00 92.75 470 ALA A C 1
ATOM 3828 O O . ALA A 1 470 ? 21.220 5.717 -3.983 1.00 92.75 470 ALA A O 1
ATOM 3829 N N . CYS A 1 471 ? 19.591 5.145 -2.552 1.00 93.62 471 CYS A N 1
ATOM 3830 C CA . CYS A 1 471 ? 18.490 5.295 -3.494 1.00 93.62 471 CYS A CA 1
ATOM 3831 C C . CYS A 1 471 ? 17.637 6.541 -3.205 1.00 93.62 471 CYS A C 1
ATOM 3833 O O . CYS A 1 471 ? 16.982 6.658 -2.168 1.00 93.62 471 CYS A O 1
ATOM 3835 N N . TYR A 1 472 ? 17.565 7.445 -4.181 1.00 95.31 472 TYR A N 1
ATOM 3836 C CA . TYR A 1 472 ? 16.857 8.720 -4.090 1.00 95.31 472 TYR A CA 1
ATOM 3837 C C . TYR A 1 472 ? 15.675 8.760 -5.071 1.00 95.31 472 TYR A C 1
ATOM 3839 O O . TYR A 1 472 ? 15.893 8.779 -6.284 1.00 95.31 472 TYR A O 1
ATOM 3847 N N . PRO A 1 473 ? 14.419 8.781 -4.588 1.00 95.81 473 PRO A N 1
ATOM 3848 C CA . PRO A 1 473 ? 13.249 8.832 -5.458 1.00 95.81 473 PRO A CA 1
ATOM 3849 C C . PRO A 1 473 ? 12.897 10.267 -5.879 1.00 95.81 473 PRO A C 1
ATOM 3851 O O . PRO A 1 473 ? 12.675 11.140 -5.039 1.00 95.81 473 PRO A O 1
ATOM 3854 N N . VAL A 1 474 ? 12.731 10.488 -7.182 1.00 97.00 474 VAL A N 1
ATOM 3855 C CA . VAL A 1 474 ? 12.172 11.707 -7.782 1.00 97.00 474 VAL A CA 1
ATOM 3856 C C . VAL A 1 474 ? 10.781 11.386 -8.339 1.00 97.00 474 VAL A C 1
ATOM 3858 O O . VAL A 1 474 ? 10.642 10.716 -9.364 1.00 97.00 474 VAL A O 1
ATOM 3861 N N . ARG A 1 475 ? 9.726 11.834 -7.645 1.00 95.38 475 ARG A N 1
ATOM 3862 C CA . ARG A 1 475 ? 8.314 11.522 -7.952 1.00 95.38 475 ARG A CA 1
ATOM 3863 C C . ARG A 1 475 ? 7.791 12.358 -9.128 1.00 95.38 475 ARG A C 1
ATOM 3865 O O . ARG A 1 475 ? 7.070 13.333 -8.926 1.00 95.38 475 ARG A O 1
ATOM 3872 N N . ILE A 1 476 ? 8.142 11.972 -10.356 1.00 96.50 476 ILE A N 1
ATOM 3873 C CA . ILE A 1 476 ? 7.785 12.676 -11.606 1.00 96.50 476 ILE A CA 1
ATOM 3874 C C . ILE A 1 476 ? 6.291 13.002 -11.692 1.00 96.50 476 ILE A C 1
ATOM 3876 O O . ILE A 1 476 ? 5.913 14.111 -12.072 1.00 96.50 476 ILE A O 1
ATOM 3880 N N . TRP A 1 477 ? 5.440 12.067 -11.273 1.00 96.19 477 TRP A N 1
ATOM 3881 C CA . TRP A 1 477 ? 3.987 12.215 -11.310 1.00 96.19 477 TRP A CA 1
ATOM 3882 C C . TRP A 1 477 ? 3.435 13.401 -10.498 1.00 96.19 477 TRP A C 1
ATOM 3884 O O . TRP A 1 477 ? 2.343 13.883 -10.788 1.00 96.19 477 TRP A O 1
ATOM 3894 N N . ARG A 1 478 ? 4.191 13.936 -9.527 1.00 95.12 478 ARG A N 1
ATOM 3895 C CA . ARG A 1 478 ? 3.816 15.153 -8.780 1.00 95.12 478 ARG A CA 1
ATOM 3896 C C . ARG A 1 478 ? 4.132 16.456 -9.517 1.00 95.12 478 ARG A C 1
ATOM 3898 O O . ARG A 1 478 ? 3.750 17.524 -9.046 1.00 95.12 478 ARG A O 1
ATOM 3905 N N . HIS A 1 479 ? 4.820 16.382 -10.653 1.00 95.88 479 HIS A N 1
ATOM 3906 C CA . HIS A 1 479 ? 5.249 17.541 -11.435 1.00 95.88 479 HIS A CA 1
ATOM 3907 C C . HIS A 1 479 ? 4.524 17.671 -12.783 1.00 95.88 479 HIS A C 1
ATOM 3909 O O . HIS A 1 479 ? 4.844 18.567 -13.565 1.00 95.88 479 HIS A O 1
ATOM 3915 N N . VAL A 1 480 ? 3.530 16.820 -13.049 1.00 95.94 480 VAL A N 1
ATOM 3916 C CA . VAL A 1 480 ? 2.596 16.938 -14.182 1.00 95.94 480 VAL A CA 1
ATOM 3917 C C . VAL A 1 480 ? 1.226 17.435 -13.690 1.00 95.94 480 VAL A C 1
ATOM 3919 O O . VAL A 1 480 ? 0.979 17.430 -12.481 1.00 95.94 480 VAL A O 1
ATOM 3922 N N . PRO A 1 481 ? 0.318 17.899 -14.571 1.00 95.88 481 PRO A N 1
ATOM 3923 C CA . PRO A 1 481 ? -1.053 18.193 -14.160 1.00 95.88 481 PRO A CA 1
ATOM 3924 C C . PRO A 1 481 ? -1.693 16.974 -13.480 1.00 95.88 481 PRO A C 1
ATOM 3926 O O . PRO A 1 481 ? -1.684 15.883 -14.039 1.00 95.88 481 PRO A O 1
ATOM 3929 N N . HIS A 1 482 ? -2.286 17.152 -12.296 1.00 94.62 482 HIS A N 1
ATOM 3930 C CA . HIS A 1 482 ? -2.874 16.048 -11.516 1.00 94.62 482 HIS A CA 1
ATOM 3931 C C . HIS A 1 482 ? -4.016 15.299 -12.240 1.00 94.62 482 HIS A C 1
ATOM 3933 O O . HIS A 1 482 ? -4.369 14.182 -11.871 1.00 94.62 482 HIS A O 1
ATOM 3939 N N . THR A 1 483 ? -4.595 15.902 -13.280 1.00 95.31 483 THR A N 1
ATOM 3940 C CA . THR A 1 483 ? -5.615 15.300 -14.153 1.00 95.31 483 THR A CA 1
ATOM 3941 C C . THR A 1 483 ? -5.038 14.466 -15.302 1.00 95.31 483 THR A C 1
ATOM 3943 O O . THR A 1 483 ? -5.806 13.845 -16.027 1.00 95.31 483 THR A O 1
ATOM 3946 N N . GLU A 1 484 ? -3.719 14.490 -15.501 1.00 94.31 484 GLU A N 1
ATOM 3947 C CA . GLU A 1 484 ? -2.977 13.813 -16.579 1.00 94.31 484 GLU A CA 1
ATOM 3948 C C . GLU A 1 484 ? -1.790 13.022 -15.988 1.00 94.31 484 GLU A C 1
ATOM 3950 O O . GLU A 1 484 ? -0.704 12.982 -16.561 1.00 94.31 484 GLU A O 1
ATOM 3955 N N . ILE A 1 485 ? -1.955 12.434 -14.799 1.00 95.31 485 ILE A N 1
ATOM 3956 C CA . ILE A 1 485 ? -0.867 11.760 -14.065 1.00 95.31 485 ILE A CA 1
ATOM 3957 C C . ILE A 1 485 ? -0.265 10.598 -14.853 1.00 95.31 485 ILE A C 1
ATOM 3959 O O . ILE A 1 485 ? 0.935 10.354 -14.777 1.00 95.31 485 ILE A O 1
ATOM 3963 N N . GLU A 1 486 ? -1.075 9.914 -15.651 1.00 95.25 486 GLU A N 1
ATOM 3964 C CA . GLU A 1 486 ? -0.656 8.826 -16.527 1.00 95.25 486 GLU A CA 1
ATOM 3965 C C . GLU A 1 486 ? 0.419 9.283 -17.533 1.00 95.25 486 GLU A C 1
ATOM 3967 O O . GLU A 1 486 ? 1.288 8.502 -17.917 1.00 95.25 486 GLU A O 1
ATOM 3972 N N . GLU A 1 487 ? 0.438 10.567 -17.907 1.00 97.19 487 GLU A N 1
ATOM 3973 C CA . GLU A 1 487 ? 1.456 11.141 -18.797 1.00 97.19 487 GLU A CA 1
ATOM 3974 C C . GLU A 1 487 ? 2.836 11.299 -18.139 1.00 97.19 487 GLU A C 1
ATOM 3976 O O . GLU A 1 487 ? 3.808 11.656 -18.807 1.00 97.19 487 GLU A O 1
ATOM 3981 N N . ALA A 1 488 ? 2.952 11.027 -16.836 1.00 97.06 488 ALA A N 1
ATOM 3982 C CA . ALA A 1 488 ? 4.231 10.980 -16.138 1.00 97.06 488 ALA A CA 1
ATOM 3983 C C . ALA A 1 488 ? 5.036 9.704 -16.426 1.00 97.06 488 ALA A C 1
ATOM 3985 O O . ALA A 1 488 ? 6.226 9.677 -16.103 1.00 97.06 488 ALA A O 1
ATOM 3986 N N . ALA A 1 489 ? 4.418 8.674 -17.022 1.00 97.94 489 ALA A N 1
ATOM 3987 C CA . ALA A 1 489 ? 5.061 7.401 -17.335 1.00 97.94 489 ALA A CA 1
ATOM 3988 C C . ALA A 1 489 ? 6.400 7.621 -18.053 1.00 97.94 489 ALA A C 1
ATOM 3990 O O . ALA A 1 489 ? 6.439 8.231 -19.122 1.00 97.94 489 ALA A O 1
ATOM 3991 N N . VAL A 1 490 ? 7.503 7.152 -17.462 1.00 98.50 490 VAL A N 1
ATOM 3992 C CA . VAL A 1 490 ? 8.834 7.298 -18.060 1.00 98.50 490 VAL A CA 1
ATOM 3993 C C . VAL A 1 490 ? 8.955 6.349 -19.249 1.00 98.50 490 VAL A C 1
ATOM 3995 O O . VAL A 1 490 ? 8.683 5.159 -19.133 1.00 98.50 490 VAL A O 1
ATOM 3998 N N . ILE A 1 491 ? 9.391 6.867 -20.395 1.00 97.81 491 ILE A N 1
ATOM 3999 C CA . ILE A 1 491 ? 9.565 6.076 -21.623 1.00 97.81 491 ILE A CA 1
ATOM 4000 C C . ILE A 1 491 ? 11.010 6.063 -22.120 1.00 97.81 491 ILE A C 1
ATOM 4002 O O . ILE A 1 491 ? 11.376 5.195 -22.905 1.00 97.81 491 ILE A O 1
ATOM 4006 N N . GLY A 1 492 ? 11.850 6.989 -21.650 1.00 98.31 492 GLY A N 1
ATOM 4007 C CA . GLY A 1 492 ? 13.270 7.004 -21.980 1.00 98.31 492 GLY A CA 1
ATOM 4008 C C . GLY A 1 492 ? 14.072 7.967 -21.113 1.00 98.31 492 GLY A C 1
ATOM 4009 O O . GLY A 1 492 ? 13.530 8.955 -20.619 1.00 98.31 492 GLY A O 1
ATOM 4010 N N . MET A 1 493 ? 15.356 7.677 -20.907 1.00 98.75 493 MET A N 1
ATOM 4011 C CA . MET A 1 493 ? 16.259 8.539 -20.134 1.00 98.75 493 MET A CA 1
ATOM 4012 C C . MET A 1 493 ? 17.664 8.593 -20.730 1.00 98.75 493 MET A C 1
ATOM 4014 O O . MET A 1 493 ? 18.085 7.625 -21.352 1.00 98.75 493 MET A O 1
ATOM 4018 N N . CYS A 1 494 ? 18.410 9.675 -20.507 1.00 98.62 494 CYS A N 1
ATOM 4019 C CA . CYS A 1 494 ? 19.852 9.755 -20.779 1.00 98.62 494 CYS A CA 1
ATOM 4020 C C . CYS A 1 494 ? 20.528 10.840 -19.939 1.00 98.62 494 CYS A C 1
ATOM 4022 O O . CYS A 1 494 ? 19.900 11.842 -19.610 1.00 98.62 494 CYS A O 1
ATOM 4024 N N . TYR A 1 495 ? 21.813 10.671 -19.637 1.00 98.56 495 TYR A N 1
ATOM 4025 C CA . TYR A 1 495 ? 22.643 11.750 -19.099 1.00 98.56 495 TYR A CA 1
ATOM 4026 C C . TYR A 1 495 ? 23.278 12.561 -20.233 1.00 98.56 495 TYR A C 1
ATOM 4028 O O . TYR A 1 495 ? 23.585 12.009 -21.291 1.00 98.56 495 TYR A O 1
ATOM 4036 N N . ASP A 1 496 ? 23.472 13.860 -20.010 1.00 97.38 496 ASP A N 1
ATOM 4037 C CA . ASP A 1 496 ? 24.366 14.688 -20.824 1.00 97.38 496 ASP A CA 1
ATOM 4038 C C . ASP A 1 496 ? 25.778 14.794 -20.220 1.00 97.38 496 ASP A C 1
ATOM 4040 O O . ASP A 1 496 ? 26.075 14.252 -19.154 1.00 97.38 496 ASP A O 1
ATOM 4044 N N . ASP A 1 497 ? 26.650 15.527 -20.914 1.00 94.81 497 ASP A N 1
ATOM 4045 C CA . ASP A 1 497 ? 28.051 15.760 -20.547 1.00 94.81 497 ASP A CA 1
ATOM 4046 C C . ASP A 1 497 ? 28.230 16.584 -19.257 1.00 94.81 497 ASP A C 1
ATOM 4048 O O . ASP A 1 497 ? 29.329 16.659 -18.702 1.00 94.81 497 ASP A O 1
ATOM 4052 N N . GLN A 1 498 ? 27.157 17.202 -18.760 1.00 95.62 498 GLN A N 1
ATOM 4053 C CA . GLN A 1 498 ? 27.128 17.994 -17.531 1.00 95.62 498 GLN A CA 1
ATOM 4054 C C . GLN A 1 498 ? 26.493 17.242 -16.360 1.00 95.62 498 GLN A C 1
ATOM 4056 O O . GLN A 1 498 ? 26.203 17.865 -15.324 1.00 95.62 498 GLN A O 1
ATOM 4061 N N . ASP A 1 499 ? 26.306 15.927 -16.509 1.00 96.44 499 ASP A N 1
ATOM 4062 C CA . ASP A 1 499 ? 25.690 15.048 -15.515 1.00 96.44 499 ASP A CA 1
ATOM 4063 C C . ASP A 1 499 ? 24.241 15.469 -15.199 1.00 96.44 499 ASP A C 1
ATOM 4065 O O . ASP A 1 499 ? 23.764 15.375 -14.066 1.00 96.44 499 ASP A O 1
ATOM 4069 N N . VAL A 1 500 ? 23.531 15.993 -16.205 1.00 98.38 500 VAL A N 1
ATOM 4070 C CA . VAL A 1 500 ? 22.089 16.247 -16.133 1.00 98.38 500 VAL A CA 1
ATOM 4071 C C . VAL A 1 500 ? 21.358 15.070 -16.760 1.00 98.38 500 VAL A C 1
ATOM 4073 O O . VAL A 1 500 ? 21.582 14.716 -17.915 1.00 98.38 500 VAL A O 1
ATOM 4076 N N . LEU A 1 501 ? 20.455 14.475 -15.990 1.00 98.81 501 LEU A N 1
ATOM 4077 C CA . LEU A 1 501 ? 19.553 13.431 -16.440 1.00 98.81 501 LEU A CA 1
ATOM 4078 C C . LEU A 1 501 ? 18.365 14.055 -17.176 1.00 98.81 501 LEU A C 1
ATOM 4080 O O . LEU A 1 501 ? 17.620 14.860 -16.617 1.00 98.81 501 LEU A O 1
ATOM 4084 N N . HIS A 1 502 ? 18.159 13.638 -18.417 1.00 98.75 502 HIS A N 1
ATOM 4085 C CA . HIS A 1 502 ? 17.009 13.975 -19.243 1.00 98.75 502 HIS A CA 1
ATOM 4086 C C . HIS A 1 502 ? 16.028 12.811 -19.210 1.00 98.75 502 HIS A C 1
ATOM 4088 O O . HIS A 1 502 ? 16.395 11.685 -19.540 1.00 98.75 502 HIS A O 1
ATOM 4094 N N . VAL A 1 503 ? 14.787 13.073 -18.807 1.00 98.81 503 VAL A N 1
ATOM 4095 C CA . VAL A 1 503 ? 13.739 12.057 -18.641 1.00 98.81 503 VAL A CA 1
ATOM 4096 C C . VAL A 1 503 ? 12.584 12.389 -19.568 1.00 98.81 503 VAL A C 1
ATOM 4098 O O . VAL A 1 503 ? 11.989 13.458 -19.450 1.00 98.81 503 VAL A O 1
ATOM 4101 N N . VAL A 1 504 ? 12.268 11.483 -20.487 1.00 98.69 504 VAL A N 1
ATOM 4102 C CA . VAL A 1 504 ? 11.163 11.611 -21.440 1.00 98.69 504 VAL A CA 1
ATOM 4103 C C . VAL A 1 504 ? 9.971 10.817 -20.922 1.00 98.69 504 VAL A C 1
ATOM 4105 O O . VAL A 1 504 ? 10.111 9.639 -20.583 1.00 98.69 504 VAL A O 1
ATOM 4108 N N . CYS A 1 505 ? 8.804 11.460 -20.880 1.00 98.62 505 CYS A N 1
ATOM 4109 C CA . CYS A 1 505 ? 7.579 10.902 -20.313 1.00 98.62 505 CYS A CA 1
ATOM 4110 C C . CYS A 1 505 ? 6.408 10.950 -21.302 1.00 98.62 505 CYS A C 1
ATOM 4112 O O . CYS A 1 505 ? 6.305 11.890 -22.096 1.00 98.62 505 CYS A O 1
ATOM 4114 N N . GLY A 1 506 ? 5.502 9.976 -21.217 1.00 97.75 506 GLY A N 1
ATOM 4115 C CA . GLY A 1 506 ? 4.223 9.969 -21.929 1.00 97.75 506 GLY A CA 1
ATOM 4116 C C . GLY A 1 506 ? 3.509 8.619 -21.847 1.00 97.75 506 GLY A C 1
ATOM 4117 O O . GLY A 1 506 ? 4.132 7.567 -21.985 1.00 97.75 506 GLY A O 1
ATOM 4118 N N . ASN A 1 507 ? 2.186 8.643 -21.685 1.00 96.19 507 ASN A N 1
ATOM 4119 C CA . ASN A 1 507 ? 1.373 7.442 -21.455 1.00 96.19 507 ASN A CA 1
ATOM 4120 C C . ASN A 1 507 ? 1.330 6.490 -22.668 1.00 96.19 507 ASN A C 1
ATOM 4122 O O . ASN A 1 507 ? 1.081 5.295 -22.540 1.00 96.19 507 ASN A O 1
ATOM 4126 N N . SER A 1 508 ? 1.589 7.008 -23.872 1.00 94.56 508 SER A N 1
ATOM 4127 C CA . SER A 1 508 ? 1.593 6.213 -25.109 1.00 94.56 508 SER A CA 1
ATOM 4128 C C . SER A 1 508 ? 2.711 5.165 -25.166 1.00 94.56 508 SER A C 1
ATOM 4130 O O . SER A 1 508 ? 2.634 4.242 -25.976 1.00 94.56 508 SER A O 1
ATOM 4132 N N . GLY A 1 509 ? 3.776 5.329 -24.372 1.00 93.25 509 GLY A N 1
ATOM 4133 C CA . GLY A 1 509 ? 4.989 4.517 -24.488 1.00 93.25 509 GLY A CA 1
ATOM 4134 C C . GLY A 1 509 ? 5.855 4.846 -25.713 1.00 93.25 509 GLY A C 1
ATOM 4135 O O . GLY A 1 509 ? 6.895 4.220 -25.903 1.00 93.25 509 GLY A O 1
ATOM 4136 N N . LEU A 1 510 ? 5.448 5.798 -26.564 1.00 94.56 510 LEU A N 1
ATOM 4137 C CA . LEU A 1 510 ? 6.101 6.103 -27.840 1.00 94.56 510 LEU A C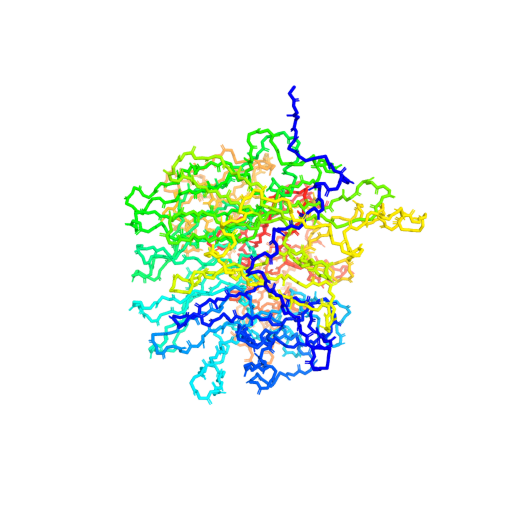A 1
ATOM 4138 C C . LEU A 1 510 ? 6.785 7.471 -27.797 1.00 94.56 510 LEU A C 1
ATOM 4140 O O . LEU A 1 510 ? 6.150 8.477 -27.491 1.00 94.56 510 LEU A O 1
ATOM 4144 N N . PHE A 1 511 ? 8.059 7.524 -28.197 1.00 95.69 511 PHE A N 1
ATOM 4145 C CA . PHE A 1 511 ? 8.866 8.752 -28.180 1.00 95.69 511 PHE A CA 1
ATOM 4146 C C . PHE A 1 511 ? 8.235 9.909 -28.977 1.00 95.69 511 PHE A C 1
ATOM 4148 O O . PHE A 1 511 ? 8.146 11.029 -28.485 1.00 95.69 511 PHE A O 1
ATOM 4155 N N . GLU A 1 512 ? 7.717 9.638 -30.179 1.00 94.06 512 GLU A N 1
ATOM 4156 C CA . GLU A 1 512 ? 7.077 10.655 -31.036 1.00 94.06 512 GLU A CA 1
ATOM 4157 C C . GLU A 1 512 ? 5.770 11.219 -30.455 1.00 94.06 512 GLU A C 1
ATOM 4159 O O . GLU A 1 512 ? 5.287 12.267 -30.884 1.00 94.06 512 GLU A O 1
ATOM 4164 N N . GLN A 1 513 ? 5.186 10.517 -29.483 1.00 96.19 513 GLN A N 1
ATOM 4165 C CA . GLN A 1 513 ? 3.975 10.907 -28.765 1.00 96.19 513 GLN A CA 1
ATOM 4166 C C . GLN A 1 513 ? 4.282 11.241 -27.297 1.00 96.19 513 GLN A C 1
ATOM 4168 O O . GLN A 1 513 ? 3.376 11.231 -26.463 1.00 96.19 513 GLN A O 1
ATOM 4173 N N . ALA A 1 514 ? 5.549 11.513 -26.969 1.00 97.69 514 ALA A N 1
ATOM 4174 C CA . ALA A 1 514 ? 5.942 11.954 -25.643 1.00 97.69 514 ALA A CA 1
ATOM 4175 C C . ALA A 1 514 ? 5.230 13.262 -25.273 1.00 97.69 514 ALA A C 1
ATOM 4177 O O . ALA A 1 514 ? 4.947 14.118 -26.119 1.00 97.69 514 ALA A O 1
ATOM 4178 N N . ARG A 1 515 ? 4.966 13.426 -23.979 1.00 98.06 515 ARG A N 1
ATOM 4179 C CA . ARG A 1 515 ? 4.239 14.566 -23.427 1.00 98.06 515 ARG A CA 1
ATOM 4180 C C . ARG A 1 515 ? 5.164 15.567 -22.756 1.00 98.06 515 ARG A C 1
ATOM 4182 O O . ARG A 1 515 ? 5.038 16.767 -23.006 1.00 98.06 515 ARG A O 1
ATOM 4189 N N . PHE A 1 516 ? 6.116 15.088 -21.959 1.00 98.31 516 PHE A N 1
ATOM 4190 C CA . PHE A 1 516 ? 7.000 15.937 -21.162 1.00 98.31 516 PHE A CA 1
ATOM 4191 C C . PHE A 1 516 ? 8.460 15.498 -21.255 1.00 98.31 516 PHE A C 1
ATOM 4193 O O . PHE A 1 516 ? 8.758 14.325 -21.479 1.00 98.31 516 PHE A O 1
ATOM 4200 N N . VAL A 1 517 ? 9.365 16.454 -21.035 1.00 98.50 517 VAL A N 1
ATOM 4201 C CA . VAL A 1 517 ? 10.775 16.188 -20.729 1.00 98.50 517 VAL A CA 1
ATOM 4202 C C . VAL A 1 517 ? 11.156 16.902 -19.446 1.00 98.50 517 VAL A C 1
ATOM 4204 O O . VAL A 1 517 ? 10.892 18.099 -19.300 1.00 98.50 517 VAL A O 1
ATOM 4207 N N . PHE A 1 518 ? 11.792 16.171 -18.539 1.00 98.69 518 PHE A N 1
ATOM 4208 C CA . PHE A 1 518 ? 12.371 16.697 -17.310 1.00 98.69 518 PHE A CA 1
ATOM 4209 C C . PHE A 1 518 ? 13.888 16.723 -17.416 1.00 98.69 518 PHE A C 1
ATOM 4211 O O . PHE A 1 518 ? 14.487 15.807 -17.979 1.00 98.69 518 PHE A O 1
ATOM 4218 N N . ARG A 1 519 ? 14.502 17.751 -16.834 1.00 98.56 519 ARG A N 1
ATOM 4219 C CA . ARG A 1 519 ? 15.944 17.789 -16.582 1.00 98.56 519 ARG A CA 1
ATOM 4220 C C . ARG A 1 519 ? 16.180 17.710 -15.085 1.00 98.56 519 ARG A C 1
ATOM 4222 O O . ARG A 1 519 ? 15.597 18.494 -14.340 1.00 98.56 519 ARG A O 1
ATOM 4229 N N . ILE A 1 520 ? 17.012 16.774 -14.652 1.00 98.56 520 ILE A N 1
ATOM 4230 C CA . ILE A 1 520 ? 17.273 16.472 -13.243 1.00 98.56 520 ILE A CA 1
ATOM 4231 C C . ILE A 1 520 ? 18.782 16.499 -13.019 1.00 98.56 520 ILE A C 1
ATOM 4233 O O . ILE A 1 520 ? 19.527 15.916 -13.801 1.00 98.56 520 ILE A O 1
ATOM 4237 N N . LYS A 1 521 ? 19.250 17.160 -11.960 1.00 96.06 521 LYS A N 1
ATOM 4238 C CA . LYS A 1 521 ? 20.667 17.140 -11.573 1.00 96.06 521 LYS A CA 1
ATOM 4239 C C . LYS A 1 521 ? 20.805 16.721 -10.121 1.00 96.06 521 LYS A C 1
ATOM 4241 O O . LYS A 1 521 ? 20.261 17.372 -9.231 1.00 96.06 521 LYS A O 1
ATOM 4246 N N . GLY A 1 522 ? 21.526 15.627 -9.890 1.00 90.94 522 GLY A N 1
ATOM 4247 C CA . GLY A 1 522 ? 21.518 14.957 -8.595 1.00 90.94 522 GLY A CA 1
ATOM 4248 C C . GLY A 1 522 ? 20.093 14.540 -8.231 1.00 90.94 522 GLY A C 1
ATOM 4249 O O . GLY A 1 522 ? 19.571 13.574 -8.776 1.00 90.94 522 GLY A O 1
ATOM 4250 N N . ARG A 1 523 ? 19.457 15.297 -7.334 1.00 90.50 523 ARG A N 1
ATOM 4251 C CA . ARG A 1 523 ? 18.104 15.020 -6.820 1.00 90.50 523 ARG A CA 1
ATOM 4252 C C . ARG A 1 523 ? 17.073 16.075 -7.227 1.00 90.50 523 ARG A C 1
ATOM 4254 O O . ARG A 1 523 ? 15.882 15.871 -7.010 1.00 90.50 523 ARG A O 1
ATOM 4261 N N . ASP A 1 524 ? 17.519 17.182 -7.815 1.00 95.19 524 ASP A N 1
ATOM 4262 C CA . ASP A 1 524 ? 16.680 18.347 -8.070 1.00 95.19 524 ASP A CA 1
ATOM 4263 C C . ASP A 1 524 ? 16.179 18.363 -9.513 1.00 95.19 524 ASP A C 1
ATOM 4265 O O . ASP A 1 524 ? 16.954 18.221 -10.464 1.00 95.19 524 ASP A O 1
ATOM 4269 N N . ILE A 1 525 ? 14.876 18.594 -9.682 1.00 97.62 525 ILE A N 1
ATOM 4270 C CA . ILE A 1 525 ? 14.290 18.889 -10.990 1.00 97.62 525 ILE A CA 1
ATOM 4271 C C . ILE A 1 525 ? 14.663 20.326 -11.358 1.00 97.62 525 ILE A C 1
ATOM 4273 O O . ILE A 1 525 ? 14.223 21.277 -10.714 1.00 97.62 525 ILE A O 1
ATOM 4277 N N . LEU A 1 526 ? 15.453 20.480 -12.417 1.00 97.88 526 LEU A N 1
ATOM 4278 C CA . LEU A 1 526 ? 15.847 21.778 -12.960 1.00 97.88 526 LEU A CA 1
ATOM 4279 C C . LEU A 1 526 ? 14.682 22.446 -13.697 1.00 97.88 526 LEU A C 1
ATOM 4281 O O . LEU A 1 526 ? 14.415 23.629 -13.498 1.00 97.88 526 LEU A O 1
ATOM 4285 N N . ASP A 1 527 ? 13.991 21.686 -14.550 1.00 97.44 527 ASP A N 1
ATOM 4286 C CA . ASP A 1 527 ? 12.791 22.127 -15.258 1.00 97.44 527 ASP A CA 1
ATOM 4287 C C . ASP A 1 527 ? 11.994 20.959 -15.850 1.00 97.44 527 ASP A C 1
ATOM 4289 O O . ASP A 1 527 ? 12.498 19.846 -16.023 1.00 97.44 527 ASP A O 1
ATOM 4293 N N . ARG A 1 528 ? 10.738 21.266 -16.191 1.00 97.31 528 ARG A N 1
ATOM 4294 C CA . ARG A 1 528 ? 9.834 20.458 -17.012 1.00 97.31 528 ARG A CA 1
ATOM 4295 C C . ARG A 1 528 ? 9.454 21.263 -18.248 1.00 97.31 528 ARG A C 1
ATOM 4297 O O . ARG A 1 528 ? 9.037 22.416 -18.122 1.00 97.31 528 ARG A O 1
ATOM 4304 N N . LYS A 1 529 ? 9.511 20.639 -19.422 1.00 97.62 529 LYS A N 1
ATOM 4305 C CA . LYS A 1 529 ? 9.035 21.219 -20.683 1.00 97.62 529 LYS A CA 1
ATOM 4306 C C . LYS A 1 529 ? 8.028 20.301 -21.355 1.00 97.62 529 LYS A C 1
ATOM 4308 O O . LYS A 1 529 ? 8.175 19.081 -21.317 1.00 97.62 529 LYS A O 1
ATOM 4313 N N . ASP A 1 530 ? 7.042 20.897 -22.016 1.00 97.69 530 ASP A N 1
ATOM 4314 C CA . ASP A 1 530 ? 6.153 20.158 -22.907 1.00 97.69 530 ASP A CA 1
ATOM 4315 C C . ASP A 1 530 ? 6.950 19.701 -24.132 1.00 97.69 530 ASP A C 1
ATOM 4317 O O . ASP A 1 530 ? 7.628 20.500 -24.786 1.00 97.69 530 ASP A O 1
ATOM 4321 N N . PHE A 1 531 ? 6.863 18.413 -24.458 1.00 97.38 531 PHE A N 1
ATOM 4322 C CA . PHE A 1 531 ? 7.659 17.802 -25.520 1.00 97.38 531 PHE A CA 1
ATOM 4323 C C . PHE A 1 531 ? 7.410 18.481 -26.873 1.00 97.38 531 PHE A C 1
ATOM 4325 O O . PHE A 1 531 ? 8.337 18.740 -27.640 1.00 97.38 531 PHE A O 1
ATOM 4332 N N . THR A 1 532 ? 6.164 18.871 -27.153 1.00 96.44 532 THR A N 1
ATOM 4333 C CA . THR A 1 532 ? 5.790 19.566 -28.391 1.00 96.44 532 THR A CA 1
ATOM 4334 C C . THR A 1 532 ? 6.500 20.908 -28.559 1.00 96.44 532 THR A C 1
ATOM 4336 O O . THR A 1 532 ? 6.757 21.295 -29.697 1.00 96.44 532 THR A O 1
ATOM 4339 N N . ALA A 1 533 ? 6.865 21.575 -27.460 1.00 96.56 533 ALA A N 1
ATOM 4340 C CA . ALA A 1 533 ? 7.518 22.882 -27.456 1.00 96.56 533 ALA A CA 1
ATOM 4341 C C . ALA A 1 533 ? 9.051 22.818 -27.595 1.00 96.56 533 ALA A C 1
ATOM 4343 O O . ALA A 1 533 ? 9.688 23.864 -27.720 1.00 96.56 533 ALA A O 1
ATOM 4344 N N . LEU A 1 534 ? 9.655 21.624 -27.571 1.00 97.31 534 LEU A N 1
ATOM 4345 C CA . LEU A 1 534 ? 11.098 21.472 -27.760 1.00 97.31 534 LEU A CA 1
ATOM 4346 C C . LEU A 1 534 ? 11.501 21.748 -29.212 1.00 97.31 534 LEU A C 1
ATOM 4348 O O . LEU A 1 534 ? 10.780 21.396 -30.153 1.00 97.31 534 LEU A O 1
ATOM 4352 N N . ASP A 1 535 ? 12.680 22.340 -29.390 1.00 97.12 535 ASP A N 1
ATOM 4353 C CA . ASP A 1 535 ? 13.263 22.542 -30.709 1.00 97.12 535 ASP A CA 1
ATOM 4354 C C . ASP A 1 535 ? 13.677 21.208 -31.357 1.00 97.12 535 ASP A C 1
ATOM 4356 O O . ASP A 1 535 ? 13.875 20.182 -30.699 1.00 97.12 535 ASP A O 1
ATOM 4360 N N . ALA A 1 536 ? 13.782 21.216 -32.687 1.00 97.31 536 ALA A N 1
ATOM 4361 C CA . ALA A 1 536 ? 14.053 20.010 -33.462 1.00 97.31 536 ALA A CA 1
ATOM 4362 C C . ALA A 1 536 ? 15.439 19.409 -33.177 1.00 97.31 536 ALA A C 1
ATOM 4364 O O . ALA A 1 536 ? 15.590 18.189 -33.236 1.00 97.31 536 ALA A O 1
ATOM 4365 N N . GLN A 1 537 ? 16.437 20.239 -32.855 1.00 97.94 537 GLN A N 1
ATOM 4366 C CA . GLN A 1 537 ? 17.790 19.767 -32.568 1.00 97.94 537 GLN A CA 1
ATOM 4367 C C . GLN A 1 537 ? 17.805 18.982 -31.259 1.00 97.94 537 GLN A C 1
ATOM 4369 O O . GLN A 1 537 ? 18.354 17.884 -31.202 1.00 97.94 537 GLN A O 1
ATOM 4374 N N . TYR A 1 538 ? 17.154 19.510 -30.228 1.00 98.12 538 TYR A N 1
ATOM 4375 C CA . TYR A 1 538 ? 17.074 18.851 -28.938 1.00 98.12 538 TYR A CA 1
ATOM 4376 C C . TYR A 1 538 ? 16.220 17.576 -28.988 1.00 98.12 538 TYR A C 1
ATOM 4378 O O . TYR A 1 538 ? 16.624 16.559 -28.431 1.00 98.12 538 TYR A O 1
ATOM 4386 N N . LYS A 1 539 ? 15.106 17.562 -29.737 1.00 98.06 539 LYS A N 1
ATOM 4387 C CA . LYS A 1 539 ? 14.334 16.326 -29.986 1.00 98.06 539 LYS A CA 1
ATOM 4388 C C . LYS A 1 539 ? 15.168 15.249 -30.676 1.00 98.06 539 LYS A C 1
ATOM 4390 O O . LYS A 1 539 ? 15.130 14.097 -30.256 1.00 98.06 539 LYS A O 1
ATOM 4395 N N . ALA A 1 540 ? 15.933 15.616 -31.706 1.00 97.81 540 ALA A N 1
ATOM 4396 C CA . ALA A 1 540 ? 16.809 14.681 -32.409 1.00 97.81 540 ALA A CA 1
ATOM 4397 C C . ALA A 1 540 ? 17.943 14.163 -31.507 1.00 97.81 540 ALA A C 1
ATOM 4399 O O . ALA A 1 540 ? 18.316 12.990 -31.579 1.00 97.81 540 ALA A O 1
ATOM 4400 N N . TRP A 1 541 ? 18.467 15.021 -30.626 1.00 98.31 541 TRP A N 1
ATOM 4401 C CA . TRP A 1 541 ? 19.448 14.617 -29.625 1.00 98.31 541 TRP A CA 1
ATOM 4402 C C . TRP A 1 541 ? 18.842 13.609 -28.644 1.00 98.31 541 TRP A C 1
ATOM 4404 O O . TRP A 1 541 ? 19.365 12.506 -28.524 1.00 98.31 541 TRP A O 1
ATOM 4414 N N . LEU A 1 542 ? 17.686 13.914 -28.045 1.00 98.38 542 LEU A N 1
ATOM 4415 C CA . LEU A 1 542 ? 16.984 12.984 -27.156 1.00 98.38 542 LEU A CA 1
ATOM 4416 C C . LEU A 1 542 ? 16.714 11.643 -27.852 1.00 98.38 542 LEU A C 1
ATOM 4418 O O . LEU A 1 542 ? 17.091 10.605 -27.322 1.00 98.38 542 LEU A O 1
ATOM 4422 N N . ALA A 1 543 ? 16.155 11.657 -29.066 1.00 97.31 543 ALA A N 1
ATOM 4423 C CA . ALA A 1 543 ? 15.829 10.444 -29.822 1.00 97.31 543 ALA A CA 1
ATOM 4424 C C . ALA A 1 543 ? 17.037 9.512 -30.026 1.00 97.31 543 ALA A C 1
ATOM 4426 O O . ALA A 1 543 ? 16.875 8.296 -30.044 1.00 97.31 543 ALA A O 1
ATOM 4427 N N . SER A 1 544 ? 18.245 10.072 -30.156 1.00 97.06 544 SER A N 1
ATOM 4428 C CA . SER A 1 544 ? 19.490 9.320 -30.375 1.00 97.06 544 SER A CA 1
ATOM 4429 C C . SER A 1 544 ? 20.235 8.925 -29.095 1.00 97.06 544 SER A C 1
ATOM 4431 O O . SER A 1 544 ? 21.165 8.127 -29.181 1.00 97.06 544 SER A O 1
ATOM 4433 N N . HIS A 1 545 ? 19.857 9.466 -27.931 1.00 97.56 545 HIS A N 1
ATOM 4434 C CA . HIS A 1 545 ? 20.570 9.227 -26.669 1.00 97.56 545 HIS A CA 1
ATOM 4435 C C . HIS A 1 545 ? 19.737 8.491 -25.617 1.00 97.56 545 HIS A C 1
ATOM 4437 O O . HIS A 1 545 ? 20.310 7.773 -24.798 1.00 97.56 545 HIS A O 1
ATOM 4443 N N . VAL A 1 546 ? 18.406 8.637 -25.607 1.00 97.88 546 VAL A N 1
ATOM 4444 C CA . VAL A 1 546 ? 17.576 8.039 -24.550 1.00 97.88 546 VAL A CA 1
ATOM 4445 C C . VAL A 1 546 ? 17.579 6.515 -24.607 1.00 97.88 546 VAL A C 1
ATOM 4447 O O . VAL A 1 546 ? 17.416 5.932 -25.671 1.00 97.88 546 VAL A O 1
ATOM 4450 N N . LEU A 1 547 ? 17.711 5.848 -23.467 1.00 98.19 547 LEU A N 1
ATOM 4451 C CA . LEU A 1 547 ? 17.491 4.412 -23.353 1.00 98.19 547 LEU A CA 1
ATOM 4452 C C . LEU A 1 547 ? 16.081 4.130 -22.808 1.00 98.19 547 LEU A C 1
ATOM 4454 O O . LEU A 1 547 ? 15.655 4.830 -21.882 1.00 98.19 547 LEU A O 1
ATOM 4458 N N . PRO A 1 548 ? 15.373 3.108 -23.329 1.00 97.44 548 PRO A N 1
ATOM 4459 C CA . PRO A 1 548 ? 15.818 2.169 -24.368 1.00 97.44 548 PRO A CA 1
ATOM 4460 C C . PRO A 1 548 ? 15.869 2.781 -25.783 1.00 97.44 548 PRO A C 1
ATOM 4462 O O . PRO A 1 548 ? 15.040 3.610 -26.146 1.00 97.44 548 PRO A O 1
ATOM 4465 N N . GLN A 1 549 ? 16.836 2.329 -26.592 1.00 94.62 549 GLN A N 1
ATOM 4466 C CA . GLN A 1 549 ? 16.967 2.691 -28.009 1.00 94.62 549 GLN A CA 1
ATOM 4467 C C . GLN A 1 549 ? 16.289 1.647 -28.915 1.00 94.62 549 GLN A C 1
ATOM 4469 O O . GLN A 1 549 ? 16.318 0.451 -28.596 1.00 94.62 549 GLN A O 1
ATOM 4474 N N . PRO A 1 550 ? 15.729 2.048 -30.073 1.00 93.44 550 PRO A N 1
ATOM 4475 C CA . PRO A 1 550 ? 15.355 1.105 -31.118 1.00 93.44 550 PRO A CA 1
ATOM 4476 C C . PRO A 1 550 ? 16.560 0.262 -31.550 1.00 93.44 550 PRO A C 1
ATOM 4478 O O . PRO A 1 550 ? 17.673 0.769 -31.683 1.00 93.44 550 PRO A O 1
ATOM 4481 N N . PHE A 1 551 ? 16.336 -1.020 -31.822 1.00 94.62 551 PHE A N 1
ATOM 4482 C CA . PHE A 1 551 ? 17.381 -1.935 -32.274 1.00 94.62 551 PHE A CA 1
ATOM 4483 C C . PHE A 1 551 ? 16.929 -2.728 -33.500 1.00 94.62 551 PHE A C 1
ATOM 4485 O O . PHE A 1 551 ? 15.738 -2.904 -33.761 1.00 94.62 551 PHE A O 1
ATOM 4492 N N . SER A 1 552 ? 17.907 -3.239 -34.244 1.00 93.56 552 SER A N 1
ATOM 4493 C CA . SER A 1 552 ? 17.704 -4.251 -35.276 1.00 93.56 552 SER A CA 1
ATOM 4494 C C . SER A 1 552 ? 18.415 -5.523 -34.836 1.00 93.56 552 SER A C 1
ATOM 4496 O O . SER A 1 552 ? 19.553 -5.469 -34.371 1.00 93.56 552 SER A O 1
ATOM 4498 N N . PHE A 1 553 ? 17.732 -6.655 -34.946 1.00 96.31 553 PHE A N 1
ATOM 4499 C CA . PHE A 1 553 ? 18.272 -7.962 -34.602 1.00 96.31 553 PHE A CA 1
ATOM 4500 C C . PHE A 1 553 ? 17.823 -8.966 -35.657 1.00 96.31 553 PHE A C 1
ATOM 4502 O O . PHE A 1 553 ? 16.666 -8.923 -36.078 1.00 96.31 553 PHE A O 1
ATOM 4509 N N . ASP A 1 554 ? 18.727 -9.842 -36.095 1.00 95.94 554 ASP A N 1
ATOM 4510 C CA . ASP A 1 554 ? 18.406 -10.858 -37.095 1.00 95.94 554 ASP A CA 1
ATOM 4511 C C . ASP A 1 554 ? 17.456 -11.907 -36.486 1.00 95.94 554 ASP A C 1
ATOM 4513 O O . ASP A 1 554 ? 17.862 -12.661 -35.597 1.00 95.94 554 ASP A O 1
ATOM 4517 N N . PRO A 1 555 ? 16.192 -11.992 -36.946 1.00 93.44 555 PRO A N 1
ATOM 4518 C CA . PRO A 1 555 ? 15.227 -12.939 -36.400 1.00 93.44 555 PRO A CA 1
ATOM 4519 C C . PRO A 1 555 ? 15.569 -14.403 -36.717 1.00 93.44 555 PRO A C 1
ATOM 4521 O O . PRO A 1 555 ? 14.917 -15.293 -36.175 1.00 93.44 555 PRO A O 1
ATOM 4524 N N . ALA A 1 556 ? 16.546 -14.670 -37.594 1.00 95.38 556 ALA A N 1
ATOM 4525 C CA . ALA A 1 556 ? 17.033 -16.019 -37.863 1.00 95.38 556 ALA A CA 1
ATOM 4526 C C . ALA A 1 556 ? 17.954 -16.557 -36.752 1.00 95.38 556 ALA A C 1
ATOM 4528 O O . ALA A 1 556 ? 18.149 -17.771 -36.660 1.00 95.38 556 ALA A O 1
ATOM 4529 N N . ILE A 1 557 ? 18.509 -15.683 -35.904 1.00 97.19 557 ILE A N 1
ATOM 4530 C CA . ILE A 1 557 ? 19.331 -16.091 -34.763 1.00 97.19 557 ILE A CA 1
ATOM 4531 C C . ILE A 1 557 ? 18.415 -16.654 -33.672 1.00 97.19 557 ILE A C 1
ATOM 4533 O O . ILE A 1 557 ? 17.576 -15.954 -33.105 1.00 97.19 557 ILE A O 1
ATOM 4537 N N . MET A 1 558 ? 18.597 -17.937 -33.363 1.00 96.62 558 MET A N 1
ATOM 4538 C CA . MET A 1 558 ? 17.798 -18.650 -32.367 1.00 96.62 558 MET A CA 1
ATOM 4539 C C . MET A 1 558 ? 18.200 -18.229 -30.949 1.00 96.62 558 MET A C 1
ATOM 4541 O O . MET A 1 558 ? 19.252 -18.623 -30.447 1.00 96.62 558 MET A O 1
ATOM 4545 N N . LEU A 1 559 ? 17.352 -17.433 -30.301 1.00 97.81 559 LEU A N 1
ATOM 4546 C CA . LEU A 1 559 ? 17.539 -17.006 -28.915 1.00 97.81 559 LEU A CA 1
ATOM 4547 C C . LEU A 1 559 ? 17.133 -18.108 -27.920 1.00 97.81 559 LEU A C 1
ATOM 4549 O O . LEU A 1 559 ? 16.394 -19.026 -28.289 1.00 97.81 559 LEU A O 1
ATOM 4553 N N . PRO A 1 560 ? 17.587 -18.033 -26.652 1.00 96.31 560 PRO A N 1
ATOM 4554 C CA . PRO A 1 560 ? 17.170 -18.977 -25.623 1.00 96.31 560 PRO A CA 1
ATOM 4555 C C . PRO A 1 560 ? 15.649 -19.019 -25.468 1.00 96.31 560 PRO A C 1
ATOM 4557 O O . PRO A 1 560 ? 14.972 -17.996 -25.573 1.00 96.31 560 PRO A O 1
ATOM 4560 N N . GLU A 1 561 ? 15.119 -20.207 -25.187 1.00 94.19 561 GLU A N 1
ATOM 4561 C CA . GLU A 1 561 ? 13.683 -20.456 -25.122 1.00 94.19 561 GLU A CA 1
ATOM 4562 C C . GLU A 1 561 ? 13.272 -21.171 -23.831 1.00 94.19 561 GLU A C 1
ATOM 4564 O O . GLU A 1 561 ? 13.965 -22.059 -23.331 1.00 94.19 561 GLU A O 1
ATOM 4569 N N . VAL A 1 562 ? 12.090 -20.822 -23.322 1.00 90.94 562 VAL A N 1
ATOM 4570 C CA . VAL A 1 562 ? 11.413 -21.565 -22.254 1.00 90.94 562 VAL A CA 1
ATOM 4571 C C . VAL A 1 562 ? 10.407 -22.532 -22.881 1.00 90.94 562 VAL A C 1
ATOM 4573 O O . VAL A 1 562 ? 9.685 -22.196 -23.829 1.00 90.94 562 VAL A O 1
ATOM 4576 N N . THR A 1 563 ? 10.335 -23.759 -22.355 1.00 92.38 563 THR A N 1
ATOM 4577 C CA . THR A 1 563 ? 9.372 -24.763 -22.832 1.00 92.38 563 THR A CA 1
ATOM 4578 C C . THR A 1 563 ? 7.945 -24.218 -22.751 1.00 92.38 563 THR A C 1
ATOM 4580 O O . THR A 1 563 ? 7.508 -23.749 -21.708 1.00 92.38 563 THR A O 1
ATOM 4583 N N . GLY A 1 564 ? 7.217 -24.276 -23.871 1.00 93.12 564 GLY A N 1
ATOM 4584 C CA . GLY A 1 564 ? 5.849 -23.753 -23.984 1.00 93.12 564 GLY A CA 1
ATOM 4585 C C . GLY A 1 564 ? 5.751 -22.257 -24.312 1.00 93.12 564 GLY A C 1
ATOM 4586 O O . GLY A 1 564 ? 4.685 -21.813 -24.723 1.00 93.12 564 GLY A O 1
ATOM 4587 N N . ARG A 1 565 ? 6.853 -21.496 -24.228 1.00 93.25 565 ARG A N 1
ATOM 4588 C CA . ARG A 1 565 ? 6.895 -20.041 -24.486 1.00 93.25 565 ARG A CA 1
ATOM 4589 C C . ARG A 1 565 ? 7.888 -19.638 -25.583 1.00 93.25 565 ARG A C 1
ATOM 4591 O O . ARG A 1 565 ? 8.243 -18.476 -25.725 1.00 93.25 565 ARG A O 1
ATOM 4598 N N . ARG A 1 566 ? 8.283 -20.586 -26.440 1.00 94.25 566 ARG A N 1
ATOM 4599 C CA . ARG A 1 566 ? 9.221 -20.391 -27.571 1.00 94.25 566 ARG A CA 1
ATOM 4600 C C . ARG A 1 566 ? 8.865 -19.220 -28.494 1.00 94.25 566 ARG A C 1
ATOM 4602 O O . ARG A 1 566 ? 9.743 -18.587 -29.061 1.00 94.25 566 ARG A O 1
ATOM 4609 N N . TYR A 1 567 ? 7.579 -18.899 -28.634 1.00 94.56 567 TYR A N 1
ATOM 4610 C CA . TYR A 1 567 ? 7.112 -17.771 -29.449 1.00 94.56 567 TYR A CA 1
ATOM 4611 C C . TYR A 1 567 ? 7.497 -16.388 -28.880 1.00 94.56 567 TYR A C 1
ATOM 4613 O O . TYR A 1 567 ? 7.403 -15.393 -29.604 1.00 94.56 567 TYR A O 1
ATOM 4621 N N . LEU A 1 568 ? 7.939 -16.333 -27.617 1.00 95.50 568 LEU A N 1
ATOM 4622 C CA . LEU A 1 568 ? 8.476 -15.157 -26.925 1.00 95.50 568 LEU A CA 1
ATOM 4623 C C . LEU A 1 568 ? 10.014 -15.128 -26.888 1.00 95.50 568 LEU A C 1
ATOM 4625 O O . LEU A 1 568 ? 10.586 -14.165 -26.380 1.00 95.50 568 LEU A O 1
ATOM 4629 N N . ALA A 1 569 ? 10.701 -16.115 -27.478 1.00 95.94 569 ALA A N 1
ATOM 4630 C CA . ALA A 1 569 ? 12.154 -16.099 -27.683 1.00 95.94 569 ALA A CA 1
ATOM 4631 C C . ALA A 1 569 ? 12.542 -15.118 -28.811 1.00 95.94 569 ALA A C 1
ATOM 4633 O O . ALA A 1 569 ? 13.142 -15.476 -29.821 1.00 95.94 569 ALA A O 1
ATOM 4634 N N . LYS A 1 570 ? 12.121 -13.861 -28.664 1.00 97.19 570 LYS A N 1
ATOM 4635 C CA . LYS A 1 570 ? 12.347 -12.750 -29.588 1.00 97.19 570 LYS A CA 1
ATOM 4636 C C . LYS A 1 570 ? 13.073 -11.650 -28.841 1.00 97.19 570 LYS A C 1
ATOM 4638 O O . LYS A 1 570 ? 12.725 -11.385 -27.691 1.00 97.19 570 LYS A O 1
ATOM 4643 N N . ALA A 1 571 ? 14.029 -11.001 -29.497 1.00 98.00 571 ALA A N 1
ATOM 4644 C CA . ALA A 1 571 ? 14.749 -9.880 -28.913 1.00 98.00 571 ALA A CA 1
ATOM 4645 C C . ALA A 1 571 ? 13.767 -8.777 -28.466 1.00 98.00 571 ALA A C 1
ATOM 4647 O O . ALA A 1 571 ? 12.840 -8.415 -29.195 1.00 98.00 571 ALA A O 1
ATOM 4648 N N . SER A 1 572 ? 13.965 -8.268 -27.255 1.00 97.62 572 SER A N 1
ATOM 4649 C CA . SER A 1 572 ? 13.219 -7.151 -26.661 1.00 97.62 572 SER A CA 1
ATOM 4650 C C . SER A 1 572 ? 14.130 -5.999 -26.242 1.00 97.62 572 SER A C 1
ATOM 4652 O O . SER A 1 572 ? 13.665 -4.871 -26.131 1.00 97.62 572 SER A O 1
ATOM 4654 N N . ALA A 1 573 ? 15.421 -6.274 -26.051 1.00 97.94 573 ALA A N 1
ATOM 4655 C CA . ALA A 1 573 ? 16.463 -5.285 -25.830 1.00 97.94 573 ALA A CA 1
ATOM 4656 C C . ALA A 1 573 ? 17.792 -5.831 -26.358 1.00 97.94 573 ALA A C 1
ATOM 4658 O O . ALA A 1 573 ? 18.067 -7.026 -26.236 1.00 97.94 573 ALA A O 1
ATOM 4659 N N . VAL A 1 574 ? 18.624 -4.960 -26.924 1.00 97.88 574 VAL A N 1
ATOM 4660 C CA . VAL A 1 574 ? 19.956 -5.313 -27.429 1.00 97.88 574 VAL A CA 1
ATOM 4661 C C . VAL A 1 574 ? 20.926 -4.207 -27.048 1.00 97.88 574 VAL A C 1
ATOM 4663 O O . VAL A 1 574 ? 20.613 -3.030 -27.209 1.00 97.88 574 VAL A O 1
ATOM 4666 N N . THR A 1 575 ? 22.109 -4.577 -26.570 1.00 97.31 575 THR A N 1
ATOM 4667 C CA . THR A 1 575 ? 23.221 -3.640 -26.384 1.00 97.31 575 THR A CA 1
ATOM 4668 C C . THR A 1 575 ? 24.527 -4.258 -26.861 1.00 97.31 575 THR A C 1
ATOM 4670 O O . THR A 1 575 ? 24.711 -5.477 -26.806 1.00 97.31 575 THR A O 1
ATOM 4673 N N . ALA A 1 576 ? 25.441 -3.411 -27.330 1.00 96.56 576 ALA A N 1
ATOM 4674 C CA . ALA A 1 576 ? 26.801 -3.826 -27.640 1.00 96.56 576 ALA A CA 1
ATOM 4675 C C . ALA A 1 576 ? 27.516 -4.332 -26.379 1.00 96.56 576 ALA A C 1
ATOM 4677 O O . ALA A 1 576 ? 27.240 -3.889 -25.260 1.00 96.56 576 ALA A O 1
ATOM 4678 N N . TRP A 1 577 ? 28.436 -5.265 -26.582 1.00 97.56 577 TRP A N 1
ATOM 4679 C CA . TRP A 1 577 ? 29.253 -5.872 -25.546 1.00 97.56 577 TRP A CA 1
ATOM 4680 C C . TRP A 1 577 ? 30.689 -6.044 -26.043 1.00 97.56 577 TRP A C 1
ATOM 4682 O O . TRP A 1 577 ? 30.948 -6.057 -27.247 1.00 97.56 577 TRP A O 1
ATOM 4692 N N . ASN A 1 578 ? 31.634 -6.192 -25.115 1.00 95.88 578 ASN A N 1
ATOM 4693 C CA . ASN A 1 578 ? 33.044 -6.316 -25.470 1.00 95.88 578 ASN A CA 1
ATOM 4694 C C . ASN A 1 578 ? 33.314 -7.497 -26.436 1.00 95.88 578 ASN A C 1
ATOM 4696 O O . ASN A 1 578 ? 32.577 -8.490 -26.458 1.00 95.88 578 ASN A O 1
ATOM 4700 N N . ASN A 1 579 ? 34.423 -7.410 -27.179 1.00 94.12 579 ASN A N 1
ATOM 4701 C CA . ASN A 1 579 ? 34.869 -8.415 -28.156 1.00 94.12 579 ASN A CA 1
ATOM 4702 C C . ASN A 1 579 ? 33.869 -8.661 -29.301 1.00 94.12 579 ASN A C 1
ATOM 4704 O O . ASN A 1 579 ? 33.631 -9.810 -29.668 1.00 94.12 579 ASN A O 1
ATOM 4708 N N . ASP A 1 580 ? 33.271 -7.590 -29.834 1.00 93.75 580 ASP A N 1
ATOM 4709 C CA . ASP A 1 580 ? 32.281 -7.637 -30.923 1.00 93.75 580 ASP A CA 1
ATOM 4710 C C . ASP A 1 580 ? 31.086 -8.556 -30.614 1.00 93.75 580 ASP A C 1
ATOM 4712 O O . ASP A 1 580 ? 30.509 -9.198 -31.495 1.00 93.75 580 ASP A O 1
ATOM 4716 N N . ARG A 1 581 ? 30.724 -8.640 -29.330 1.00 96.81 581 ARG A N 1
ATOM 4717 C CA . ARG A 1 581 ? 29.561 -9.387 -28.852 1.00 96.81 581 ARG A CA 1
ATOM 4718 C C . ARG A 1 581 ? 28.383 -8.439 -28.653 1.00 96.81 581 ARG A C 1
ATOM 4720 O O . ARG A 1 581 ? 28.522 -7.219 -28.598 1.00 96.81 581 ARG A O 1
ATOM 4727 N N . GLN A 1 582 ? 27.204 -9.013 -28.488 1.00 97.81 582 GLN A N 1
ATOM 4728 C CA . GLN A 1 582 ? 26.000 -8.308 -28.071 1.00 97.81 582 GLN A CA 1
ATOM 4729 C C . GLN A 1 582 ? 25.385 -9.020 -26.875 1.00 97.81 582 GLN A C 1
ATOM 4731 O O . GLN A 1 582 ? 25.408 -10.249 -26.804 1.00 97.81 582 GLN A O 1
ATOM 4736 N N . VAL A 1 583 ? 24.802 -8.256 -25.955 1.00 98.25 583 VAL A N 1
ATOM 4737 C CA . VAL A 1 583 ? 23.877 -8.804 -24.962 1.00 98.25 583 VAL A CA 1
ATOM 4738 C C . VAL A 1 583 ? 22.460 -8.587 -25.473 1.00 98.25 583 VAL A C 1
ATOM 4740 O O . VAL A 1 583 ? 22.089 -7.469 -25.835 1.00 98.25 583 VAL A O 1
ATOM 4743 N N . VAL A 1 584 ? 21.674 -9.662 -25.499 1.00 98.50 584 VAL A N 1
ATOM 4744 C CA . VAL A 1 584 ? 20.304 -9.677 -26.013 1.00 98.50 584 VAL A CA 1
ATOM 4745 C C . VAL A 1 584 ? 19.363 -10.161 -24.922 1.00 98.50 584 VAL A C 1
ATOM 4747 O O . VAL A 1 584 ? 19.524 -11.256 -24.384 1.00 98.50 584 VAL A O 1
ATOM 4750 N N . GLY A 1 585 ? 18.372 -9.338 -24.601 1.00 98.12 585 GLY A N 1
ATOM 4751 C CA . GLY A 1 585 ? 17.236 -9.708 -23.768 1.00 98.12 585 GLY A CA 1
ATOM 4752 C C . GLY A 1 585 ? 16.044 -10.141 -24.618 1.00 98.12 585 GLY A C 1
ATOM 4753 O O . GLY A 1 585 ? 15.886 -9.677 -25.748 1.00 98.12 585 GLY A O 1
ATOM 4754 N N . THR A 1 586 ? 15.208 -11.029 -24.085 1.00 97.75 586 THR A N 1
ATOM 4755 C CA . THR A 1 586 ? 14.027 -11.565 -24.780 1.00 97.75 586 THR A CA 1
ATOM 4756 C C . THR A 1 586 ? 12.710 -11.062 -24.189 1.00 97.75 586 THR A C 1
ATOM 4758 O O . THR A 1 586 ? 12.657 -10.627 -23.036 1.00 97.75 586 THR A O 1
ATOM 4761 N N . GLN A 1 587 ? 11.624 -11.190 -24.963 1.00 96.75 587 GLN A N 1
ATOM 4762 C CA . GLN A 1 587 ? 10.256 -10.875 -24.522 1.00 96.75 587 GLN A CA 1
ATOM 4763 C C . GLN A 1 587 ? 9.790 -11.717 -23.323 1.00 96.75 587 GLN A C 1
ATOM 4765 O O . GLN A 1 587 ? 8.836 -11.334 -22.654 1.00 96.75 587 GLN A O 1
ATOM 4770 N N . ASP A 1 588 ? 10.459 -12.841 -23.047 1.00 93.38 588 ASP A N 1
ATOM 4771 C CA . ASP A 1 588 ? 10.167 -13.720 -21.909 1.00 93.38 588 ASP A CA 1
ATOM 4772 C C . ASP A 1 588 ? 11.177 -13.614 -20.759 1.00 93.38 588 ASP A C 1
ATOM 4774 O O . ASP A 1 588 ? 11.242 -14.488 -19.898 1.00 93.38 588 ASP A O 1
ATOM 4778 N N . GLY A 1 589 ? 12.014 -12.575 -20.766 1.00 95.44 589 GLY A N 1
ATOM 4779 C CA . GLY A 1 589 ? 12.889 -12.264 -19.637 1.00 95.44 589 GLY A CA 1
ATOM 4780 C C . GLY A 1 589 ? 14.184 -13.071 -19.598 1.00 95.44 589 GLY A C 1
ATOM 4781 O O . GLY A 1 589 ? 14.930 -12.971 -18.628 1.00 95.44 589 GLY A O 1
ATOM 4782 N N . LEU A 1 590 ? 14.503 -13.849 -20.637 1.00 97.31 590 LEU A N 1
ATOM 4783 C CA . LEU A 1 590 ? 15.817 -14.486 -20.783 1.00 97.31 590 LEU A CA 1
ATOM 4784 C C . LEU A 1 590 ? 16.859 -13.513 -21.340 1.00 97.31 590 LEU A C 1
ATOM 4786 O O . LEU A 1 590 ? 16.531 -12.654 -22.162 1.00 97.31 590 LEU A O 1
ATOM 4790 N N . LEU A 1 591 ? 18.114 -13.706 -20.934 1.00 98.19 591 LEU A N 1
ATOM 4791 C CA . LEU A 1 591 ? 19.285 -12.959 -21.387 1.00 98.19 591 LEU A CA 1
ATOM 4792 C C . LEU A 1 591 ? 20.278 -13.892 -22.099 1.00 98.19 591 LEU A C 1
ATOM 4794 O O . LEU A 1 591 ? 20.473 -15.041 -21.693 1.00 98.19 591 LEU A O 1
ATOM 4798 N N . ALA A 1 592 ? 20.933 -13.393 -23.143 1.00 98.25 592 ALA A N 1
ATOM 4799 C CA . ALA A 1 592 ? 21.931 -14.125 -23.912 1.00 98.25 592 ALA A CA 1
ATOM 4800 C C . ALA A 1 592 ? 23.095 -13.229 -24.342 1.00 98.25 592 ALA A C 1
ATOM 4802 O O . ALA A 1 592 ? 22.930 -12.020 -24.499 1.00 98.25 592 ALA A O 1
ATOM 4803 N N . ILE A 1 593 ? 24.247 -13.846 -24.596 1.00 98.19 593 ILE A N 1
ATOM 4804 C CA . ILE A 1 593 ? 25.338 -13.245 -25.365 1.00 98.19 593 ILE A CA 1
ATOM 4805 C C . ILE A 1 593 ? 25.303 -13.796 -26.783 1.00 98.19 593 ILE A C 1
ATOM 4807 O O . ILE A 1 593 ? 25.224 -15.008 -26.969 1.00 98.19 593 ILE A O 1
ATOM 4811 N N . VAL A 1 594 ? 25.393 -12.910 -27.767 1.00 98.25 594 VAL A N 1
ATOM 4812 C CA . VAL A 1 594 ? 25.494 -13.253 -29.186 1.00 98.25 594 VAL A CA 1
ATOM 4813 C C . VAL A 1 594 ? 26.845 -12.775 -29.701 1.00 98.25 594 VAL A C 1
ATOM 4815 O O . VAL A 1 594 ? 27.173 -11.595 -29.593 1.00 98.25 594 VAL A O 1
ATOM 4818 N N . SER A 1 595 ? 27.653 -13.697 -30.210 1.00 97.06 595 SER A N 1
ATOM 4819 C CA . SER A 1 595 ? 28.952 -13.397 -30.820 1.00 97.06 595 SER A CA 1
ATOM 4820 C C . SER A 1 595 ? 28.793 -12.918 -32.266 1.00 97.06 595 SER A C 1
ATOM 4822 O O . SER A 1 595 ? 27.763 -13.155 -32.893 1.00 97.06 595 SER A O 1
ATOM 4824 N N . ALA A 1 596 ? 29.835 -12.299 -32.828 1.00 94.62 596 ALA A N 1
ATOM 4825 C CA . ALA A 1 596 ? 29.847 -11.828 -34.219 1.00 94.62 596 ALA A CA 1
ATOM 4826 C C . ALA A 1 596 ? 29.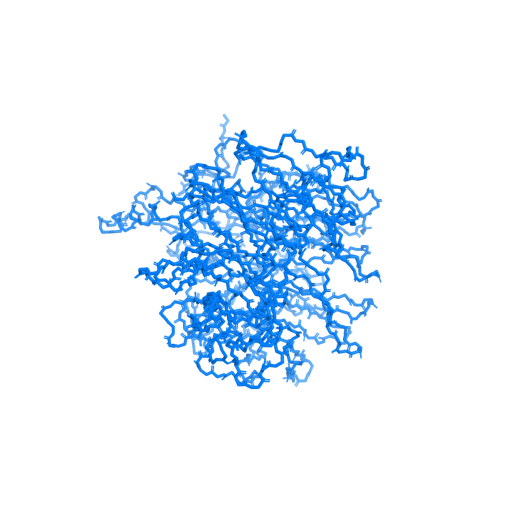584 -12.927 -35.274 1.00 94.62 596 ALA A C 1
ATOM 4828 O O . ALA A 1 596 ? 29.171 -12.626 -36.390 1.00 94.62 596 ALA A O 1
ATOM 4829 N N . ASP A 1 597 ? 29.817 -14.198 -34.934 1.00 95.56 597 ASP A N 1
ATOM 4830 C CA . ASP A 1 597 ? 29.517 -15.369 -35.770 1.00 95.56 597 ASP A CA 1
ATOM 4831 C C . ASP A 1 597 ? 28.095 -15.926 -35.556 1.00 95.56 597 ASP A C 1
ATOM 4833 O O . ASP A 1 597 ? 27.789 -17.038 -35.987 1.00 95.56 597 ASP A O 1
ATOM 4837 N N . ASN A 1 598 ? 27.228 -15.157 -34.889 1.00 96.00 598 ASN A N 1
ATOM 4838 C CA . ASN A 1 598 ? 25.867 -15.510 -34.488 1.00 96.00 598 ASN A CA 1
ATOM 4839 C C . ASN A 1 598 ? 25.771 -16.681 -33.494 1.00 96.00 598 ASN A C 1
ATOM 4841 O O . ASN A 1 598 ? 24.681 -17.219 -33.280 1.00 96.00 598 ASN A O 1
ATOM 4845 N N . THR A 1 599 ? 26.873 -17.071 -32.843 1.00 97.25 599 THR A N 1
ATOM 4846 C CA . THR A 1 599 ? 26.826 -18.050 -31.751 1.00 97.25 599 THR A CA 1
ATOM 4847 C C . THR A 1 599 ? 26.127 -17.451 -30.533 1.00 97.25 599 THR A C 1
ATOM 4849 O O . THR A 1 599 ? 26.505 -16.379 -30.058 1.00 97.25 599 THR A O 1
ATOM 4852 N N . VAL A 1 600 ? 25.133 -18.165 -29.996 1.00 98.12 600 VAL A N 1
ATOM 4853 C CA . VAL A 1 600 ? 24.321 -17.727 -28.852 1.00 98.12 600 VAL A CA 1
ATOM 4854 C C . VAL A 1 600 ? 24.705 -18.495 -27.588 1.00 98.12 600 VAL A C 1
ATOM 4856 O O . VAL A 1 600 ? 24.667 -19.725 -27.558 1.00 98.12 600 VAL A O 1
ATOM 4859 N N . PHE A 1 601 ? 25.016 -17.767 -26.517 1.00 97.19 601 PHE A N 1
ATOM 4860 C CA . PHE A 1 601 ? 25.230 -18.302 -25.175 1.00 97.19 601 PHE A CA 1
ATOM 4861 C C . PHE A 1 601 ? 24.138 -17.803 -24.222 1.00 97.19 601 PHE A C 1
ATOM 4863 O O . PHE A 1 601 ? 24.025 -16.606 -23.965 1.00 97.19 601 PHE A O 1
ATOM 4870 N N . SER A 1 602 ? 23.330 -18.720 -23.690 1.00 97.19 602 SER A N 1
ATOM 4871 C CA . SER A 1 602 ? 22.247 -18.391 -22.755 1.00 97.19 602 SER A CA 1
ATOM 4872 C C . SER A 1 602 ? 22.788 -18.078 -21.360 1.00 97.19 602 SER A C 1
ATOM 4874 O O . SER A 1 602 ? 23.482 -18.904 -20.772 1.00 97.19 602 SER A O 1
ATOM 4876 N N . LEU A 1 603 ? 22.404 -16.930 -20.801 1.00 97.19 603 LEU A N 1
ATOM 4877 C CA . LEU A 1 603 ? 22.757 -16.517 -19.438 1.00 97.19 603 LEU A CA 1
ATOM 4878 C C . LEU A 1 603 ? 21.688 -16.889 -18.399 1.00 97.19 603 LEU A C 1
ATOM 4880 O O . LEU A 1 603 ? 21.993 -16.940 -17.211 1.00 97.19 603 LEU A O 1
ATOM 4884 N N . GLY A 1 604 ? 20.457 -17.173 -18.835 1.00 95.75 604 GLY A N 1
ATOM 4885 C CA . GLY A 1 604 ? 19.329 -17.497 -17.957 1.00 95.75 604 GLY A CA 1
ATOM 4886 C C . GLY A 1 604 ? 18.337 -16.344 -17.828 1.00 95.75 604 GLY A C 1
ATOM 4887 O O . GLY A 1 604 ? 18.265 -15.481 -18.702 1.00 95.75 604 GLY A O 1
ATOM 4888 N N . ASN A 1 605 ? 17.536 -16.359 -16.766 1.00 94.50 605 ASN A N 1
ATOM 4889 C CA . ASN A 1 605 ? 16.430 -15.431 -16.571 1.00 94.50 605 ASN A CA 1
ATOM 4890 C C . ASN A 1 605 ? 16.851 -14.167 -15.802 1.00 94.50 605 ASN A C 1
ATOM 4892 O O . ASN A 1 605 ? 17.393 -14.228 -14.699 1.00 94.50 605 ASN A O 1
ATOM 4896 N N . ALA A 1 606 ? 16.567 -13.009 -16.390 1.00 95.69 606 ALA A N 1
ATOM 4897 C CA . ALA A 1 606 ? 16.787 -11.687 -15.812 1.00 95.69 606 ALA A CA 1
ATOM 4898 C C . ALA A 1 606 ? 15.670 -11.263 -14.837 1.00 95.69 606 ALA A C 1
ATOM 4900 O O . ALA A 1 606 ? 15.903 -10.440 -13.955 1.00 95.69 606 ALA A O 1
ATOM 4901 N N . SER A 1 607 ? 14.482 -11.856 -14.971 1.00 92.31 607 SER A N 1
ATOM 4902 C CA . SER A 1 607 ? 13.329 -11.735 -14.066 1.00 92.31 607 SER A CA 1
ATOM 4903 C C . SER A 1 607 ? 12.536 -13.043 -14.044 1.00 92.31 607 SER A C 1
ATOM 4905 O O . SER A 1 607 ? 12.909 -14.019 -14.702 1.00 92.31 607 SER A O 1
ATOM 4907 N N . ALA A 1 608 ? 11.464 -13.097 -13.250 1.00 86.81 608 ALA A N 1
ATOM 4908 C CA . ALA A 1 608 ? 10.542 -14.228 -13.264 1.00 86.81 608 ALA A CA 1
ATOM 4909 C C . ALA A 1 608 ? 9.752 -14.304 -14.583 1.00 86.81 608 ALA A C 1
ATOM 4911 O O . ALA A 1 608 ? 9.707 -15.369 -15.197 1.00 86.81 608 ALA A O 1
ATOM 4912 N N . TYR A 1 609 ? 9.175 -13.179 -15.023 1.00 88.50 609 TYR A N 1
ATOM 4913 C CA . TYR A 1 609 ? 8.331 -13.088 -16.214 1.00 88.50 609 TYR A CA 1
ATOM 4914 C C . TYR A 1 609 ? 8.452 -11.724 -16.906 1.00 88.50 609 TYR A C 1
ATOM 4916 O O . TYR A 1 609 ? 8.772 -10.717 -16.276 1.00 88.50 609 TYR A O 1
ATOM 4924 N N . GLY A 1 610 ? 8.113 -11.695 -18.197 1.00 94.00 610 GLY A N 1
ATOM 4925 C CA . GLY A 1 610 ? 7.998 -10.473 -18.993 1.00 94.00 610 GLY A CA 1
ATOM 4926 C C . GLY A 1 610 ? 9.307 -10.013 -19.645 1.00 94.00 610 GLY A C 1
ATOM 4927 O O . GLY A 1 610 ? 10.370 -10.588 -19.415 1.00 94.00 610 GLY A O 1
ATOM 4928 N N . PRO A 1 611 ? 9.249 -8.985 -20.505 1.00 97.12 611 PRO A N 1
ATOM 4929 C CA . PRO A 1 611 ? 10.365 -8.612 -21.363 1.00 97.12 611 PRO A CA 1
ATOM 4930 C C . PRO A 1 611 ? 11.542 -8.022 -20.586 1.00 97.12 611 PRO A C 1
ATOM 4932 O O . PRO A 1 611 ? 11.366 -7.304 -19.598 1.00 97.12 611 PRO A O 1
ATOM 4935 N N . VAL A 1 612 ? 12.754 -8.217 -21.112 1.00 98.31 612 VAL A N 1
ATOM 4936 C CA . VAL A 1 612 ? 13.869 -7.305 -20.820 1.00 98.31 612 VAL A CA 1
ATOM 4937 C C . VAL A 1 612 ? 13.587 -5.984 -21.528 1.00 98.31 612 VAL A C 1
ATOM 4939 O O . VAL A 1 612 ? 13.479 -5.959 -22.753 1.00 98.31 612 VAL A O 1
ATOM 4942 N N . ARG A 1 613 ? 13.432 -4.900 -20.766 1.00 97.75 613 ARG A N 1
ATOM 4943 C CA . ARG A 1 613 ? 12.930 -3.612 -21.275 1.00 97.75 613 ARG A CA 1
ATOM 4944 C C . ARG A 1 613 ? 14.043 -2.646 -21.640 1.00 97.75 613 ARG A C 1
ATOM 4946 O O . ARG A 1 613 ? 13.934 -1.937 -22.632 1.00 97.75 613 ARG A O 1
ATOM 4953 N N . CYS A 1 614 ? 15.113 -2.623 -20.853 1.00 98.56 614 CYS A N 1
ATOM 4954 C CA . CYS A 1 614 ? 16.224 -1.709 -21.073 1.00 98.56 614 CYS A CA 1
ATOM 4955 C C . CYS A 1 614 ? 17.525 -2.296 -20.527 1.00 98.56 614 CYS A C 1
ATOM 4957 O O . CYS A 1 614 ? 17.524 -2.987 -19.506 1.00 98.56 614 CYS A O 1
ATOM 4959 N N . LEU A 1 615 ? 18.623 -2.002 -21.220 1.00 98.62 615 LEU A N 1
ATOM 4960 C CA . LEU A 1 615 ? 19.983 -2.415 -20.895 1.00 98.62 615 LEU A CA 1
ATOM 4961 C C . LEU A 1 615 ? 20.895 -1.188 -20.967 1.00 98.62 615 LEU A C 1
ATOM 4963 O O . LEU A 1 615 ? 20.775 -0.400 -21.903 1.00 98.62 615 LEU A O 1
ATOM 4967 N N . CYS A 1 616 ? 21.827 -1.056 -20.029 1.00 97.88 616 CYS A N 1
ATOM 4968 C CA . CYS A 1 616 ? 22.928 -0.103 -20.116 1.00 97.88 616 CYS A CA 1
ATOM 4969 C C . CYS A 1 616 ? 24.245 -0.775 -19.713 1.00 97.88 616 CYS A C 1
ATOM 4971 O O . CYS A 1 616 ? 24.271 -1.722 -18.924 1.00 97.88 616 CYS A O 1
ATOM 4973 N N . THR A 1 617 ? 25.354 -0.299 -20.271 1.00 98.00 617 THR A N 1
ATOM 4974 C CA . THR A 1 617 ? 26.692 -0.821 -19.983 1.00 98.00 617 THR A CA 1
ATOM 4975 C C . THR A 1 617 ? 27.599 0.296 -19.512 1.00 98.00 617 THR A C 1
ATOM 4977 O O . THR A 1 617 ? 27.421 1.452 -19.893 1.00 98.00 617 THR A O 1
ATOM 4980 N N . ASN A 1 618 ? 28.626 -0.059 -18.749 1.00 97.88 618 ASN A N 1
ATOM 4981 C CA . ASN A 1 618 ? 29.753 0.843 -18.572 1.00 97.88 618 ASN A CA 1
ATOM 4982 C C . ASN A 1 618 ? 30.528 1.027 -19.897 1.00 97.88 618 ASN A C 1
ATOM 4984 O O . ASN A 1 618 ? 30.370 0.253 -20.846 1.00 97.88 618 ASN A O 1
ATOM 4988 N N . LYS A 1 619 ? 31.388 2.043 -19.969 1.00 96.56 619 LYS A N 1
ATOM 4989 C CA . LYS A 1 619 ? 32.215 2.419 -21.128 1.00 96.56 619 LYS A CA 1
ATOM 4990 C C . LYS A 1 619 ? 33.111 1.277 -21.591 1.00 96.56 619 LYS A C 1
ATOM 4992 O O . LYS A 1 619 ? 33.308 1.095 -22.787 1.00 96.56 619 LYS A O 1
ATOM 4997 N N . ALA A 1 620 ? 33.627 0.486 -20.650 1.00 96.81 620 ALA A N 1
ATOM 4998 C CA . ALA A 1 620 ? 34.448 -0.687 -20.945 1.00 96.81 620 ALA A CA 1
ATOM 4999 C C . ALA A 1 620 ? 33.642 -1.897 -21.461 1.00 96.81 620 ALA A C 1
ATOM 5001 O O . ALA A 1 620 ? 34.248 -2.894 -21.850 1.00 96.81 620 ALA A O 1
ATOM 5002 N N . GLN A 1 621 ? 32.303 -1.835 -21.432 1.00 97.88 621 GLN A N 1
ATOM 5003 C CA . GLN A 1 621 ? 31.395 -2.920 -21.820 1.00 97.88 621 GLN A CA 1
ATOM 5004 C C . GLN A 1 621 ? 31.742 -4.256 -21.149 1.00 97.88 621 GLN A C 1
ATOM 5006 O O . GLN A 1 621 ? 31.732 -5.317 -21.773 1.00 97.88 621 GLN A O 1
ATOM 5011 N N . ASN A 1 622 ? 32.115 -4.195 -19.873 1.00 97.06 622 ASN A N 1
ATOM 5012 C CA . ASN A 1 622 ? 32.436 -5.364 -19.056 1.00 97.06 622 ASN A CA 1
ATOM 5013 C C . ASN A 1 622 ? 31.517 -5.498 -17.837 1.00 97.06 622 ASN A C 1
ATOM 5015 O O . ASN A 1 622 ? 31.597 -6.499 -17.129 1.00 97.06 622 ASN A O 1
ATOM 5019 N N . LYS A 1 623 ? 30.629 -4.521 -17.622 1.00 98.25 623 LYS A N 1
ATOM 5020 C CA . LYS A 1 623 ? 29.540 -4.569 -16.654 1.00 98.25 623 LYS A CA 1
ATOM 5021 C C . LYS A 1 623 ? 28.273 -3.984 -17.271 1.00 98.25 623 LYS A C 1
ATOM 5023 O O . LYS A 1 623 ? 28.314 -2.943 -17.928 1.00 98.25 623 LYS A O 1
ATOM 5028 N N . LEU A 1 624 ? 27.162 -4.673 -17.055 1.00 98.25 624 LEU A N 1
ATOM 5029 C CA . LEU A 1 624 ? 25.835 -4.315 -17.537 1.00 98.25 624 LEU A CA 1
ATOM 5030 C C . LEU A 1 624 ? 24.859 -4.218 -16.370 1.00 98.25 624 LEU A C 1
ATOM 5032 O O . LEU A 1 624 ? 24.928 -5.010 -15.425 1.00 98.25 624 LEU A O 1
ATOM 5036 N N . TRP A 1 625 ? 23.908 -3.301 -16.490 1.00 98.75 625 TRP A N 1
ATOM 5037 C CA . TRP A 1 625 ? 22.688 -3.274 -15.697 1.00 98.75 625 TRP A CA 1
ATOM 5038 C C . TRP A 1 625 ? 21.481 -3.297 -16.625 1.00 98.75 625 TRP A C 1
ATOM 5040 O O . TRP A 1 625 ? 21.528 -2.800 -17.751 1.00 98.75 625 TRP A O 1
ATOM 5050 N N . GLY A 1 626 ? 20.394 -3.893 -16.159 1.00 98.56 626 GLY A N 1
ATOM 5051 C CA . GLY A 1 626 ? 19.169 -3.982 -16.930 1.00 98.56 626 GLY A CA 1
ATOM 5052 C C . GLY A 1 626 ? 17.934 -3.994 -16.052 1.00 98.56 626 GLY A C 1
ATOM 5053 O O . GLY A 1 626 ? 18.005 -4.268 -14.852 1.00 98.56 626 GLY A O 1
ATOM 5054 N N . VAL A 1 627 ? 16.800 -3.704 -16.681 1.00 98.62 627 VAL A N 1
ATOM 5055 C CA . VAL A 1 627 ? 15.475 -3.819 -16.071 1.00 98.62 627 VAL A CA 1
ATOM 5056 C C . VAL A 1 627 ? 14.578 -4.726 -16.903 1.00 98.62 627 VAL A C 1
ATOM 5058 O O . VAL A 1 627 ? 14.642 -4.740 -18.137 1.00 98.62 627 VAL A O 1
ATOM 5061 N N . SER A 1 628 ? 13.758 -5.523 -16.226 1.00 97.88 628 SER A N 1
ATOM 5062 C CA . SER A 1 628 ? 12.845 -6.480 -16.856 1.00 97.88 628 SER A CA 1
ATOM 5063 C C . SER A 1 628 ? 11.613 -6.728 -15.992 1.00 97.88 628 SER A C 1
ATOM 5065 O O . SER A 1 628 ? 11.653 -6.471 -14.791 1.00 97.88 628 SER A O 1
ATOM 5067 N N . GLY A 1 629 ? 10.524 -7.205 -16.591 1.00 96.06 629 GLY A N 1
ATOM 5068 C CA . GLY A 1 629 ? 9.299 -7.520 -15.854 1.00 96.06 629 GLY A CA 1
ATOM 5069 C C . GLY A 1 629 ? 8.033 -7.381 -16.693 1.00 96.06 629 GLY A C 1
ATOM 5070 O O . GLY A 1 629 ? 7.980 -6.581 -17.638 1.00 96.06 629 GLY A O 1
ATOM 5071 N N . ASP A 1 630 ? 7.001 -8.138 -16.335 1.00 93.94 630 ASP A N 1
ATOM 5072 C CA . ASP A 1 630 ? 5.654 -7.982 -16.883 1.00 93.94 630 ASP A CA 1
ATOM 5073 C C . ASP A 1 630 ? 4.963 -6.737 -16.295 1.00 93.94 630 ASP A C 1
ATOM 5075 O O . ASP A 1 630 ? 5.331 -6.263 -15.222 1.00 93.94 630 ASP A O 1
ATOM 5079 N N . ILE A 1 631 ? 3.991 -6.170 -17.014 1.00 92.62 631 ILE A N 1
ATOM 5080 C CA . ILE A 1 631 ? 3.227 -5.022 -16.506 1.00 92.62 631 ILE A CA 1
ATOM 5081 C C . ILE A 1 631 ? 2.314 -5.411 -15.340 1.00 92.62 631 ILE A C 1
ATOM 5083 O O . ILE A 1 631 ? 2.004 -4.554 -14.515 1.00 92.62 631 ILE A O 1
ATOM 5087 N N . ASP A 1 632 ? 1.921 -6.684 -15.263 1.00 89.62 632 ASP A N 1
ATOM 5088 C CA . ASP A 1 632 ? 1.040 -7.228 -14.226 1.00 89.62 632 ASP A CA 1
ATOM 5089 C C . ASP A 1 632 ? 1.805 -7.785 -13.006 1.00 89.62 632 ASP A C 1
ATOM 5091 O O . ASP A 1 632 ? 1.192 -8.303 -12.074 1.00 89.62 632 ASP A O 1
ATOM 5095 N N . ASP A 1 633 ? 3.135 -7.651 -12.983 1.00 89.50 633 ASP A N 1
ATOM 5096 C CA . ASP A 1 633 ? 4.038 -8.192 -11.957 1.00 89.50 633 ASP A CA 1
ATOM 5097 C C . ASP A 1 633 ? 4.910 -7.072 -11.333 1.00 89.50 633 ASP A C 1
ATOM 5099 O O . ASP A 1 633 ? 4.689 -5.875 -11.542 1.00 89.50 633 ASP A O 1
ATOM 5103 N N . MET A 1 634 ? 5.901 -7.440 -10.522 1.00 91.25 634 MET A N 1
ATOM 5104 C CA . MET A 1 634 ? 6.952 -6.566 -10.017 1.00 91.25 634 MET A CA 1
ATOM 5105 C C . MET A 1 634 ? 8.156 -6.568 -10.963 1.00 91.25 634 MET A C 1
ATOM 5107 O O . MET A 1 634 ? 8.689 -7.616 -11.320 1.00 91.25 634 MET A O 1
ATOM 5111 N N . GLY A 1 635 ? 8.627 -5.382 -11.336 1.00 94.50 635 GLY A N 1
ATOM 5112 C CA . GLY A 1 635 ? 9.826 -5.214 -12.145 1.00 94.50 635 GLY A CA 1
ATOM 5113 C C . GLY A 1 635 ? 11.107 -5.481 -11.361 1.00 94.50 635 GLY A C 1
ATOM 5114 O O . GLY A 1 635 ? 11.246 -5.096 -10.199 1.00 94.50 635 GLY A O 1
ATOM 5115 N N . TYR A 1 636 ? 12.066 -6.107 -12.034 1.00 96.00 636 TYR A N 1
ATOM 5116 C CA . TYR A 1 636 ? 13.359 -6.486 -11.483 1.00 96.00 636 TYR A CA 1
ATOM 5117 C C . TYR A 1 636 ? 14.487 -5.698 -12.130 1.00 96.00 636 TYR A C 1
ATOM 5119 O O . TYR A 1 636 ? 14.534 -5.518 -13.352 1.00 96.00 636 TYR A O 1
ATOM 5127 N N . VAL A 1 637 ? 15.447 -5.316 -11.297 1.00 98.06 637 VAL A N 1
ATOM 5128 C CA . VAL A 1 637 ? 16.774 -4.875 -11.713 1.00 98.06 637 VAL A CA 1
ATOM 5129 C C . VAL A 1 637 ? 17.704 -6.080 -11.707 1.00 98.06 637 VAL A C 1
ATOM 5131 O O . VAL A 1 637 ? 17.672 -6.907 -10.792 1.00 98.06 637 VAL A O 1
ATOM 5134 N N . PHE A 1 638 ? 18.571 -6.174 -12.705 1.00 98.31 638 PHE A N 1
ATOM 5135 C CA . PHE A 1 638 ? 19.603 -7.201 -12.779 1.00 98.31 638 PHE A CA 1
ATOM 5136 C C . PHE A 1 638 ? 20.934 -6.612 -13.241 1.00 98.31 638 PHE A C 1
ATOM 5138 O O . PHE A 1 638 ? 21.001 -5.515 -13.798 1.00 98.31 638 PHE A O 1
ATOM 5145 N N . THR A 1 639 ? 22.010 -7.357 -13.012 1.00 98.38 639 THR A N 1
ATOM 5146 C CA . THR A 1 639 ? 23.351 -7.019 -13.493 1.00 98.38 639 THR A CA 1
ATOM 5147 C C . THR A 1 639 ? 24.035 -8.238 -14.092 1.00 98.38 639 THR A C 1
ATOM 5149 O O . THR A 1 639 ? 23.738 -9.379 -13.729 1.00 98.38 639 THR A O 1
ATOM 5152 N N . TYR A 1 640 ? 24.960 -7.989 -15.012 1.00 98.50 640 TYR A N 1
ATOM 5153 C CA . TYR A 1 640 ? 25.794 -9.011 -15.620 1.00 98.50 640 TYR A CA 1
ATOM 5154 C C . TYR A 1 640 ? 27.232 -8.516 -15.782 1.00 98.50 640 TYR A C 1
ATOM 5156 O O . TYR A 1 640 ? 27.468 -7.374 -16.181 1.00 98.50 640 TYR A O 1
ATOM 5164 N N . ASP A 1 641 ? 28.186 -9.403 -15.518 1.00 97.38 641 ASP A N 1
ATOM 5165 C CA . ASP A 1 641 ? 29.575 -9.274 -15.944 1.00 97.38 641 ASP A CA 1
ATOM 5166 C C . ASP A 1 641 ? 30.167 -10.670 -16.219 1.00 97.38 641 ASP A C 1
ATOM 5168 O O . ASP A 1 641 ? 29.699 -11.670 -15.667 1.00 97.38 641 ASP A O 1
ATOM 5172 N N . ASP A 1 642 ? 31.197 -10.758 -17.069 1.00 95.75 642 ASP A N 1
ATOM 5173 C CA . ASP A 1 642 ? 31.792 -12.048 -17.469 1.00 95.75 642 ASP A CA 1
ATOM 5174 C C . ASP A 1 642 ? 32.429 -12.812 -16.277 1.00 95.75 642 ASP A C 1
ATOM 5176 O O . ASP A 1 642 ? 32.706 -14.006 -16.390 1.00 95.75 642 ASP A O 1
ATOM 5180 N N . LYS A 1 643 ? 32.671 -12.155 -15.129 1.00 96.12 643 LYS A N 1
ATOM 5181 C CA . LYS A 1 643 ? 33.318 -12.752 -13.948 1.00 96.12 643 LYS A CA 1
ATOM 5182 C C . LYS A 1 643 ? 32.312 -13.344 -12.956 1.00 96.12 643 LYS A C 1
ATOM 5184 O O . LYS A 1 643 ? 32.589 -14.393 -12.377 1.00 96.12 643 LYS A O 1
ATOM 5189 N N . HIS A 1 644 ? 31.186 -12.678 -12.725 1.00 96.44 644 HIS A N 1
ATOM 5190 C CA . HIS A 1 644 ? 30.185 -13.064 -11.726 1.00 96.44 644 HIS A CA 1
ATOM 5191 C C . HIS A 1 644 ? 28.886 -13.596 -12.344 1.00 96.44 644 HIS A C 1
ATOM 5193 O O . HIS A 1 644 ? 28.042 -14.113 -11.614 1.00 96.44 644 HIS A O 1
ATOM 5199 N N . GLY A 1 645 ? 28.723 -13.499 -13.666 1.00 97.38 645 GLY A N 1
ATOM 5200 C CA . GLY A 1 645 ? 27.532 -13.963 -14.369 1.00 97.38 645 GLY A CA 1
ATOM 5201 C C . GLY A 1 645 ? 26.310 -13.070 -14.147 1.00 97.38 645 GLY A C 1
ATOM 5202 O O . GLY A 1 645 ? 26.410 -11.934 -13.678 1.00 97.38 645 GLY A O 1
ATOM 5203 N N . LEU A 1 646 ? 25.141 -13.588 -14.535 1.00 98.12 646 LEU A N 1
ATOM 5204 C CA . LEU A 1 646 ? 23.859 -12.898 -14.397 1.00 98.12 646 LEU A CA 1
ATOM 5205 C C . LEU A 1 646 ? 23.381 -12.969 -12.945 1.00 98.12 646 LEU A C 1
ATOM 5207 O O . LEU A 1 646 ? 23.334 -14.048 -12.356 1.00 98.12 646 LEU A O 1
ATOM 5211 N N . ARG A 1 647 ? 22.994 -11.823 -12.383 1.00 96.31 647 ARG A N 1
ATOM 5212 C CA . ARG A 1 647 ? 22.424 -11.718 -11.037 1.00 96.31 647 ARG A CA 1
ATOM 5213 C C . ARG A 1 647 ? 21.185 -10.839 -11.058 1.00 96.31 647 ARG A C 1
ATOM 5215 O O . ARG A 1 647 ? 21.248 -9.695 -11.503 1.00 96.31 647 ARG A O 1
ATOM 5222 N N . GLN A 1 648 ? 20.084 -11.361 -10.532 1.00 94.94 648 GLN A N 1
ATOM 5223 C CA . GLN A 1 648 ? 18.904 -10.564 -10.212 1.00 94.94 648 GLN A CA 1
ATOM 5224 C C . GLN A 1 648 ? 19.217 -9.782 -8.938 1.00 94.94 648 GLN A C 1
ATOM 5226 O O . GLN A 1 648 ? 19.541 -10.383 -7.916 1.00 94.94 648 GLN A O 1
ATOM 5231 N N . LEU A 1 649 ? 19.206 -8.454 -9.023 1.00 94.75 649 LEU A N 1
ATOM 5232 C CA . LEU A 1 649 ? 19.492 -7.592 -7.880 1.00 94.75 649 LEU A CA 1
ATOM 5233 C C . LEU A 1 649 ? 18.261 -7.457 -6.984 1.00 94.75 649 LEU A C 1
ATOM 5235 O O . LEU A 1 649 ? 18.403 -7.457 -5.768 1.00 94.75 649 LEU A O 1
ATOM 5239 N N . GLY A 1 650 ? 17.065 -7.383 -7.572 1.00 93.94 650 GLY A N 1
ATOM 5240 C CA . GLY A 1 650 ? 15.813 -7.304 -6.824 1.00 93.94 650 GLY A CA 1
ATOM 5241 C C . GLY A 1 650 ? 14.844 -6.277 -7.393 1.00 93.94 650 GLY A C 1
ATOM 5242 O O . GLY A 1 650 ? 14.962 -5.872 -8.550 1.00 93.94 650 GLY A O 1
ATOM 5243 N N . VAL A 1 651 ? 13.891 -5.853 -6.567 1.00 94.06 651 VAL A N 1
ATOM 5244 C CA . VAL A 1 651 ? 12.869 -4.856 -6.911 1.00 94.06 651 VAL A CA 1
ATOM 5245 C C . VAL A 1 651 ? 13.237 -3.469 -6.380 1.00 94.06 651 VAL A C 1
ATOM 5247 O O . VAL A 1 651 ? 14.058 -3.325 -5.469 1.00 94.06 651 VAL A O 1
ATOM 5250 N N . ILE A 1 652 ? 12.597 -2.439 -6.932 1.00 94.00 652 ILE A N 1
ATOM 5251 C CA . ILE A 1 652 ? 12.675 -1.061 -6.439 1.00 94.00 652 ILE A CA 1
ATOM 5252 C C . ILE A 1 652 ? 11.447 -0.803 -5.567 1.00 94.00 652 ILE A C 1
ATOM 5254 O O . ILE A 1 652 ? 10.409 -0.345 -6.041 1.00 94.00 652 ILE A O 1
ATOM 5258 N N . ASN A 1 653 ? 11.559 -1.168 -4.291 1.00 91.06 653 ASN A N 1
ATOM 5259 C CA . ASN A 1 653 ? 10.517 -0.992 -3.286 1.00 91.06 653 ASN A CA 1
ATOM 5260 C C . ASN A 1 653 ? 11.162 -0.713 -1.920 1.00 91.06 653 ASN A C 1
ATOM 5262 O O . ASN A 1 653 ? 11.826 -1.579 -1.350 1.00 91.06 653 ASN A O 1
ATOM 5266 N N . TYR A 1 654 ? 10.973 0.500 -1.413 1.00 89.44 654 TYR A N 1
ATOM 5267 C CA . TYR A 1 654 ? 11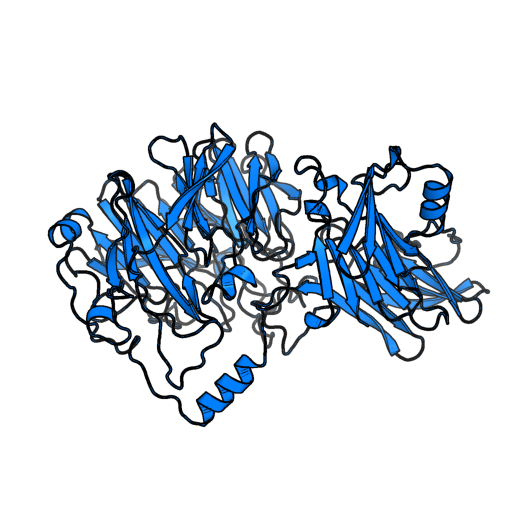.606 1.008 -0.206 1.00 89.44 654 TYR A CA 1
ATOM 5268 C C . TYR A 1 654 ? 10.556 1.528 0.767 1.00 89.44 654 TYR A C 1
ATOM 5270 O O . TYR A 1 654 ? 9.786 2.433 0.441 1.00 89.44 654 TYR A O 1
ATOM 5278 N N . ASN A 1 655 ? 10.556 0.982 1.981 1.00 88.31 655 ASN A N 1
ATOM 5279 C CA . ASN A 1 655 ? 9.607 1.330 3.027 1.00 88.31 655 ASN A CA 1
ATOM 5280 C C . ASN A 1 655 ? 10.283 1.301 4.400 1.00 88.31 655 ASN A C 1
ATOM 5282 O O . ASN A 1 655 ? 10.195 0.342 5.158 1.00 88.31 655 ASN A O 1
ATOM 5286 N N . THR A 1 656 ? 10.992 2.367 4.745 1.00 87.69 656 THR A N 1
ATOM 5287 C CA . THR A 1 656 ? 11.745 2.422 6.000 1.00 87.69 656 THR A CA 1
ATOM 5288 C C . THR A 1 656 ? 11.763 3.843 6.543 1.00 87.69 656 THR A C 1
ATOM 5290 O O . THR A 1 656 ? 11.939 4.798 5.786 1.00 87.69 656 THR A O 1
ATOM 5293 N N . HIS A 1 657 ? 11.600 3.982 7.859 1.00 88.62 657 HIS A N 1
ATOM 5294 C CA . HIS A 1 657 ? 11.637 5.279 8.528 1.00 88.62 657 HIS A CA 1
ATOM 5295 C C . HIS A 1 657 ? 13.008 5.965 8.423 1.00 88.62 657 HIS A C 1
ATOM 5297 O O . HIS A 1 657 ? 14.058 5.333 8.294 1.00 88.62 657 HIS A O 1
ATOM 5303 N N . GLY A 1 658 ? 13.014 7.291 8.536 1.00 87.69 658 GLY A N 1
ATOM 5304 C CA . GLY A 1 658 ? 14.231 8.101 8.516 1.00 87.69 658 GLY A CA 1
ATOM 5305 C C . GLY A 1 658 ? 14.890 8.272 7.146 1.00 87.69 658 GLY A C 1
ATOM 5306 O O . GLY A 1 658 ? 16.084 8.578 7.121 1.00 87.69 658 GLY A O 1
ATOM 5307 N N . TYR A 1 659 ? 14.151 8.050 6.055 1.00 87.88 659 TYR A N 1
ATOM 5308 C CA . TYR A 1 659 ? 14.558 8.280 4.659 1.00 87.88 659 TYR A CA 1
ATOM 5309 C C . TYR A 1 659 ? 13.452 9.054 3.900 1.00 87.88 659 TYR A C 1
ATOM 5311 O O . TYR A 1 659 ? 12.647 9.739 4.525 1.00 87.88 659 TYR A O 1
ATOM 5319 N N . TYR A 1 660 ? 13.396 8.974 2.563 1.00 85.44 660 TYR A N 1
ATOM 5320 C CA . TYR A 1 660 ? 12.523 9.770 1.670 1.00 85.44 660 TYR A CA 1
ATOM 5321 C C . TYR A 1 660 ? 11.030 9.370 1.655 1.00 85.44 660 TYR A C 1
ATOM 5323 O O . TYR A 1 660 ? 10.311 9.616 0.672 1.00 85.44 660 TYR A O 1
ATOM 5331 N N . GLY A 1 661 ? 10.568 8.733 2.732 1.00 85.25 661 GLY A N 1
ATOM 5332 C CA . GLY A 1 661 ? 9.279 8.058 2.802 1.00 85.25 661 GLY A CA 1
ATOM 5333 C C . GLY A 1 661 ? 9.181 6.847 1.861 1.00 85.25 661 GLY A C 1
ATOM 5334 O O . GLY A 1 661 ? 10.127 6.532 1.134 1.00 85.25 661 GLY A O 1
ATOM 5335 N N . PRO A 1 662 ? 8.027 6.161 1.859 1.00 90.31 662 PRO A N 1
ATOM 5336 C CA . PRO A 1 662 ? 7.796 5.008 0.995 1.00 90.31 662 PRO A CA 1
ATOM 5337 C C . PRO A 1 662 ? 7.911 5.334 -0.497 1.00 90.31 662 PRO A C 1
ATOM 5339 O O . PRO A 1 662 ? 7.474 6.390 -0.962 1.00 90.31 662 PRO A O 1
ATOM 5342 N N . THR A 1 663 ? 8.482 4.411 -1.264 1.00 91.81 663 THR A N 1
ATOM 5343 C CA . THR A 1 663 ? 8.550 4.495 -2.725 1.00 91.81 663 THR A CA 1
ATOM 5344 C C . THR A 1 663 ? 8.592 3.103 -3.339 1.00 91.81 663 THR A C 1
ATOM 5346 O O . THR A 1 663 ? 9.246 2.210 -2.810 1.00 91.81 663 THR A O 1
ATOM 5349 N N . ALA A 1 664 ? 7.912 2.913 -4.468 1.00 93.56 664 ALA A N 1
ATOM 5350 C CA . ALA A 1 664 ? 7.981 1.668 -5.216 1.00 93.56 664 ALA A CA 1
ATOM 5351 C C . ALA A 1 664 ? 7.652 1.874 -6.691 1.00 93.56 664 ALA A C 1
ATOM 5353 O O . ALA A 1 664 ? 6.737 2.629 -7.035 1.00 93.56 664 ALA A O 1
ATOM 5354 N N . SER A 1 665 ? 8.350 1.119 -7.530 1.00 95.38 665 SER A N 1
ATOM 5355 C CA . SER A 1 665 ? 8.164 1.080 -8.977 1.00 95.38 665 SER A CA 1
ATOM 5356 C C . SER A 1 665 ? 8.009 -0.365 -9.437 1.00 95.38 665 SER A C 1
ATOM 5358 O O . SER A 1 665 ? 8.869 -1.198 -9.151 1.00 95.38 665 SER A O 1
ATOM 5360 N N . ASN A 1 666 ? 6.918 -0.669 -10.139 1.00 94.62 666 ASN A N 1
ATOM 5361 C CA . ASN A 1 666 ? 6.607 -2.017 -10.614 1.00 94.62 666 ASN A CA 1
ATOM 5362 C C . ASN A 1 666 ? 6.896 -2.142 -12.111 1.00 94.62 666 ASN A C 1
ATOM 5364 O O . ASN A 1 666 ? 7.553 -3.093 -12.520 1.00 94.62 666 ASN A O 1
ATOM 5368 N N . VAL A 1 667 ? 6.512 -1.161 -12.929 1.00 96.31 667 VAL A N 1
ATOM 5369 C CA . VAL A 1 667 ? 6.805 -1.174 -14.369 1.00 96.31 667 VAL A CA 1
ATOM 5370 C C . VAL A 1 667 ? 8.091 -0.398 -14.661 1.00 96.31 667 VAL A C 1
ATOM 5372 O O . VAL A 1 667 ? 8.059 0.776 -15.021 1.00 96.31 667 VAL A O 1
ATOM 5375 N N . LEU A 1 668 ? 9.247 -1.051 -14.518 1.00 97.94 668 LEU A N 1
ATOM 5376 C CA . LEU A 1 668 ? 10.554 -0.444 -14.812 1.00 97.94 668 LEU A CA 1
ATOM 5377 C C . LEU A 1 668 ? 10.774 -0.320 -16.326 1.00 97.94 668 LEU A C 1
ATOM 5379 O O . LEU A 1 668 ? 10.811 -1.322 -17.034 1.00 97.94 668 LEU A O 1
ATOM 5383 N N . SER A 1 669 ? 10.935 0.895 -16.839 1.00 97.56 669 SER A N 1
ATOM 5384 C CA . SER A 1 669 ? 10.959 1.181 -18.282 1.00 97.56 669 SER A CA 1
ATOM 5385 C C . SER A 1 669 ? 12.363 1.394 -18.837 1.00 97.56 669 SER A C 1
ATOM 5387 O O . SER A 1 669 ? 12.657 1.000 -19.964 1.00 97.56 669 SER A O 1
ATOM 5389 N N . SER A 1 670 ? 13.225 2.042 -18.059 1.00 98.19 670 SER A N 1
ATOM 5390 C CA . SER A 1 670 ? 14.509 2.562 -18.520 1.00 98.19 670 SER A CA 1
ATOM 5391 C C . SER A 1 670 ? 15.548 2.522 -17.406 1.00 98.19 670 SER A C 1
ATOM 5393 O O . SER A 1 670 ? 15.229 2.649 -16.225 1.00 98.19 670 SER A O 1
ATOM 5395 N N . ILE A 1 671 ? 16.808 2.342 -17.795 1.00 98.75 671 ILE A N 1
ATOM 5396 C CA . ILE A 1 671 ? 17.962 2.375 -16.897 1.00 98.75 671 ILE A CA 1
ATOM 5397 C C . ILE A 1 671 ? 19.149 2.996 -17.626 1.00 98.75 671 ILE A C 1
ATOM 5399 O O . ILE A 1 671 ? 19.445 2.619 -18.760 1.00 98.75 671 ILE A O 1
ATOM 5403 N N . VAL A 1 672 ? 19.819 3.950 -16.983 1.00 98.69 672 VAL A N 1
ATOM 5404 C CA . VAL A 1 672 ? 20.992 4.640 -17.534 1.00 98.69 672 VAL A CA 1
ATOM 5405 C C . VAL A 1 672 ? 22.077 4.809 -16.486 1.00 98.69 672 VAL A C 1
ATOM 5407 O O . VAL A 1 672 ? 21.784 4.931 -15.301 1.00 98.69 672 VAL A O 1
ATOM 5410 N N . LEU A 1 673 ? 23.324 4.819 -16.945 1.00 98.38 673 LEU A N 1
ATOM 5411 C CA . LEU A 1 673 ? 24.513 5.089 -16.145 1.00 98.38 673 LEU A CA 1
ATOM 5412 C C . LEU A 1 673 ? 25.060 6.458 -16.543 1.00 98.38 673 LEU A C 1
ATOM 5414 O O . LEU A 1 673 ? 25.089 6.779 -17.733 1.00 98.38 673 LEU A O 1
ATOM 5418 N N . ASN A 1 674 ? 25.478 7.256 -15.567 1.00 97.56 674 ASN A N 1
ATOM 5419 C CA . ASN A 1 674 ? 26.106 8.534 -15.858 1.00 97.56 674 ASN A CA 1
ATOM 5420 C C . ASN A 1 674 ? 27.533 8.378 -16.406 1.00 97.56 674 ASN A C 1
ATOM 5422 O O . ASN A 1 674 ? 28.152 7.314 -16.345 1.00 97.56 674 ASN A O 1
ATOM 5426 N N . ASP A 1 675 ? 28.093 9.476 -16.910 1.00 95.44 675 ASP A N 1
ATOM 5427 C CA . ASP A 1 675 ? 29.419 9.473 -17.529 1.00 95.44 675 ASP A CA 1
ATOM 5428 C C . ASP A 1 675 ? 30.560 9.116 -16.567 1.00 95.44 675 ASP A C 1
ATOM 5430 O O . ASP A 1 675 ? 31.613 8.637 -16.996 1.00 95.44 675 ASP A O 1
ATOM 5434 N N . GLN A 1 676 ? 30.376 9.354 -15.270 1.00 96.12 676 GLN A N 1
ATOM 5435 C CA . GLN A 1 676 ? 31.363 9.015 -14.244 1.00 96.12 676 GLN A CA 1
ATOM 5436 C C . GLN A 1 676 ? 31.272 7.554 -13.782 1.00 96.12 676 GLN A C 1
ATOM 5438 O O . GLN A 1 676 ? 32.112 7.124 -12.997 1.00 96.12 676 GLN A O 1
ATOM 5443 N N . GLU A 1 677 ? 30.282 6.798 -14.266 1.00 97.06 677 GLU A N 1
ATOM 5444 C CA . GLU A 1 677 ? 30.021 5.400 -13.903 1.00 97.06 677 GLU A CA 1
ATOM 5445 C C . GLU A 1 677 ? 29.772 5.164 -12.406 1.00 97.06 677 GLU A C 1
ATOM 5447 O O . GLU A 1 677 ? 29.986 4.063 -11.899 1.00 97.06 677 GLU A O 1
ATOM 5452 N N . ASN A 1 678 ? 29.312 6.196 -11.698 1.00 96.62 678 ASN A N 1
ATOM 5453 C CA . ASN A 1 678 ? 29.073 6.168 -10.254 1.00 96.62 678 ASN A CA 1
ATOM 5454 C C . ASN A 1 678 ? 27.601 6.370 -9.874 1.00 96.62 678 ASN A C 1
ATOM 5456 O O . ASN A 1 678 ? 27.261 6.215 -8.707 1.00 96.62 678 ASN A O 1
ATOM 5460 N N . THR A 1 679 ? 26.741 6.705 -10.841 1.00 97.69 679 THR A N 1
ATOM 5461 C CA . THR A 1 679 ? 25.317 6.954 -10.606 1.00 97.69 679 THR A CA 1
ATOM 5462 C C . THR A 1 679 ? 24.472 6.236 -11.652 1.00 97.69 679 THR A C 1
ATOM 5464 O O . THR A 1 679 ? 24.668 6.430 -12.856 1.00 97.69 679 THR A O 1
ATOM 5467 N N . LEU A 1 680 ? 23.509 5.432 -11.202 1.00 98.25 680 LEU A N 1
ATOM 5468 C CA . LEU A 1 680 ? 22.434 4.904 -12.042 1.00 98.25 680 LEU A CA 1
ATOM 5469 C C . LEU A 1 680 ? 21.172 5.748 -11.887 1.00 98.25 680 LEU A C 1
ATOM 5471 O O . LEU A 1 680 ? 20.862 6.221 -10.799 1.00 98.25 680 LEU A O 1
ATOM 5475 N N . ALA A 1 681 ? 20.387 5.852 -12.952 1.00 98.62 681 ALA A N 1
ATOM 5476 C CA . ALA A 1 681 ? 18.998 6.280 -12.869 1.00 98.62 681 ALA A CA 1
ATOM 5477 C C . ALA A 1 681 ? 18.089 5.190 -13.434 1.00 98.62 681 ALA A C 1
ATOM 5479 O O . ALA A 1 681 ? 18.340 4.679 -14.529 1.00 98.62 681 ALA A O 1
ATOM 5480 N N . ILE A 1 682 ? 17.027 4.853 -12.702 1.00 98.75 682 ILE A N 1
ATOM 5481 C CA . ILE A 1 682 ? 16.014 3.869 -13.099 1.00 98.75 682 ILE A CA 1
ATOM 5482 C C . ILE A 1 682 ? 14.654 4.557 -13.171 1.00 98.75 682 ILE A C 1
ATOM 5484 O O . ILE A 1 682 ? 14.210 5.160 -12.200 1.00 98.75 682 ILE A O 1
ATOM 5488 N N . GLY A 1 683 ? 14.003 4.479 -14.329 1.00 98.19 683 GLY A N 1
ATOM 5489 C CA . GLY A 1 683 ? 12.711 5.101 -14.597 1.00 98.19 683 GLY A CA 1
ATOM 5490 C C . GLY A 1 683 ? 11.579 4.084 -14.570 1.00 98.19 683 GLY A C 1
ATOM 5491 O O . GLY A 1 683 ? 11.770 2.925 -14.952 1.00 98.19 683 GLY A O 1
ATOM 5492 N N . ALA A 1 684 ? 10.400 4.528 -14.136 1.00 97.56 684 ALA A N 1
ATOM 5493 C CA . ALA A 1 684 ? 9.196 3.709 -14.090 1.00 97.56 684 ALA A CA 1
ATOM 5494 C C . ALA A 1 684 ? 8.048 4.303 -14.914 1.00 97.56 684 ALA A C 1
ATOM 5496 O O . ALA A 1 684 ? 7.805 5.511 -14.898 1.00 97.56 684 ALA A O 1
ATOM 5497 N N . ALA A 1 685 ? 7.311 3.424 -15.588 1.00 96.75 685 ALA A N 1
ATOM 5498 C CA . ALA A 1 685 ? 6.124 3.739 -16.377 1.00 96.75 685 ALA A CA 1
ATOM 5499 C C . ALA A 1 685 ? 4.810 3.512 -15.607 1.00 96.75 685 ALA A C 1
ATOM 5501 O O . ALA A 1 685 ? 3.737 3.514 -16.204 1.00 96.75 685 ALA A O 1
ATOM 5502 N N . ASP A 1 686 ? 4.878 3.301 -14.289 1.00 94.88 686 ASP A N 1
ATOM 5503 C CA . ASP A 1 686 ? 3.686 3.237 -13.444 1.00 94.88 686 ASP A CA 1
ATOM 5504 C C . ASP A 1 686 ? 2.895 4.555 -13.491 1.00 94.88 686 ASP A C 1
ATOM 5506 O O . ASP A 1 686 ? 3.459 5.624 -13.725 1.00 94.88 686 ASP A O 1
ATOM 5510 N N . ARG A 1 687 ? 1.600 4.515 -13.142 1.00 93.25 687 ARG A N 1
ATOM 5511 C CA . ARG A 1 687 ? 0.786 5.733 -12.974 1.00 93.25 687 ARG A CA 1
ATOM 5512 C C . ARG A 1 687 ? 1.417 6.710 -11.969 1.00 93.25 687 ARG A C 1
ATOM 5514 O O . ARG A 1 687 ? 1.448 7.909 -12.212 1.00 93.25 687 ARG A O 1
ATOM 5521 N N . THR A 1 688 ? 1.988 6.215 -10.869 1.00 94.00 688 THR A N 1
ATOM 5522 C CA . THR A 1 688 ? 2.777 7.016 -9.911 1.00 94.00 688 THR A CA 1
ATOM 5523 C C . THR A 1 688 ? 4.264 7.050 -10.298 1.00 94.00 688 THR A C 1
ATOM 5525 O O . THR A 1 688 ? 5.137 6.722 -9.488 1.00 94.00 688 THR A O 1
ATOM 5528 N N . ALA A 1 689 ? 4.555 7.399 -11.555 1.00 95.94 689 ALA A N 1
ATOM 5529 C CA . ALA A 1 689 ? 5.890 7.343 -12.148 1.00 95.94 689 ALA A CA 1
ATOM 5530 C C . ALA A 1 689 ? 6.955 8.049 -11.296 1.00 95.94 689 ALA A C 1
ATOM 5532 O O . ALA A 1 689 ? 6.824 9.222 -10.928 1.00 95.94 689 ALA A O 1
ATOM 5533 N N . THR A 1 690 ? 8.030 7.323 -11.001 1.00 97.06 690 THR A N 1
ATOM 5534 C CA . THR A 1 690 ? 9.158 7.780 -10.185 1.00 97.06 690 THR A CA 1
ATOM 5535 C C . THR A 1 690 ? 10.462 7.425 -10.893 1.00 97.06 690 THR A C 1
ATOM 5537 O O . THR A 1 690 ? 10.557 6.381 -11.540 1.00 97.06 690 THR A O 1
ATOM 5540 N N . VAL A 1 691 ? 11.456 8.305 -10.781 1.00 98.25 691 VAL A N 1
ATOM 5541 C CA . VAL A 1 691 ? 12.840 8.030 -11.177 1.00 98.25 691 VAL A CA 1
ATOM 5542 C C . VAL A 1 691 ? 13.666 7.820 -9.919 1.00 98.25 691 VAL A C 1
ATOM 5544 O O . VAL A 1 691 ? 13.679 8.679 -9.041 1.00 98.25 691 VAL A O 1
ATOM 5547 N N . HIS A 1 692 ? 14.360 6.695 -9.827 1.00 98.12 692 HIS A N 1
ATOM 5548 C CA . HIS A 1 692 ? 15.248 6.370 -8.716 1.00 98.12 692 HIS A CA 1
ATOM 5549 C C . HIS A 1 692 ? 16.692 6.621 -9.137 1.00 98.12 692 HIS A C 1
ATOM 5551 O O . HIS A 1 692 ? 17.205 5.937 -10.021 1.00 98.12 692 HIS A O 1
ATOM 5557 N N . VAL A 1 693 ? 17.328 7.618 -8.521 1.00 97.88 693 VAL A N 1
ATOM 5558 C CA . VAL A 1 693 ? 18.752 7.934 -8.696 1.00 97.88 693 VAL A CA 1
ATOM 5559 C C . VAL A 1 693 ? 19.539 7.168 -7.639 1.00 97.88 693 VAL A C 1
ATOM 5561 O O . VAL A 1 693 ? 19.191 7.230 -6.462 1.00 97.88 693 VAL A O 1
ATOM 5564 N N . ILE A 1 694 ? 20.550 6.410 -8.053 1.00 97.44 694 ILE A N 1
ATOM 5565 C CA . ILE A 1 694 ? 21.235 5.414 -7.229 1.00 97.44 694 ILE A CA 1
ATOM 5566 C C . ILE A 1 694 ? 22.742 5.652 -7.261 1.00 97.44 694 ILE A C 1
ATOM 5568 O O . ILE A 1 694 ? 23.342 5.594 -8.335 1.00 97.44 694 ILE A O 1
ATOM 5572 N N . ASP A 1 695 ? 23.343 5.840 -6.088 1.00 96.31 695 ASP A N 1
ATOM 5573 C CA . ASP A 1 695 ? 24.800 5.870 -5.916 1.00 96.31 695 ASP A CA 1
ATOM 5574 C C . ASP A 1 695 ? 25.351 4.423 -5.944 1.00 96.31 695 ASP A C 1
ATOM 5576 O O . ASP A 1 695 ? 24.838 3.552 -5.235 1.00 96.31 695 ASP A O 1
ATOM 5580 N N . LEU A 1 696 ? 26.357 4.145 -6.787 1.00 94.44 696 LEU A N 1
ATOM 5581 C CA . LEU A 1 696 ? 26.894 2.792 -7.046 1.00 94.44 696 LEU A CA 1
ATOM 5582 C C . LEU A 1 696 ? 28.075 2.347 -6.173 1.00 94.44 696 LEU A C 1
ATOM 5584 O O . LEU A 1 696 ? 28.926 3.193 -5.816 1.00 94.44 696 LEU A O 1
#

pLDDT: mean 94.5, std 5.44, range [47.84, 98.81]

Mean predicted aligned error: 4.79 Å

Solvent-accessible surface area (backbone atoms only — not comparable to full-atom values): 35613 Å² total; per-residue (Å²): 128,72,77,35,75,36,58,83,90,40,70,79,54,50,17,19,30,50,69,54,48,54,48,71,28,53,42,55,43,83,97,28,65,52,21,23,25,26,52,25,54,40,62,43,98,88,56,50,38,33,35,32,45,14,17,56,81,67,63,48,36,46,12,26,44,29,31,55,39,75,91,79,53,38,67,43,84,65,49,55,44,50,81,61,66,66,71,62,75,52,20,36,26,51,2,25,45,24,39,13,66,35,72,48,98,89,63,30,38,38,32,36,20,18,61,61,19,12,19,74,86,43,96,53,47,52,64,75,79,25,37,86,38,92,66,44,14,36,72,32,22,39,38,37,37,38,32,81,91,78,65,49,73,49,62,79,44,59,80,44,75,44,39,33,29,30,9,27,37,70,40,81,89,80,40,30,42,36,34,26,22,27,72,68,10,32,35,32,38,36,33,70,87,79,72,44,70,44,81,53,47,46,74,28,39,37,67,31,37,42,53,33,76,43,72,84,64,31,35,38,37,26,16,24,67,12,43,32,32,33,36,42,56,90,79,64,39,66,45,58,64,83,44,65,63,76,77,67,85,73,83,34,31,43,47,33,62,8,40,36,30,20,36,43,35,63,50,61,41,94,84,52,53,34,32,40,37,34,27,30,33,50,63,50,31,34,31,41,30,70,85,81,70,43,80,47,76,75,42,58,75,49,34,94,47,36,54,56,76,70,94,48,57,39,18,18,49,34,38,41,27,53,39,62,50,94,84,59,33,36,39,28,44,40,34,59,44,65,84,56,85,83,66,71,51,48,63,48,62,57,24,26,36,34,41,27,43,53,88,79,71,47,66,42,40,84,57,24,25,41,54,48,49,82,47,65,49,49,44,55,40,27,46,41,69,30,72,90,78,37,31,41,38,37,33,13,31,25,81,36,50,12,54,36,14,38,34,42,36,40,31,32,46,75,56,31,59,78,48,66,88,50,82,23,58,64,52,76,48,66,77,56,54,73,40,76,54,51,73,68,53,49,50,52,51,58,56,47,67,72,52,76,67,36,92,65,62,44,89,90,63,73,43,46,49,61,63,69,92,39,52,45,80,40,62,46,24,78,76,46,60,56,92,48,24,49,37,28,6,29,49,25,30,30,58,49,99,83,60,37,36,37,39,34,13,13,65,77,66,40,79,96,60,35,46,33,36,36,36,32,45,90,85,44,76,76,48,76,43,54,42,84,76,54,55,71,68,60,50,54,49,46,71,75,57,23,22,46,65,92,80,85,76,70,85,84,56,78,53,71,64,52,91,95,45,54,93,34,36,39,82,47,28,75,43,81,31,54,90,67,22,28,41,36,20,14,41,52,7,36,34,30,39,34,40,80,86,64,49,68,46,73,64,46,66,46,32,93,42,24,28,21,40,14,66,34,60,48,93,79,32,60,43,38,43,33,27,14,28,27,84,93,46,70,12,22,34,24,37,37,30,95,87,79,42,69,41,68,42,24,30,54,62,46,54,34,58,82,51,92,29,49,43,42,49,34,33,46,32,21,38,37,62,38,94,83,72,45,39,39,39,38,28,10,45,32,41,64,5,35,35,37,36,30,62,110

Foldseek 3Di:
DQLAPDEPPDLQQFFFFACWQKAKEFFFQPPFQQFAFWQDWDAFPVRKIKTKGFGAKESQAAIWIWIADPVVRYIGTLDTVCVAPVADLLEFYLGYQHAFWDAAPVGKTKTKTFGRYARPPDPTNFQAVCLLPPRRHHQAIWIKIADPVVSDIHTLDHQAGSWGWNHWDAQRVQRWIWTATAQQRWIWIQRPVVRHIDTQFHDEQGGWHHWDQALVRKIWKAYQQFWIWIQPVVVRHIFGLLDGDDQDDDFAQQCVNFFGFMWLDKDYQPVSQWIWTDTFLDQFIWIQGPVVRDIDTLGGLAFPSHHYDDQGRQKGKGWNEWDAAPLRKIKTWIWMDHPAHDDQKDFATFTWIWIGPSVVPDGIDTSHGDDDLADGARYWSYWDADHVQRKIKTWHGFDGTRSRHIMMMIGRCVRSVVCGPPTHHRHPDCRGPIDGHDPVRVVVSVVVNVDFDFSSRCPVPNFALDPQVFKAKDFQLSVDPSRQLLQSFWLWWAADPVRWIKTWTGNVSDLVRTAWIWTDHPRDTPDIDGPVPDDPVVSVVRQVGIPPHDDDDDPVQQADDDVPGSVQSDFQGWDAAPPQWIWTKTQFQWIWIQHPVSDIDTLGGLDSGGTFQTKDAAPNRQKIWTWGDDPSFAIWIWMAGPPPTIDTSHFNWDRGGPHPYTRGARAWHYWYADPVNQWIWIWHSGSSTIIMIGGD

Radius of gyration: 26.78 Å; Cα contacts (8 Å, |Δi|>4): 1957; chains: 1; bounding box: 65×52×77 Å

Secondary structure (DSSP, 8-state):
--S-SB-TTSHHHHPBPP-TTEEEE---STT-TT--B---EEE-TTS-EEEEEB--SSS----EEEEEETTTTEEEEEEEHHHHH---TTSPP--EE-S--EE-TTS-EEEEEE--S--TT-SS--TTTTTT-TTTS---PPEEEEETTTTEEEE---SSSSPPEEEEEEETTTTEEEEEESSS-EEEEEETTTTEEEEEEE-SSS-----EE-TTS-EEEE-TTSEEEEEETTTTEEEEEEEEPPPPPSSS-HHHHHT---EEEEEE-TTSSEEEEEETT-SEEEEEETTTTEEEEEEESS-TT-SB--SSTTEEEE---EEE-TTS-EEEEEEEEESS--SSEE-----EEEEE-GGGTPPPEEEEESEETTEE-S-EEEEEEETTTTEEEEEE--SSSGGGS--EEEEEHHHHGGGTTSPPPPPS-GGG--EEPPHHHHHHHHHHHH----TT--SSS--BSS-GGGEEEE-GGGGS-TT-GGGG-EEEEEE-TTSEEEEEE-TTS-GGG--EEEEEETTEEEEEEEGGGS-HHHHHHHHHHSBSPP----TTS-----TT-GGG-SEEEEEEETTTEEEEEETTSEEEEE-TT--EEEEEESSSSS-EEEEEE-TTSSEEEEEE--TTS--EEEEEETTTEEEEEEEEEE--TTSS--EEESSEEEEEE-TTSSEEEEEE-STT--EEEEE-

Nearest PDB structures (foldseek):
  8og5-assembly1_A  TM=6.111E-01  e=5.838E-07  Homo sapiens
  6igp-assembly1_B  TM=5.744E-01  e=1.040E-06  Deinococcus radiodurans R1 = ATCC 1393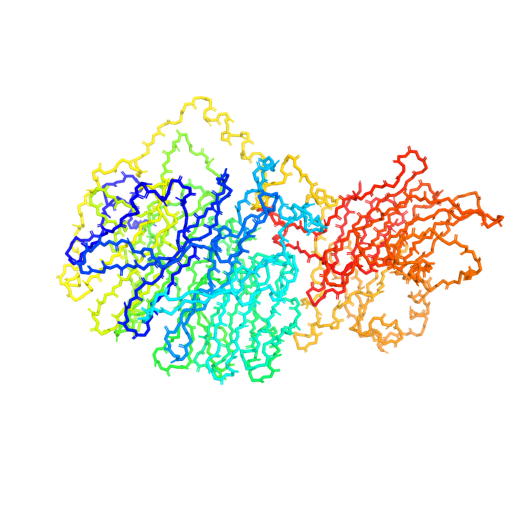9 = DSM 20539
  8ttq-assembly1_A  TM=5.379E-01  e=8.001E-07  Homo sapiens
  8jxc-assembly1_A  TM=3.248E-01  e=1.541E-09  Rattus norvegicus
  6igq-assembly1_B  TM=5.330E-01  e=6.897E-06  Deinococcus radiodurans R1 = ATCC 13939 = DSM 20539

Sequence (696 aa):
MKQYLVERFSDDYYRLINQNGVRLARPQAEGNETFNTCWDGAISPDGTFYFTLSSEAGKFDHAKLVRYDYENNKIVDCFYAGNLILPNDRQLPASKLHTSINFMEDGRVIATTHTTDRARSHPEWMPVAYHNHAWEGFPGSHILVYDPKTGHSENWGIPVPHETIYGAKYDPIHRRLYMIGFLRGHVYCYDLNTKKVKDLGKAAELYCYRLVLGADNNIYACTKSGFYFRINTELNKLEDLNYTVEDLPGPGHYIHNTWYKYCTCGRNHPSGEFIYLTNLCADDMLKFNFKTQQFSKAGRMVPKDGLMAFPNEYTDHHCDTFILDKYGVIWYQYSLWNCMPTEDIRYRLPNCLMRWDIENGKEPELVGVLGTPDWVQSVTTEMEYDEERDILYSVDAGRGFGDNGPSVLAIDLAEFRKHLGEPGPLPVDDFLKPVPLTEEEKKKRDERNKVKAGEEVTANNPFQAFPIEACYPVRIWRHVPHTEIEEAAVIGMCYDDQDVLHVVCGNSGLFEQARFVFRIKGRDILDRKDFTALDAQYKAWLASHVLPQPFSFDPAIMLPEVTGRRYLAKASAVTAWNNDRQVVGTQDGLLAIVSADNTVFSLGNASAYGPVRCLCTNKAQNKLWGVSGDIDDMGYVFTYDDKHGLRQLGVINYNTHGYYGPTASNVLSSIVLNDQENTLAIGAADRTATVHVIDL